Protein AF-A0A9W5WW58-F1 (afdb_monomer)

Organism: Babesia ovis (NCBI:txid5869)

Radius of gyration: 33.63 Å; Cα contacts (8 Å, |Δi|>4): 1115; chains: 1; bounding box: 97×101×94 Å

Structure (mmCIF, N/CA/C/O backbone):
data_AF-A0A9W5WW58-F1
#
_entry.id   AF-A0A9W5WW58-F1
#
loop_
_atom_site.group_PDB
_atom_site.id
_atom_site.type_symbol
_atom_site.label_atom_id
_atom_site.label_alt_id
_atom_site.label_comp_id
_atom_site.label_asym_id
_atom_site.label_entity_id
_atom_site.label_seq_id
_atom_site.pdbx_PDB_ins_code
_atom_site.Cartn_x
_atom_site.Cartn_y
_atom_site.Cartn_z
_atom_site.occupancy
_atom_site.B_iso_or_equiv
_atom_site.auth_seq_id
_atom_site.auth_comp_id
_atom_site.auth_asym_id
_atom_site.auth_atom_id
_atom_site.pdbx_PDB_model_num
ATOM 1 N N . MET A 1 1 ? 57.610 -12.835 -50.448 1.00 75.31 1 MET A N 1
ATOM 2 C CA . MET A 1 1 ? 57.315 -12.029 -49.234 1.00 75.31 1 MET A CA 1
ATOM 3 C C . MET A 1 1 ? 56.104 -11.095 -49.356 1.00 75.31 1 MET A C 1
ATOM 5 O O . MET A 1 1 ? 55.308 -11.062 -48.426 1.00 75.31 1 MET A O 1
ATOM 9 N N . ALA A 1 2 ? 55.911 -10.354 -50.457 1.00 85.31 2 ALA A N 1
ATOM 10 C CA . ALA A 1 2 ? 54.788 -9.404 -50.578 1.00 85.31 2 ALA A CA 1
ATOM 11 C C . ALA A 1 2 ? 53.390 -10.061 -50.539 1.00 85.31 2 ALA A C 1
ATOM 13 O O . ALA A 1 2 ? 52.479 -9.523 -49.914 1.00 85.31 2 ALA A O 1
ATOM 14 N N . SER A 1 3 ? 53.235 -11.243 -51.149 1.00 83.38 3 SER A N 1
ATOM 15 C CA . SER A 1 3 ? 51.964 -11.989 -51.159 1.00 83.38 3 SER A CA 1
ATOM 16 C C . SER A 1 3 ? 51.541 -12.457 -49.753 1.00 83.38 3 SER A C 1
ATOM 18 O O . SER A 1 3 ? 50.414 -12.220 -49.326 1.00 83.38 3 SER A O 1
ATOM 20 N N . ILE A 1 4 ? 52.490 -12.974 -48.964 1.00 88.00 4 ILE A N 1
ATOM 21 C CA . ILE A 1 4 ? 52.263 -13.424 -47.577 1.00 88.00 4 ILE A CA 1
ATOM 22 C C . ILE A 1 4 ? 51.812 -12.263 -46.673 1.00 88.00 4 ILE A C 1
ATOM 24 O O . ILE A 1 4 ? 50.881 -12.420 -45.889 1.00 88.00 4 ILE A O 1
ATOM 28 N N . ARG A 1 5 ? 52.396 -11.062 -46.825 1.00 87.12 5 ARG A N 1
ATOM 29 C CA . ARG A 1 5 ? 51.976 -9.875 -46.052 1.00 87.12 5 ARG A CA 1
ATOM 30 C C . ARG A 1 5 ? 50.546 -9.421 -46.370 1.00 87.12 5 ARG A C 1
ATOM 32 O O . ARG A 1 5 ? 49.888 -8.876 -45.488 1.00 87.12 5 ARG A O 1
ATOM 39 N N . ARG A 1 6 ? 50.058 -9.623 -47.600 1.00 89.44 6 ARG A N 1
ATOM 40 C CA . ARG A 1 6 ? 48.671 -9.285 -47.975 1.00 89.44 6 ARG A CA 1
ATOM 41 C C . ARG A 1 6 ? 47.672 -10.271 -47.381 1.00 89.44 6 ARG A C 1
ATOM 43 O O . ARG A 1 6 ? 46.678 -9.834 -46.811 1.00 89.44 6 ARG A O 1
ATOM 50 N N . ILE A 1 7 ? 47.975 -11.566 -47.448 1.00 92.00 7 ILE A N 1
ATOM 51 C CA . ILE A 1 7 ? 47.135 -12.619 -46.860 1.00 92.00 7 ILE A CA 1
ATOM 52 C C . ILE A 1 7 ? 47.053 -12.440 -45.341 1.00 92.00 7 ILE A C 1
ATOM 54 O O . ILE A 1 7 ? 45.960 -12.447 -44.786 1.00 92.00 7 ILE A O 1
ATOM 58 N N . LEU A 1 8 ? 48.180 -12.164 -44.677 1.00 91.81 8 LEU A N 1
ATOM 59 C CA . LEU A 1 8 ? 48.206 -11.941 -43.231 1.00 91.81 8 LEU A CA 1
ATOM 60 C C . LEU A 1 8 ? 47.348 -10.738 -42.805 1.00 91.81 8 LEU A C 1
ATOM 62 O O . LEU A 1 8 ? 46.600 -10.834 -41.840 1.00 91.81 8 LEU A O 1
ATOM 66 N N . ARG A 1 9 ? 47.396 -9.621 -43.545 1.00 92.31 9 ARG A N 1
ATOM 67 C CA . ARG A 1 9 ? 46.532 -8.458 -43.273 1.00 92.31 9 ARG A CA 1
ATOM 68 C C . ARG A 1 9 ? 45.053 -8.779 -43.460 1.00 92.31 9 ARG A C 1
ATOM 70 O O . ARG A 1 9 ? 44.247 -8.324 -42.660 1.00 92.31 9 ARG A O 1
ATOM 77 N N . PHE A 1 10 ? 44.704 -9.563 -44.479 1.00 93.06 10 PHE A N 1
ATOM 78 C CA . PHE A 1 10 ? 43.323 -9.984 -44.712 1.00 93.06 10 PHE A CA 1
ATOM 79 C C . PHE A 1 10 ? 42.816 -10.904 -43.596 1.00 93.06 10 PHE A C 1
ATOM 81 O O . PHE A 1 10 ? 41.716 -10.700 -43.100 1.00 93.06 10 PHE A O 1
ATOM 88 N N . VAL A 1 11 ? 43.637 -11.857 -43.144 1.00 93.44 11 VAL A N 1
ATOM 89 C CA . VAL A 1 11 ? 43.301 -12.749 -42.024 1.00 93.44 11 VAL A CA 1
ATOM 90 C C . VAL A 1 11 ? 43.157 -11.966 -40.719 1.00 93.44 11 VAL A C 1
ATOM 92 O O . VAL A 1 11 ? 42.189 -12.181 -40.002 1.00 93.44 11 VAL A O 1
ATOM 95 N N . ILE A 1 12 ? 44.049 -11.010 -40.435 1.00 93.00 12 ILE A N 1
ATOM 96 C CA . ILE A 1 12 ? 43.924 -10.127 -39.262 1.00 93.00 12 ILE A CA 1
ATOM 97 C C . ILE A 1 12 ? 42.641 -9.293 -39.347 1.00 93.00 12 ILE A C 1
ATOM 99 O O . ILE A 1 12 ? 41.945 -9.158 -38.349 1.00 93.00 12 ILE A O 1
ATOM 103 N N . PHE A 1 13 ? 42.295 -8.764 -40.524 1.00 91.31 13 PHE A N 1
ATOM 104 C CA . PHE A 1 13 ? 41.071 -7.981 -40.700 1.00 91.31 13 PHE A CA 1
ATOM 105 C C . PHE A 1 13 ? 39.812 -8.846 -40.573 1.00 91.31 13 PHE A C 1
ATOM 107 O O . PHE A 1 13 ? 38.857 -8.429 -39.933 1.00 91.31 13 PHE A O 1
ATOM 114 N N . ALA A 1 14 ? 39.819 -10.063 -41.121 1.00 88.56 14 ALA A N 1
ATOM 115 C CA . ALA A 1 14 ? 38.724 -11.019 -40.988 1.00 88.56 14 ALA A CA 1
ATOM 116 C C . ALA A 1 14 ? 38.559 -11.489 -39.537 1.00 88.56 14 ALA A C 1
ATOM 118 O O . ALA A 1 14 ? 37.439 -11.534 -39.048 1.00 88.56 14 ALA A O 1
ATOM 119 N N . LEU A 1 15 ? 39.654 -11.759 -38.819 1.00 84.31 15 LEU A N 1
ATOM 120 C CA . LEU A 1 15 ? 39.617 -12.089 -37.393 1.00 84.31 15 LEU A CA 1
ATOM 121 C C . LEU A 1 15 ? 39.149 -10.901 -36.554 1.00 84.31 15 LEU A C 1
ATOM 123 O O . LEU A 1 15 ? 38.312 -11.087 -35.685 1.00 84.31 15 LEU A O 1
ATOM 127 N N . ALA A 1 16 ? 39.616 -9.683 -36.834 1.00 79.75 16 ALA A N 1
ATOM 128 C CA . ALA A 1 16 ? 39.139 -8.479 -36.157 1.00 79.75 16 ALA A CA 1
ATOM 129 C C . ALA A 1 16 ? 37.655 -8.208 -36.450 1.00 79.75 16 ALA A C 1
ATOM 131 O O . ALA A 1 16 ? 36.933 -7.769 -35.560 1.00 79.75 16 ALA A O 1
ATOM 132 N N . LEU A 1 17 ? 37.187 -8.494 -37.669 1.00 78.94 17 LEU A N 1
ATOM 133 C CA . LEU A 1 17 ? 35.782 -8.391 -38.058 1.00 78.94 17 LEU A CA 1
ATOM 134 C C . LEU A 1 17 ? 34.941 -9.457 -37.348 1.00 78.94 17 LEU A C 1
ATOM 136 O O . LEU A 1 17 ? 33.927 -9.116 -36.760 1.00 78.94 17 LEU A O 1
ATOM 140 N N . VAL A 1 18 ? 35.382 -10.719 -37.327 1.00 74.12 18 VAL A N 1
ATOM 141 C CA . VAL A 1 18 ? 34.712 -11.806 -36.597 1.00 74.12 18 VAL A CA 1
ATOM 142 C C . VAL A 1 18 ? 34.705 -11.519 -35.096 1.00 74.12 18 VAL A C 1
ATOM 144 O O . VAL A 1 18 ? 33.659 -11.649 -34.488 1.00 74.12 18 VAL A O 1
ATOM 147 N N . MET A 1 19 ? 35.796 -11.021 -34.510 1.00 68.19 19 MET A N 1
ATOM 148 C CA . MET A 1 19 ? 35.863 -10.619 -33.095 1.00 68.19 19 MET A CA 1
ATOM 149 C C . MET A 1 19 ? 35.040 -9.358 -32.775 1.00 68.19 19 MET A C 1
ATOM 151 O O . MET A 1 19 ? 34.695 -9.144 -31.622 1.00 68.19 19 MET A O 1
ATOM 155 N N . ASN A 1 20 ? 34.717 -8.517 -33.767 1.00 63.47 20 ASN A N 1
ATOM 156 C CA . ASN A 1 20 ? 33.789 -7.388 -33.598 1.00 63.47 20 ASN A CA 1
ATOM 157 C C . ASN A 1 20 ? 32.319 -7.771 -33.858 1.00 63.47 20 ASN A C 1
ATOM 159 O O . ASN A 1 20 ? 31.425 -7.123 -33.316 1.00 63.47 20 ASN A O 1
ATOM 163 N N . ILE A 1 21 ? 32.068 -8.782 -34.698 1.00 60.47 21 ILE A N 1
ATOM 164 C CA . ILE A 1 21 ? 30.735 -9.332 -35.001 1.00 60.47 21 ILE A CA 1
ATOM 165 C C . ILE A 1 21 ? 30.280 -10.287 -33.891 1.00 60.47 21 ILE A C 1
ATOM 167 O O . ILE A 1 21 ? 29.104 -10.308 -33.536 1.00 60.47 21 ILE A O 1
ATOM 171 N N . VAL A 1 22 ? 31.207 -11.063 -33.334 1.00 52.59 22 VAL A N 1
ATOM 172 C CA . VAL A 1 22 ? 30.990 -11.898 -32.157 1.00 52.59 22 VAL A CA 1
ATOM 173 C C . VAL A 1 22 ? 30.886 -10.970 -30.942 1.00 52.59 22 VAL A C 1
ATOM 175 O O . VAL A 1 22 ? 31.777 -10.168 -30.678 1.00 52.59 22 VAL A O 1
ATOM 178 N N . GLN A 1 23 ? 29.763 -11.083 -30.232 1.00 52.56 23 GLN A N 1
ATOM 179 C CA . GLN A 1 23 ? 29.418 -10.408 -28.975 1.00 52.56 23 GLN A CA 1
ATOM 180 C C . GLN A 1 23 ? 28.973 -8.943 -29.076 1.00 52.56 23 GLN A C 1
ATOM 182 O O . GLN A 1 23 ? 29.486 -8.047 -28.402 1.00 52.56 23 GLN A O 1
ATOM 187 N N . ILE A 1 24 ? 27.900 -8.698 -29.828 1.00 56.62 24 ILE A N 1
ATOM 188 C CA . ILE A 1 24 ? 26.762 -8.090 -29.130 1.00 56.62 24 ILE A CA 1
ATOM 189 C C . ILE A 1 24 ? 25.924 -9.277 -28.681 1.00 56.62 24 ILE A C 1
ATOM 191 O O . ILE A 1 24 ? 25.209 -9.851 -29.501 1.00 56.62 24 ILE A O 1
ATOM 195 N N . ASP A 1 25 ? 26.065 -9.676 -27.416 1.00 68.38 25 ASP A N 1
ATOM 196 C CA . ASP A 1 25 ? 25.150 -10.635 -26.801 1.00 68.38 25 ASP A CA 1
ATOM 197 C C . ASP A 1 25 ? 23.788 -9.946 -26.727 1.00 68.38 25 ASP A C 1
ATOM 199 O O . ASP A 1 25 ? 23.468 -9.163 -25.831 1.00 68.38 25 ASP A O 1
ATOM 203 N N . ALA A 1 26 ? 23.055 -10.124 -27.819 1.00 82.38 26 ALA A N 1
ATOM 204 C CA . ALA A 1 26 ? 21.751 -9.574 -28.068 1.00 82.38 26 ALA A CA 1
ATOM 205 C C . ALA A 1 26 ? 20.752 -10.654 -27.696 1.00 82.38 26 ALA A C 1
ATOM 207 O O . ALA A 1 26 ? 20.729 -11.721 -28.310 1.00 82.38 26 ALA A O 1
ATOM 208 N N . ILE A 1 27 ? 19.921 -10.372 -26.701 1.00 92.00 27 ILE A N 1
ATOM 209 C CA . ILE A 1 27 ? 18.948 -11.345 -26.230 1.00 92.00 27 ILE A CA 1
ATOM 210 C C . ILE A 1 27 ? 17.537 -10.977 -26.658 1.00 92.00 27 ILE A C 1
ATOM 212 O O . ILE A 1 27 ? 17.162 -9.799 -26.721 1.00 92.00 27 ILE A O 1
ATOM 216 N N . THR A 1 28 ? 16.781 -12.022 -26.986 1.00 94.56 28 THR A N 1
ATOM 217 C CA . THR A 1 28 ? 15.332 -11.962 -27.152 1.00 94.56 28 THR A CA 1
ATOM 218 C C . THR A 1 28 ? 14.721 -12.465 -25.858 1.00 94.56 28 THR A C 1
ATOM 220 O O . THR A 1 28 ? 14.976 -13.607 -25.482 1.00 94.56 28 THR A O 1
ATOM 223 N N . ILE A 1 29 ? 13.950 -11.626 -25.170 1.00 95.69 29 ILE A N 1
ATOM 224 C CA . ILE A 1 29 ? 13.211 -12.069 -23.985 1.00 95.69 29 ILE A CA 1
ATOM 225 C C . ILE A 1 29 ? 11.861 -12.609 -24.450 1.00 95.69 29 ILE A C 1
ATOM 227 O O . ILE A 1 29 ? 11.098 -11.891 -25.098 1.00 95.69 29 ILE A O 1
ATOM 231 N N . ASP A 1 30 ? 11.585 -13.872 -24.132 1.00 96.25 30 ASP A N 1
ATOM 232 C CA . ASP A 1 30 ? 10.243 -14.437 -24.239 1.00 96.25 30 ASP A CA 1
ATOM 233 C C . ASP A 1 30 ? 9.478 -14.097 -22.959 1.00 96.25 30 ASP A C 1
ATOM 235 O O . ASP A 1 30 ? 9.854 -14.501 -21.861 1.00 96.25 30 ASP A O 1
ATOM 239 N N . LEU A 1 31 ? 8.447 -13.277 -23.111 1.00 94.31 31 LEU A N 1
ATOM 240 C CA . LEU A 1 31 ? 7.688 -12.679 -22.021 1.00 94.31 31 LEU A CA 1
ATOM 241 C C . LEU A 1 31 ? 6.705 -13.664 -21.376 1.00 94.31 31 LEU A C 1
ATOM 243 O O . LEU A 1 31 ? 6.190 -13.379 -20.297 1.00 94.31 31 LEU A O 1
ATOM 247 N N . GLU A 1 32 ? 6.463 -14.809 -22.019 1.00 94.50 32 GLU A N 1
ATOM 248 C CA . GLU A 1 32 ? 5.624 -15.898 -21.504 1.00 94.50 32 GLU A CA 1
ATOM 249 C C . GLU A 1 32 ? 6.453 -17.085 -20.996 1.00 94.50 32 GLU A C 1
ATOM 251 O O . GLU A 1 32 ? 5.900 -18.029 -20.428 1.00 94.50 32 GLU A O 1
ATOM 256 N N . ALA A 1 33 ? 7.777 -17.060 -21.179 1.00 95.31 33 ALA A N 1
ATOM 257 C CA . ALA A 1 33 ? 8.631 -18.128 -20.688 1.00 95.31 33 ALA A CA 1
ATOM 258 C C . ALA A 1 33 ? 8.641 -18.155 -19.146 1.00 95.31 33 ALA A C 1
ATOM 260 O O . ALA A 1 33 ? 8.800 -17.108 -18.513 1.00 95.31 33 ALA A O 1
ATOM 261 N N . PRO A 1 34 ? 8.530 -19.346 -18.523 1.00 94.06 34 PRO A N 1
ATOM 262 C CA . PRO A 1 34 ? 8.546 -19.471 -17.065 1.00 94.06 34 PRO A CA 1
ATOM 263 C C . PRO A 1 34 ? 9.922 -19.150 -16.473 1.00 94.06 34 PRO A C 1
ATOM 265 O O . PRO A 1 34 ? 10.017 -18.678 -15.345 1.00 94.06 34 PRO A O 1
ATOM 268 N N . ASN A 1 35 ? 10.985 -19.387 -17.246 1.00 95.94 35 ASN A N 1
ATOM 269 C CA . ASN A 1 35 ? 12.362 -19.142 -16.846 1.00 95.94 35 ASN A CA 1
ATOM 270 C C . ASN A 1 35 ? 12.954 -18.019 -17.689 1.00 95.94 35 ASN A C 1
ATOM 272 O O . ASN A 1 35 ? 12.856 -18.031 -18.920 1.00 95.94 35 ASN A O 1
ATOM 276 N N . LEU A 1 36 ? 13.611 -17.079 -17.018 1.00 95.31 36 LEU A N 1
ATOM 277 C CA . LEU A 1 36 ? 14.348 -16.018 -17.683 1.00 95.31 36 LEU A CA 1
ATOM 278 C C . LEU A 1 36 ? 15.723 -16.520 -18.115 1.00 95.31 36 LEU A C 1
ATOM 280 O O . LEU A 1 36 ? 16.297 -17.390 -17.455 1.00 95.31 36 LEU A O 1
ATOM 284 N N . PRO A 1 37 ? 16.278 -15.972 -19.205 1.00 94.38 37 PRO A N 1
ATOM 285 C CA . PRO A 1 37 ? 17.655 -16.258 -19.557 1.00 94.38 37 PRO A CA 1
ATOM 286 C C . PRO A 1 37 ? 18.627 -15.845 -18.447 1.00 94.38 37 PRO A C 1
ATOM 288 O O . PRO A 1 37 ? 18.391 -14.875 -17.724 1.00 94.38 37 PRO A O 1
ATOM 291 N N . GLU A 1 38 ? 19.753 -16.550 -18.355 1.00 93.00 38 GLU A N 1
ATOM 292 C CA . GLU A 1 38 ? 20.808 -16.239 -17.392 1.00 93.00 38 GLU A CA 1
ATOM 293 C C . GLU A 1 38 ? 21.283 -14.780 -17.534 1.00 93.00 38 GLU A C 1
ATOM 295 O O . GLU A 1 38 ? 21.449 -14.263 -18.640 1.00 93.00 38 GLU A O 1
ATOM 300 N N . GLY A 1 39 ? 21.471 -14.089 -16.406 1.00 90.50 39 GLY A N 1
ATOM 301 C CA . GLY A 1 39 ? 21.875 -12.678 -16.386 1.00 90.50 39 GLY A CA 1
ATOM 302 C C . GLY A 1 39 ? 20.753 -11.667 -16.667 1.00 90.50 39 GLY A C 1
ATOM 303 O O . GLY A 1 39 ? 21.032 -10.462 -16.730 1.00 90.50 39 GLY A O 1
ATOM 304 N N . ILE A 1 40 ? 19.504 -12.124 -16.824 1.00 93.62 40 ILE A N 1
ATOM 305 C CA . ILE A 1 40 ? 18.304 -11.280 -16.787 1.00 93.62 40 ILE A CA 1
ATOM 306 C C . ILE A 1 40 ? 17.642 -11.405 -15.418 1.00 93.62 40 ILE A C 1
ATOM 308 O O . ILE A 1 40 ? 17.299 -12.495 -14.970 1.00 93.62 40 ILE A O 1
ATOM 312 N N . GLU A 1 41 ? 17.416 -10.267 -14.777 1.00 94.19 41 GLU A N 1
ATOM 313 C CA . GLU A 1 41 ? 16.604 -10.162 -13.569 1.00 94.19 41 GLU A CA 1
ATOM 314 C C . GLU A 1 41 ? 15.246 -9.569 -13.939 1.00 94.19 41 GLU A C 1
ATOM 316 O O . GLU A 1 41 ? 15.177 -8.658 -14.769 1.00 94.19 41 GLU A O 1
ATOM 321 N N . ALA A 1 42 ? 14.174 -10.065 -13.322 1.00 95.25 42 ALA A N 1
ATOM 322 C CA . ALA A 1 42 ? 12.858 -9.450 -13.402 1.00 95.25 42 ALA A CA 1
ATOM 323 C C . ALA A 1 42 ? 12.407 -8.987 -12.024 1.00 95.25 42 ALA A C 1
ATOM 325 O O . ALA A 1 42 ? 12.667 -9.639 -11.016 1.00 95.25 42 ALA A O 1
ATOM 326 N N . PHE A 1 43 ? 11.707 -7.864 -12.020 1.00 95.38 43 PHE A N 1
ATOM 327 C CA . PHE A 1 43 ? 11.109 -7.278 -10.841 1.00 95.38 43 PHE A CA 1
ATOM 328 C C . PHE A 1 43 ? 9.652 -6.965 -11.149 1.00 95.38 43 PHE A C 1
ATOM 330 O O . PHE A 1 43 ? 9.352 -6.354 -12.177 1.00 95.38 43 PHE A O 1
ATOM 337 N N . ASP A 1 44 ? 8.757 -7.410 -10.280 1.00 96.38 44 ASP A N 1
ATOM 338 C CA . ASP A 1 44 ? 7.320 -7.236 -10.442 1.00 96.38 44 ASP A CA 1
ATOM 339 C C . ASP A 1 44 ? 6.824 -5.976 -9.730 1.00 96.38 44 ASP A C 1
ATOM 341 O O . ASP A 1 44 ? 7.492 -5.413 -8.867 1.00 96.38 44 ASP A O 1
ATOM 345 N N . GLY A 1 45 ? 5.640 -5.521 -10.117 1.00 96.06 45 GLY A N 1
ATOM 346 C CA . GLY A 1 45 ? 4.907 -4.445 -9.473 1.00 96.06 45 GLY A CA 1
ATOM 347 C C . GLY A 1 45 ? 3.498 -4.329 -10.041 1.00 96.06 45 GLY A C 1
ATOM 348 O O . GLY A 1 45 ? 3.065 -5.132 -10.871 1.00 96.06 45 GLY A O 1
ATOM 349 N N . THR A 1 46 ? 2.771 -3.307 -9.617 1.00 95.88 46 THR A N 1
ATOM 350 C CA . THR A 1 46 ? 1.384 -3.068 -10.033 1.00 95.88 46 THR A CA 1
ATOM 351 C C . THR A 1 46 ? 1.148 -1.599 -10.371 1.00 95.88 46 THR A C 1
ATOM 353 O O . THR A 1 46 ? 1.997 -0.737 -10.152 1.00 95.88 46 THR A O 1
ATOM 356 N N . PHE A 1 47 ? 0.005 -1.286 -10.969 1.00 94.25 47 PHE A N 1
ATOM 357 C CA . PHE A 1 47 ? -0.501 0.078 -11.131 1.00 94.25 47 PHE A CA 1
ATOM 358 C C . PHE A 1 47 ? -2.035 0.062 -11.090 1.00 94.25 47 PHE A C 1
ATOM 360 O O . PHE A 1 47 ? -2.650 -1.002 -11.111 1.00 94.25 47 PHE A O 1
ATOM 367 N N . SER A 1 48 ? -2.669 1.232 -10.997 1.00 87.06 48 SER A N 1
ATOM 368 C CA . SER A 1 48 ? -4.098 1.329 -10.656 1.00 87.06 48 SER A CA 1
ATOM 369 C C . SER A 1 48 ? -5.045 0.555 -11.583 1.00 87.06 48 SER A C 1
ATOM 371 O O . SER A 1 48 ? -4.888 0.566 -12.814 1.00 87.06 48 SER A O 1
ATOM 373 N N . GLY A 1 49 ? -6.115 0.016 -10.995 1.00 86.94 49 GLY A N 1
ATOM 374 C CA . GLY A 1 49 ? -7.151 -0.735 -11.701 1.00 86.94 49 GLY A CA 1
ATOM 375 C C . GLY A 1 49 ? -6.648 -2.091 -12.190 1.00 86.94 49 GLY A C 1
ATOM 376 O O . GLY A 1 49 ? -6.794 -2.386 -13.372 1.00 86.94 49 GLY A O 1
ATOM 377 N N . GLY A 1 50 ? -5.986 -2.852 -11.312 1.00 90.56 50 GLY A N 1
ATOM 378 C CA . GLY A 1 50 ? -5.548 -4.230 -11.575 1.00 90.56 50 GLY A CA 1
ATOM 379 C C . GLY A 1 50 ? -4.384 -4.387 -12.560 1.00 90.56 50 GLY A C 1
ATOM 380 O O . GLY A 1 50 ? -4.113 -5.495 -13.024 1.00 90.56 50 GLY A O 1
ATOM 381 N N . GLY A 1 51 ? -3.691 -3.301 -12.909 1.00 95.75 51 GLY A N 1
ATOM 382 C CA . GLY A 1 51 ? -2.584 -3.338 -13.858 1.00 95.75 51 GLY A CA 1
ATOM 383 C C . GLY A 1 51 ? -1.345 -4.028 -13.286 1.00 95.75 51 GLY A C 1
ATOM 384 O O . GLY A 1 51 ? -0.939 -3.757 -12.156 1.00 95.75 51 GLY A O 1
ATOM 385 N N . LYS A 1 52 ? -0.697 -4.881 -14.085 1.00 96.94 52 LYS A N 1
ATOM 386 C CA . LYS A 1 52 ? 0.561 -5.560 -13.745 1.00 96.94 52 LYS A CA 1
ATOM 387 C C . LYS A 1 52 ? 1.743 -4.877 -14.414 1.00 96.94 52 LYS A C 1
ATOM 389 O O . LYS A 1 52 ? 1.719 -4.592 -15.612 1.00 96.94 52 LYS A O 1
ATOM 394 N N . PHE A 1 53 ? 2.798 -4.659 -13.647 1.00 96.31 53 PHE A N 1
ATOM 395 C CA . PHE A 1 53 ? 4.056 -4.096 -14.105 1.00 96.31 53 PHE A CA 1
ATOM 396 C C . PHE A 1 53 ? 5.177 -5.116 -13.930 1.00 96.31 53 PHE A C 1
ATOM 398 O O . PHE A 1 53 ? 5.255 -5.787 -12.907 1.00 96.31 53 PHE A O 1
ATOM 405 N N . ARG A 1 54 ? 6.068 -5.207 -14.917 1.00 96.50 54 ARG A N 1
ATOM 406 C CA . ARG A 1 54 ? 7.297 -5.996 -14.811 1.00 96.50 54 ARG A CA 1
ATOM 407 C C . ARG A 1 54 ? 8.467 -5.234 -15.413 1.00 96.50 54 ARG A C 1
ATOM 409 O O . ARG A 1 54 ? 8.373 -4.722 -16.529 1.00 96.50 54 ARG A O 1
ATOM 416 N N . LEU A 1 55 ? 9.571 -5.166 -14.682 1.00 95.19 55 LEU A N 1
ATOM 417 C CA . LEU A 1 55 ? 10.835 -4.579 -15.103 1.00 95.19 55 LEU A CA 1
ATOM 418 C C . LEU A 1 55 ? 11.861 -5.689 -15.310 1.00 95.19 55 LEU A C 1
ATOM 420 O O . LEU A 1 55 ? 12.221 -6.374 -14.364 1.00 95.19 55 LEU A O 1
ATOM 424 N N . PHE A 1 56 ? 12.396 -5.801 -16.517 1.00 95.19 56 PHE A N 1
ATOM 425 C CA . PHE A 1 56 ? 13.562 -6.622 -16.809 1.00 95.19 56 PHE A CA 1
ATOM 426 C C . PHE A 1 56 ? 14.811 -5.754 -16.822 1.00 95.19 56 PHE A C 1
ATOM 428 O O . PHE A 1 56 ? 14.849 -4.684 -17.441 1.00 95.19 56 PHE A O 1
ATOM 435 N N . HIS A 1 57 ? 15.846 -6.247 -16.162 1.00 90.94 57 HIS A N 1
ATOM 436 C CA . HIS A 1 57 ? 17.137 -5.599 -16.036 1.00 90.94 57 HIS A CA 1
ATOM 437 C C . HIS A 1 57 ? 18.240 -6.589 -16.405 1.00 90.94 57 HIS A C 1
ATOM 439 O O . HIS A 1 57 ? 18.226 -7.742 -15.980 1.00 90.94 57 HIS A O 1
ATOM 445 N N . SER A 1 58 ? 19.218 -6.123 -17.179 1.00 87.44 58 SER A N 1
ATOM 446 C CA . SER A 1 58 ? 20.459 -6.858 -17.403 1.00 87.44 58 SER A CA 1
ATOM 447 C C . SER A 1 58 ? 21.661 -5.940 -17.276 1.00 87.44 58 SER A C 1
ATOM 449 O O . SER A 1 58 ? 21.675 -4.841 -17.836 1.00 87.44 58 SER A O 1
ATOM 451 N N . LYS A 1 59 ? 22.688 -6.420 -16.569 1.00 78.56 59 LYS A N 1
ATOM 452 C CA . LYS A 1 59 ? 23.965 -5.710 -16.403 1.00 78.56 59 LYS A CA 1
ATOM 453 C C . LYS A 1 59 ? 24.930 -5.938 -17.567 1.00 78.56 59 LYS A C 1
ATOM 455 O O . LYS A 1 59 ? 25.784 -5.093 -17.814 1.00 78.56 59 LYS A O 1
ATOM 460 N N . HIS A 1 60 ? 24.820 -7.077 -18.250 1.00 82.81 60 HIS A N 1
ATOM 461 C CA . HIS A 1 60 ? 25.835 -7.532 -19.208 1.00 82.81 60 HIS A CA 1
ATOM 462 C C . HIS A 1 60 ? 25.271 -7.852 -20.593 1.00 82.81 60 HIS A C 1
ATOM 464 O O . HIS A 1 60 ? 26.020 -7.820 -21.567 1.00 82.81 60 HIS A O 1
ATOM 470 N N . ILE A 1 61 ? 23.968 -8.126 -20.700 1.00 86.50 61 ILE A N 1
ATOM 471 C CA . ILE A 1 61 ? 23.339 -8.585 -21.938 1.00 86.50 61 ILE A CA 1
ATOM 472 C C . ILE A 1 61 ? 22.391 -7.505 -22.453 1.00 86.50 61 ILE A C 1
ATOM 474 O O . ILE A 1 61 ? 21.540 -6.979 -21.736 1.00 86.50 61 ILE A O 1
ATOM 478 N N . VAL A 1 62 ? 22.524 -7.160 -23.729 1.00 87.94 62 VAL A N 1
ATOM 479 C CA . VAL A 1 62 ? 21.696 -6.122 -24.336 1.00 87.94 62 VAL A CA 1
ATOM 480 C C . VAL A 1 62 ? 20.381 -6.754 -24.774 1.00 87.94 62 VAL A C 1
ATOM 482 O O . VAL A 1 62 ? 20.342 -7.604 -25.663 1.00 87.94 62 VAL A O 1
ATOM 485 N N . ILE A 1 63 ? 19.273 -6.309 -24.187 1.00 91.44 63 ILE A N 1
ATOM 486 C CA . ILE A 1 63 ? 17.945 -6.721 -24.646 1.00 91.44 63 ILE A CA 1
ATOM 487 C C . ILE A 1 63 ? 17.646 -6.002 -25.963 1.00 91.44 63 ILE A C 1
ATOM 489 O O . ILE A 1 63 ? 17.635 -4.769 -26.003 1.00 91.44 63 ILE A O 1
ATOM 493 N N . THR A 1 64 ? 17.435 -6.762 -27.040 1.00 91.38 64 THR A N 1
ATOM 494 C CA . THR A 1 64 ? 17.247 -6.211 -28.400 1.00 91.38 64 THR A CA 1
ATOM 495 C C . THR A 1 64 ? 15.920 -6.600 -29.034 1.00 91.38 64 THR A C 1
ATOM 497 O O . THR A 1 64 ? 15.484 -5.963 -29.995 1.00 91.38 64 THR A O 1
ATOM 500 N N . ALA A 1 65 ? 15.265 -7.629 -28.505 1.00 93.88 65 ALA A N 1
ATOM 501 C CA . ALA A 1 65 ? 14.016 -8.133 -29.036 1.00 93.88 65 ALA A CA 1
ATOM 502 C C . ALA A 1 65 ? 13.136 -8.709 -27.927 1.00 93.88 65 ALA A C 1
ATOM 504 O O . ALA A 1 65 ? 13.619 -9.087 -26.858 1.00 93.88 65 ALA A O 1
ATOM 505 N N . ILE A 1 66 ? 11.843 -8.784 -28.217 1.00 95.81 66 ILE A N 1
ATOM 506 C CA . ILE A 1 66 ? 10.843 -9.460 -27.395 1.00 95.81 66 ILE A CA 1
ATOM 507 C C . ILE A 1 66 ? 10.090 -10.483 -28.216 1.00 95.81 66 ILE A C 1
ATOM 509 O O . ILE A 1 66 ? 9.868 -10.296 -29.417 1.00 95.81 66 ILE A O 1
ATOM 513 N N . LYS A 1 67 ? 9.636 -11.518 -27.523 1.00 96.81 67 LYS A N 1
ATOM 514 C CA . LYS A 1 67 ? 8.609 -12.434 -27.982 1.00 96.81 67 LYS A CA 1
ATOM 515 C C . LYS A 1 67 ? 7.475 -12.441 -26.957 1.00 96.81 67 LYS A C 1
ATOM 517 O O . LYS A 1 67 ? 7.733 -12.577 -25.769 1.00 96.81 67 LYS A O 1
ATOM 522 N N . TYR A 1 68 ? 6.246 -12.244 -27.409 1.00 96.25 68 TYR A N 1
ATOM 523 C CA . TYR A 1 68 ? 5.038 -12.349 -26.589 1.00 96.25 68 TYR A CA 1
ATOM 524 C C . TYR A 1 68 ? 3.925 -12.890 -27.471 1.00 96.25 68 TYR A C 1
ATOM 526 O O . TYR A 1 68 ? 3.613 -12.273 -28.495 1.00 96.25 68 TYR A O 1
ATOM 534 N N . LYS A 1 69 ? 3.359 -14.046 -27.122 1.00 94.19 69 LYS A N 1
ATOM 535 C CA . LYS A 1 69 ? 2.470 -14.808 -28.003 1.00 94.19 69 LYS A CA 1
ATOM 536 C C . LYS A 1 69 ? 3.147 -15.019 -29.366 1.00 94.19 69 LYS A C 1
ATOM 538 O O . LYS A 1 69 ? 4.321 -15.405 -29.418 1.00 94.19 69 LYS A O 1
ATOM 543 N N . ASN A 1 70 ? 2.470 -14.720 -30.479 1.00 95.56 70 ASN A N 1
ATOM 544 C CA . ASN A 1 70 ? 3.083 -14.804 -31.812 1.00 95.56 70 ASN A CA 1
ATOM 545 C C . ASN A 1 70 ? 3.777 -13.500 -32.245 1.00 95.56 70 ASN A C 1
ATOM 547 O O . ASN A 1 70 ? 4.382 -13.452 -33.319 1.00 95.56 70 ASN A O 1
ATOM 551 N N . CYS A 1 71 ? 3.740 -12.444 -31.425 1.00 95.62 71 CYS A N 1
ATOM 552 C CA . CYS A 1 71 ? 4.447 -11.203 -31.711 1.00 95.62 71 CYS A CA 1
ATOM 553 C C . CYS A 1 71 ? 5.940 -11.369 -31.410 1.00 95.62 71 CYS A C 1
ATOM 555 O O . CYS A 1 71 ? 6.349 -11.529 -30.261 1.00 95.62 71 CYS A O 1
ATOM 557 N N . HIS A 1 72 ? 6.774 -11.248 -32.442 1.00 96.56 72 HIS A N 1
ATOM 558 C CA . HIS A 1 72 ? 8.224 -11.128 -32.309 1.00 96.56 72 HIS A CA 1
ATOM 559 C C . HIS A 1 72 ? 8.661 -9.749 -32.803 1.00 96.56 72 HIS A C 1
ATOM 561 O O . HIS A 1 72 ? 8.559 -9.438 -33.992 1.00 96.56 72 HIS A O 1
ATOM 567 N N . HIS A 1 73 ? 9.142 -8.907 -31.890 1.00 95.12 73 HIS A N 1
ATOM 568 C CA . HIS A 1 73 ? 9.520 -7.534 -32.202 1.00 95.12 73 HIS A CA 1
ATOM 569 C C . HIS A 1 73 ? 10.986 -7.276 -31.878 1.00 95.12 73 HIS A C 1
ATOM 571 O O . HIS A 1 73 ? 11.425 -7.457 -30.745 1.00 95.12 73 HIS A O 1
ATOM 577 N N . LYS A 1 74 ? 11.734 -6.804 -32.879 1.00 93.56 74 LYS A N 1
ATOM 578 C CA . LYS A 1 74 ? 13.112 -6.337 -32.720 1.00 93.56 74 LYS A CA 1
ATOM 579 C C . LYS A 1 74 ? 13.121 -4.821 -32.590 1.00 93.56 74 LYS A C 1
ATOM 581 O O . LYS A 1 74 ? 12.629 -4.123 -33.475 1.00 93.56 74 LYS A O 1
ATOM 586 N N . PHE A 1 75 ? 13.729 -4.317 -31.526 1.00 88.88 75 PHE A N 1
ATOM 587 C CA . PHE A 1 75 ? 13.888 -2.887 -31.322 1.00 88.88 75 PHE A CA 1
ATOM 588 C C . PHE A 1 75 ? 15.047 -2.362 -32.167 1.00 88.88 75 PHE A C 1
ATOM 590 O O . PHE A 1 75 ? 16.142 -2.926 -32.188 1.00 88.88 75 PHE A O 1
ATOM 597 N N . ALA A 1 76 ? 14.821 -1.248 -32.861 1.00 83.06 76 ALA A N 1
ATOM 598 C CA . ALA A 1 76 ? 15.874 -0.589 -33.615 1.00 83.06 76 ALA A CA 1
ATOM 599 C C . ALA A 1 76 ? 16.865 0.084 -32.650 1.00 83.06 76 ALA A C 1
ATOM 601 O O . ALA A 1 76 ? 16.570 1.127 -32.064 1.00 83.06 76 ALA A O 1
ATOM 602 N N . ILE A 1 77 ? 18.062 -0.487 -32.506 1.00 76.06 77 ILE A N 1
ATOM 603 C CA . ILE A 1 77 ? 19.170 0.160 -31.797 1.00 76.06 77 ILE A CA 1
ATOM 604 C C . ILE A 1 77 ? 19.917 1.021 -32.814 1.00 76.06 77 ILE A C 1
ATOM 606 O O . ILE A 1 77 ? 20.790 0.558 -33.538 1.00 76.06 77 ILE A O 1
ATOM 610 N N . THR A 1 78 ? 19.541 2.296 -32.904 1.00 68.94 78 THR A N 1
ATOM 611 C CA . THR A 1 78 ? 20.132 3.255 -33.857 1.00 68.94 78 THR A CA 1
ATOM 612 C C . THR A 1 78 ? 21.511 3.766 -33.431 1.00 68.94 78 THR A C 1
ATOM 614 O O . THR A 1 78 ? 22.125 4.573 -34.131 1.00 68.94 78 THR A O 1
ATOM 617 N N . ALA A 1 79 ? 22.001 3.362 -32.259 1.00 64.25 79 ALA A N 1
ATOM 618 C CA . ALA A 1 79 ? 23.253 3.857 -31.718 1.00 64.25 79 ALA A CA 1
ATOM 619 C C . ALA A 1 79 ? 24.457 3.150 -32.354 1.00 64.25 79 ALA A C 1
ATOM 621 O O . ALA A 1 79 ? 24.551 1.929 -32.355 1.00 64.25 79 ALA A O 1
ATOM 622 N N . LYS A 1 80 ? 25.429 3.942 -32.825 1.00 71.56 80 LYS A N 1
ATOM 623 C CA . LYS A 1 80 ? 26.752 3.435 -33.233 1.00 71.56 80 LYS A CA 1
ATOM 624 C C . LYS A 1 80 ? 27.565 2.870 -32.058 1.00 71.56 80 LYS A C 1
ATOM 626 O O . LYS A 1 80 ? 28.558 2.194 -32.288 1.00 71.56 80 LYS A O 1
ATOM 631 N N . ALA A 1 81 ? 27.177 3.188 -30.823 1.00 72.50 81 ALA A N 1
ATOM 632 C CA . ALA A 1 81 ? 27.849 2.766 -29.601 1.00 72.50 81 ALA A CA 1
ATOM 633 C C . ALA A 1 81 ? 26.978 1.774 -28.820 1.00 72.50 81 ALA A C 1
ATOM 635 O O . ALA A 1 81 ? 25.747 1.856 -28.853 1.00 72.50 81 ALA A O 1
ATOM 636 N N . ARG A 1 82 ? 27.641 0.830 -28.140 1.00 73.62 82 ARG A N 1
ATOM 637 C CA . ARG A 1 82 ? 26.992 -0.242 -27.381 1.00 73.62 82 ARG A CA 1
ATOM 638 C C . ARG A 1 82 ? 26.191 0.354 -26.213 1.00 73.62 82 ARG A C 1
ATOM 640 O O . ARG A 1 82 ? 26.726 1.211 -25.504 1.00 73.62 82 ARG A O 1
ATOM 647 N N . PRO A 1 83 ? 24.929 -0.062 -26.003 1.00 75.56 83 PRO A N 1
ATOM 648 C CA . PRO A 1 83 ? 24.218 0.277 -24.782 1.00 75.56 83 PRO A CA 1
ATOM 649 C C . PRO A 1 83 ? 24.979 -0.304 -23.593 1.00 75.56 83 PRO A C 1
ATOM 651 O O . PRO A 1 83 ? 25.340 -1.477 -23.612 1.00 75.56 83 PRO A O 1
ATOM 654 N N . ALA A 1 84 ? 25.237 0.517 -22.583 1.00 75.38 84 ALA A N 1
ATOM 655 C CA . ALA A 1 84 ? 25.838 0.071 -21.337 1.00 75.38 84 ALA A CA 1
ATOM 656 C C . ALA A 1 84 ? 24.813 -0.631 -20.444 1.00 75.38 84 ALA A C 1
ATOM 658 O O . ALA A 1 84 ? 25.164 -1.567 -19.741 1.00 75.38 84 ALA A O 1
ATOM 659 N N . ILE A 1 85 ? 23.559 -0.165 -20.455 1.00 76.31 85 ILE A N 1
ATOM 660 C CA . ILE A 1 85 ? 22.473 -0.723 -19.644 1.00 76.31 85 ILE A CA 1
ATOM 661 C C . ILE A 1 85 ? 21.167 -0.603 -20.427 1.00 76.31 85 ILE A C 1
ATOM 663 O O . ILE A 1 85 ? 20.864 0.466 -20.969 1.00 76.31 85 ILE A O 1
ATOM 667 N N . ASN A 1 86 ? 20.390 -1.685 -20.446 1.00 83.44 86 ASN A N 1
ATOM 668 C CA . ASN A 1 86 ? 19.030 -1.689 -20.963 1.00 83.44 86 ASN A CA 1
ATOM 669 C C . ASN A 1 86 ? 18.057 -2.123 -19.872 1.00 83.44 86 ASN A C 1
ATOM 671 O O . ASN A 1 86 ? 18.282 -3.109 -19.172 1.00 83.44 86 ASN A O 1
ATOM 675 N N . TYR A 1 87 ? 16.945 -1.406 -19.797 1.00 91.06 87 TYR A N 1
ATOM 676 C CA . TYR A 1 87 ? 15.803 -1.778 -18.984 1.00 91.06 87 TYR A CA 1
ATOM 677 C C . TYR A 1 87 ? 14.597 -1.938 -19.880 1.00 91.06 87 TYR A C 1
ATOM 679 O O . TYR A 1 87 ? 14.315 -1.075 -20.715 1.00 91.06 87 TYR A O 1
ATOM 687 N N . MET A 1 88 ? 13.876 -3.029 -19.691 1.00 94.06 88 MET A N 1
ATOM 688 C CA . MET A 1 88 ? 12.632 -3.276 -20.393 1.00 94.06 88 MET A CA 1
ATOM 689 C C . MET A 1 88 ? 11.495 -3.278 -19.393 1.00 94.06 88 MET A C 1
ATOM 691 O O . MET A 1 88 ? 11.559 -3.954 -18.378 1.00 94.06 88 MET A O 1
ATOM 695 N N . GLN A 1 89 ? 10.460 -2.512 -19.681 1.00 94.88 89 GLN A N 1
ATOM 696 C CA . GLN A 1 89 ? 9.274 -2.414 -18.855 1.00 94.88 89 GLN A CA 1
ATOM 697 C C . GLN A 1 89 ? 8.085 -2.953 -19.612 1.00 94.88 89 GLN A C 1
ATOM 699 O O . GLN A 1 89 ? 7.931 -2.688 -20.804 1.00 94.88 89 GLN A O 1
ATOM 704 N N . ILE A 1 90 ? 7.239 -3.673 -18.896 1.00 96.50 90 ILE A N 1
ATOM 705 C CA . ILE A 1 90 ? 6.006 -4.226 -19.424 1.00 96.50 90 ILE A CA 1
ATOM 706 C C . ILE A 1 90 ? 4.872 -3.793 -18.527 1.00 96.50 90 ILE A C 1
ATOM 708 O O . ILE A 1 90 ? 4.973 -3.857 -17.303 1.00 96.50 90 ILE A O 1
ATOM 712 N N . TYR A 1 91 ? 3.804 -3.353 -19.172 1.00 97.00 91 TYR A N 1
ATOM 713 C CA . TYR A 1 91 ? 2.563 -2.953 -18.543 1.00 97.00 91 TYR A CA 1
ATOM 714 C C . TYR A 1 91 ? 1.449 -3.784 -19.161 1.00 97.00 91 TYR A C 1
ATOM 716 O O . TYR A 1 91 ? 1.264 -3.754 -20.378 1.00 97.00 91 TYR A O 1
ATOM 724 N N . ILE A 1 92 ? 0.736 -4.530 -18.327 1.00 96.88 92 ILE A N 1
ATOM 725 C CA . ILE A 1 92 ? -0.375 -5.388 -18.735 1.00 96.88 92 ILE A CA 1
ATOM 726 C C . ILE A 1 92 ? -1.606 -4.929 -17.967 1.00 96.88 92 ILE A C 1
ATOM 728 O O . ILE A 1 92 ? -1.578 -4.880 -16.739 1.00 96.88 92 ILE A O 1
ATOM 732 N N . LYS A 1 93 ? -2.673 -4.582 -18.678 1.00 96.19 93 LYS A N 1
ATOM 733 C CA . LYS A 1 93 ? -3.987 -4.312 -18.091 1.00 96.19 93 LYS A CA 1
ATOM 734 C C . LYS A 1 93 ? -5.044 -4.789 -19.071 1.00 96.19 93 LYS A C 1
ATOM 736 O O . LYS A 1 93 ? -5.025 -4.363 -20.226 1.00 96.19 93 LYS A O 1
ATOM 741 N N . ASP A 1 94 ? -5.913 -5.680 -18.609 1.00 94.75 94 ASP A N 1
ATOM 742 C CA . ASP A 1 94 ? -6.866 -6.395 -19.459 1.00 94.75 94 ASP A CA 1
ATOM 743 C C . ASP A 1 94 ? -6.119 -7.069 -20.632 1.00 94.75 94 ASP A C 1
ATOM 745 O O . ASP A 1 94 ? -5.104 -7.736 -20.416 1.00 94.75 94 ASP A O 1
ATOM 749 N N . ASP A 1 95 ? -6.550 -6.843 -21.872 1.00 93.69 95 ASP A N 1
ATOM 750 C CA . ASP A 1 95 ? -5.872 -7.332 -23.080 1.00 93.69 95 ASP A CA 1
ATOM 751 C C . ASP A 1 95 ? -4.791 -6.375 -23.622 1.00 93.69 95 ASP A C 1
ATOM 753 O O . ASP A 1 95 ? -4.132 -6.664 -24.626 1.00 93.69 95 ASP A O 1
ATOM 757 N N . MET A 1 96 ? -4.592 -5.213 -22.993 1.00 95.56 96 MET A N 1
ATOM 758 C CA . MET A 1 96 ? -3.627 -4.216 -23.446 1.00 95.56 96 MET A CA 1
ATOM 759 C C . MET A 1 96 ? -2.238 -4.503 -22.868 1.00 95.56 96 MET A C 1
ATOM 761 O O . MET A 1 96 ? -2.031 -4.496 -21.653 1.00 95.56 96 MET A O 1
ATOM 765 N N . VAL A 1 97 ? -1.260 -4.681 -23.760 1.00 97.44 97 VAL A N 1
ATOM 766 C CA . VAL A 1 97 ? 0.149 -4.886 -23.401 1.00 97.44 97 VAL A CA 1
ATOM 767 C C . VAL A 1 97 ? 0.997 -3.766 -23.988 1.00 97.44 97 VAL A C 1
ATOM 769 O O . VAL A 1 97 ? 1.088 -3.617 -25.207 1.00 97.44 97 VAL A O 1
ATOM 772 N N . ILE A 1 98 ? 1.641 -2.980 -23.128 1.00 97.06 98 ILE A N 1
ATOM 773 C CA . ILE A 1 98 ? 2.631 -1.974 -23.523 1.00 97.06 98 ILE A CA 1
ATOM 774 C C . ILE A 1 98 ? 4.016 -2.463 -23.120 1.00 97.06 98 ILE A C 1
ATOM 776 O O . ILE A 1 98 ? 4.238 -2.834 -21.969 1.00 97.06 98 ILE A O 1
ATOM 780 N N . VAL A 1 99 ? 4.959 -2.399 -24.057 1.00 96.62 99 VAL A N 1
ATOM 781 C CA . VAL A 1 99 ? 6.376 -2.661 -23.812 1.00 96.62 99 VAL A CA 1
ATOM 782 C C . VAL A 1 99 ? 7.184 -1.398 -24.069 1.00 96.62 99 VAL A C 1
ATOM 784 O O . VAL A 1 99 ? 7.036 -0.731 -25.094 1.00 96.62 99 VAL A O 1
ATOM 787 N N . GLU A 1 100 ? 8.072 -1.083 -23.136 1.00 94.06 100 GLU A N 1
ATOM 788 C CA . GLU A 1 100 ? 8.995 0.033 -23.229 1.00 94.06 100 GLU A CA 1
ATOM 789 C C . GLU A 1 100 ? 10.432 -0.444 -23.043 1.00 94.06 100 GLU A C 1
ATOM 791 O O . GLU A 1 100 ? 10.790 -0.987 -22.001 1.00 94.06 100 GLU A O 1
ATOM 796 N N . LEU A 1 101 ? 11.274 -0.201 -24.045 1.00 92.44 101 LEU A N 1
ATOM 797 C CA . LEU A 1 101 ? 12.709 -0.435 -23.964 1.00 92.44 101 LEU A CA 1
ATOM 798 C C . LEU A 1 101 ? 13.439 0.893 -23.752 1.00 92.44 101 LEU A C 1
ATOM 800 O O . LEU A 1 101 ? 13.448 1.763 -24.629 1.00 92.44 101 LEU A O 1
ATOM 804 N N . ASN A 1 102 ? 14.087 1.011 -22.598 1.00 89.62 102 ASN A N 1
ATOM 805 C CA . ASN A 1 102 ? 14.973 2.105 -22.232 1.00 89.62 102 ASN A CA 1
ATOM 806 C C . ASN A 1 102 ? 16.428 1.663 -22.409 1.00 89.62 102 ASN A C 1
ATOM 808 O O . ASN A 1 102 ? 16.897 0.767 -21.708 1.00 89.62 102 ASN A O 1
ATOM 812 N N . SER A 1 103 ? 17.147 2.308 -23.328 1.00 86.44 103 SER A N 1
ATOM 813 C CA . SER A 1 103 ? 18.550 2.009 -23.621 1.00 86.44 103 SER A CA 1
ATOM 814 C C . SER A 1 103 ? 19.457 3.190 -23.311 1.00 86.44 103 SER A C 1
ATOM 816 O O . SER A 1 103 ? 19.229 4.308 -23.786 1.00 86.44 103 SER A O 1
ATOM 818 N N . PHE A 1 104 ? 20.525 2.919 -22.562 1.00 83.06 104 PHE A N 1
ATOM 819 C CA . PHE A 1 104 ? 21.534 3.898 -22.170 1.00 83.06 104 PHE A CA 1
ATOM 820 C C . PHE A 1 104 ? 22.841 3.631 -22.886 1.00 83.06 104 PHE A C 1
ATOM 822 O O . PHE A 1 104 ? 23.432 2.572 -22.714 1.00 83.06 104 PHE A O 1
ATOM 829 N N . VAL A 1 105 ? 23.314 4.594 -23.672 1.00 82.69 105 VAL A N 1
ATOM 830 C CA . VAL A 1 105 ? 24.570 4.461 -24.416 1.00 82.69 105 VAL A CA 1
ATOM 831 C C . VAL A 1 105 ? 25.648 5.294 -23.740 1.00 82.69 105 VAL A C 1
ATOM 833 O O . VAL A 1 105 ? 25.501 6.509 -23.581 1.00 82.69 105 VAL A O 1
ATOM 836 N N . GLU A 1 106 ? 26.723 4.624 -23.330 1.00 73.44 106 GLU A N 1
ATOM 837 C CA . GLU A 1 106 ? 27.869 5.236 -22.661 1.00 73.44 106 GLU A CA 1
ATOM 838 C C . GLU A 1 106 ? 28.820 5.841 -23.706 1.00 73.44 106 GLU A C 1
ATOM 840 O O . GLU A 1 106 ? 29.167 5.214 -24.706 1.00 73.44 106 GLU A O 1
ATOM 845 N N . GLY A 1 107 ? 29.173 7.113 -23.519 1.00 73.06 107 GLY A N 1
ATOM 846 C CA . GLY A 1 107 ? 29.982 7.904 -24.445 1.00 73.06 107 GLY A CA 1
ATOM 847 C C . GLY A 1 107 ? 30.118 9.351 -23.966 1.00 73.06 107 GLY A C 1
ATOM 848 O O . GLY A 1 107 ? 29.554 9.715 -22.934 1.00 73.06 107 GLY A O 1
ATOM 849 N N . SER A 1 108 ? 30.832 10.190 -24.726 1.00 63.03 108 SER A N 1
ATOM 850 C CA . SER A 1 108 ? 31.045 11.616 -24.398 1.00 63.03 108 SER A CA 1
ATOM 851 C C . SER A 1 108 ? 29.742 12.409 -24.250 1.00 63.03 108 SER A C 1
ATOM 853 O O . SER A 1 108 ? 29.680 13.370 -23.490 1.00 63.03 108 SER A O 1
ATOM 855 N N . PHE A 1 109 ? 28.682 11.959 -24.923 1.00 62.75 109 PHE A N 1
ATOM 856 C CA . PHE A 1 109 ? 27.316 12.419 -24.714 1.00 62.75 109 PHE A CA 1
ATOM 857 C C . PHE A 1 109 ? 26.464 11.213 -24.334 1.00 62.75 109 PHE A C 1
ATOM 859 O O . PHE A 1 109 ? 26.155 10.378 -25.187 1.00 62.75 109 PHE A O 1
ATOM 866 N N . ARG A 1 110 ? 26.087 11.116 -23.058 1.00 67.75 110 ARG A N 1
ATOM 867 C CA . ARG A 1 110 ? 25.143 10.099 -22.584 1.00 67.75 110 ARG A CA 1
ATOM 868 C C . ARG A 1 110 ? 23.818 10.291 -23.325 1.00 67.75 110 ARG A C 1
ATOM 870 O O . ARG A 1 110 ? 23.163 11.320 -23.167 1.00 67.75 110 ARG A O 1
ATOM 877 N N . ARG A 1 111 ? 23.447 9.328 -24.173 1.00 77.81 111 ARG A N 1
ATOM 878 C CA . ARG A 1 111 ? 22.178 9.343 -24.919 1.00 77.81 111 ARG A CA 1
ATOM 879 C C . ARG A 1 111 ? 21.237 8.294 -24.349 1.00 77.81 111 ARG A C 1
ATOM 881 O O . ARG A 1 111 ? 21.625 7.140 -24.170 1.00 77.81 111 ARG A O 1
ATOM 888 N N . HIS A 1 112 ? 20.002 8.715 -24.111 1.00 82.12 112 HIS A N 1
ATOM 889 C CA . HIS A 1 112 ? 18.894 7.855 -23.718 1.00 82.12 112 HIS A CA 1
ATOM 890 C C . HIS A 1 112 ? 17.981 7.644 -24.923 1.00 82.12 112 HIS A C 1
ATOM 892 O O . HIS A 1 112 ? 17.527 8.610 -25.538 1.00 82.12 112 HIS A O 1
ATOM 898 N N . TYR A 1 113 ? 17.739 6.384 -25.269 1.00 84.62 113 TYR A N 1
ATOM 899 C CA . TYR A 1 113 ? 16.774 6.002 -26.291 1.00 84.62 113 TYR A CA 1
ATOM 900 C C . TYR A 1 113 ? 15.609 5.294 -25.616 1.00 84.62 113 TYR A C 1
ATOM 902 O O . TYR A 1 113 ? 15.812 4.387 -24.812 1.00 84.62 113 TYR A O 1
ATOM 910 N N . ASN A 1 114 ? 14.398 5.711 -25.964 1.00 87.62 114 ASN A N 1
ATOM 911 C CA . ASN A 1 114 ? 13.171 5.133 -25.447 1.00 87.62 114 ASN A CA 1
ATOM 912 C C . ASN A 1 114 ? 12.316 4.6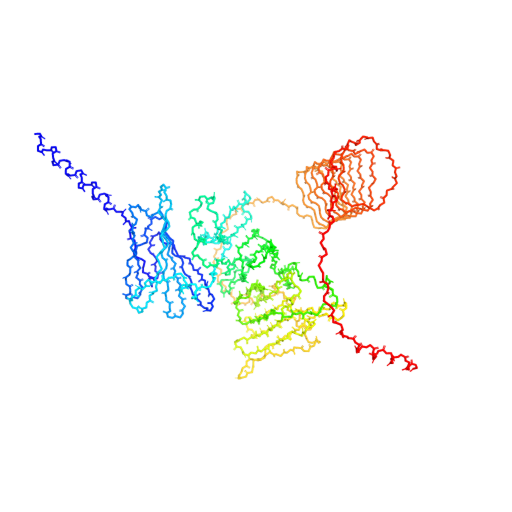71 -26.632 1.00 87.62 114 ASN A C 1
ATOM 914 O O . ASN A 1 114 ? 11.961 5.475 -27.501 1.00 87.62 114 ASN A O 1
ATOM 918 N N . ASN A 1 115 ? 12.025 3.373 -26.676 1.00 91.44 115 ASN A N 1
ATOM 919 C CA . ASN A 1 115 ? 11.124 2.772 -27.648 1.00 91.44 115 ASN A CA 1
ATOM 920 C C . ASN A 1 115 ? 9.898 2.229 -26.917 1.00 91.44 115 ASN A C 1
ATOM 922 O O . ASN A 1 115 ? 10.017 1.257 -26.178 1.00 91.44 115 ASN A O 1
ATOM 926 N N . ILE A 1 116 ? 8.735 2.833 -27.161 1.00 94.38 116 ILE A N 1
ATOM 927 C CA . ILE A 1 116 ? 7.453 2.403 -26.594 1.00 94.38 116 ILE A CA 1
ATOM 928 C C . ILE A 1 116 ? 6.609 1.800 -27.711 1.00 94.38 116 ILE A C 1
ATOM 930 O O . ILE A 1 116 ? 6.378 2.450 -28.738 1.00 94.38 116 ILE A O 1
ATOM 934 N N . CYS A 1 117 ? 6.126 0.579 -27.511 1.00 96.56 117 CYS A N 1
ATOM 935 C CA . CYS A 1 117 ? 5.128 -0.018 -28.381 1.00 96.56 117 CYS A CA 1
ATOM 936 C C . CYS A 1 117 ? 4.008 -0.683 -27.590 1.00 96.56 117 CYS A C 1
ATOM 938 O O . CYS A 1 117 ? 4.185 -1.093 -26.449 1.00 96.56 117 CYS A O 1
ATOM 940 N N . GLN A 1 118 ? 2.852 -0.777 -28.224 1.00 97.56 118 GLN A N 1
ATOM 941 C CA . GLN A 1 118 ? 1.723 -1.565 -27.773 1.00 97.56 118 GLN A CA 1
ATOM 942 C C . GLN A 1 118 ? 1.654 -2.831 -28.619 1.00 97.56 118 GLN A C 1
ATOM 944 O O . GLN A 1 118 ? 1.778 -2.755 -29.842 1.00 97.56 118 GLN A O 1
ATOM 949 N N . ILE A 1 119 ? 1.442 -3.978 -27.988 1.00 96.94 119 ILE A N 1
ATOM 950 C CA . ILE A 1 119 ? 1.165 -5.228 -28.687 1.00 96.94 119 ILE A CA 1
ATOM 951 C C . ILE A 1 119 ? -0.350 -5.326 -28.863 1.00 96.94 119 ILE A C 1
ATOM 953 O O . ILE A 1 119 ? -1.091 -5.304 -27.883 1.00 96.94 119 ILE A O 1
ATOM 957 N N . ILE A 1 120 ? -0.803 -5.383 -30.114 1.00 95.38 120 ILE A N 1
ATOM 958 C CA . ILE A 1 120 ? -2.199 -5.634 -30.480 1.00 95.38 120 ILE A CA 1
ATOM 959 C C . ILE A 1 120 ? -2.208 -6.875 -31.361 1.00 95.38 120 ILE A C 1
ATOM 961 O O . ILE A 1 120 ? -1.549 -6.888 -32.405 1.00 95.38 120 ILE A O 1
ATOM 965 N N . GLU A 1 121 ? -2.930 -7.905 -30.918 1.00 91.44 121 GLU A N 1
ATOM 966 C CA . GLU A 1 121 ? -2.892 -9.243 -31.518 1.00 91.44 121 GLU A CA 1
ATOM 967 C C . GLU A 1 121 ? -1.433 -9.737 -31.594 1.00 91.44 121 GLU A C 1
ATOM 969 O O . GLU A 1 121 ? -0.776 -9.891 -30.565 1.00 91.44 121 GLU A O 1
ATOM 974 N N . ASP A 1 122 ? -0.894 -9.894 -32.804 1.00 93.38 122 ASP A N 1
ATOM 975 C CA . ASP A 1 122 ? 0.466 -10.371 -33.059 1.00 93.38 122 ASP A CA 1
ATOM 976 C C . ASP A 1 122 ? 1.404 -9.264 -33.586 1.00 93.38 122 ASP A C 1
ATOM 978 O O . ASP A 1 122 ? 2.465 -9.542 -34.154 1.00 93.38 122 ASP A O 1
ATOM 982 N N . LYS A 1 123 ? 1.024 -7.985 -33.439 1.00 95.19 123 LYS A N 1
ATOM 983 C CA . LYS A 1 123 ? 1.781 -6.832 -33.958 1.00 95.19 123 LYS A CA 1
ATOM 984 C C . LYS A 1 123 ? 2.150 -5.852 -32.848 1.00 95.19 123 LYS A C 1
ATOM 986 O O . LYS A 1 123 ? 1.297 -5.376 -32.110 1.00 95.19 123 LYS A O 1
ATOM 991 N N . CYS A 1 124 ? 3.423 -5.460 -32.800 1.00 96.31 124 CYS A N 1
ATOM 992 C CA . CYS A 1 124 ? 3.901 -4.359 -31.958 1.00 96.31 124 CYS A CA 1
ATOM 993 C C . CYS A 1 124 ? 3.825 -3.043 -32.746 1.00 96.31 124 CYS A C 1
ATOM 995 O O . CYS A 1 124 ? 4.528 -2.838 -33.739 1.00 96.31 124 CYS A O 1
ATOM 997 N N . MET A 1 125 ? 2.940 -2.152 -32.307 1.00 97.00 125 MET A N 1
ATOM 998 C CA . MET A 1 125 ? 2.711 -0.832 -32.882 1.00 97.00 125 MET A CA 1
ATOM 999 C C . MET A 1 125 ? 3.348 0.237 -3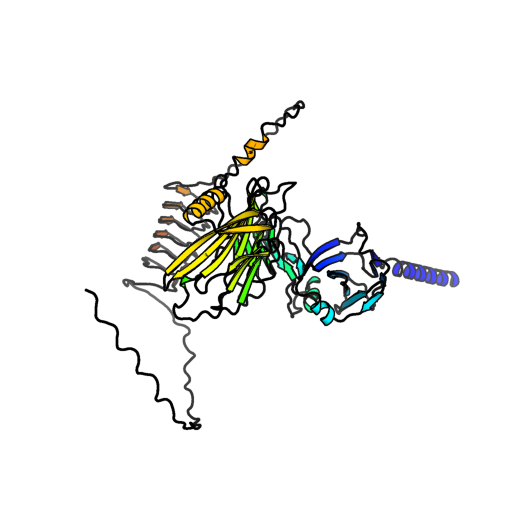2.008 1.00 97.00 125 MET A C 1
ATOM 1001 O O . MET A 1 125 ? 3.108 0.300 -30.805 1.00 97.00 125 MET A O 1
ATOM 1005 N N . LYS A 1 126 ? 4.157 1.111 -32.604 1.00 96.44 126 LYS A N 1
ATOM 1006 C CA . LYS A 1 126 ? 4.779 2.217 -31.873 1.00 96.44 126 LYS A CA 1
ATOM 1007 C C . LYS A 1 126 ? 3.705 3.177 -31.357 1.00 96.44 126 LYS A C 1
ATOM 1009 O O . LYS A 1 126 ? 2.887 3.654 -32.139 1.00 96.44 126 LYS A O 1
ATOM 1014 N N . ILE A 1 127 ? 3.760 3.508 -30.071 1.00 96.50 127 ILE A N 1
ATOM 1015 C CA . ILE A 1 127 ? 2.851 4.472 -29.439 1.00 96.50 127 ILE A CA 1
ATOM 1016 C C . ILE A 1 127 ? 3.627 5.663 -28.875 1.00 96.50 127 ILE A C 1
ATOM 1018 O O . ILE A 1 127 ? 4.858 5.654 -28.789 1.00 96.50 127 ILE A O 1
ATOM 1022 N N . ASN A 1 128 ? 2.905 6.720 -28.506 1.00 92.50 128 ASN A N 1
ATOM 1023 C CA . ASN A 1 128 ? 3.489 7.883 -27.849 1.00 92.50 128 ASN A CA 1
ATOM 1024 C C . ASN A 1 128 ? 3.361 7.780 -26.314 1.00 92.50 128 ASN A C 1
ATOM 1026 O O . ASN A 1 128 ? 2.650 6.933 -25.772 1.00 92.50 128 ASN A O 1
ATOM 1030 N N . ARG A 1 129 ? 4.050 8.676 -25.598 1.00 89.25 129 ARG A N 1
ATOM 1031 C CA . ARG A 1 129 ? 4.035 8.717 -24.125 1.00 89.25 129 ARG A CA 1
ATOM 1032 C C . ARG A 1 129 ? 2.668 9.054 -23.535 1.00 89.25 129 ARG A C 1
ATOM 1034 O O . ARG A 1 129 ? 2.390 8.629 -22.421 1.00 89.25 129 ARG A O 1
ATOM 1041 N N . LYS A 1 130 ? 1.841 9.823 -24.252 1.00 91.44 130 LYS A N 1
ATOM 1042 C CA . LYS A 1 130 ? 0.499 10.194 -23.792 1.00 91.44 130 LYS A CA 1
ATOM 1043 C C . LYS A 1 130 ? -0.374 8.945 -23.687 1.00 91.44 130 LYS A C 1
ATOM 1045 O O . LYS A 1 130 ? -0.867 8.672 -22.608 1.00 91.44 130 LYS A O 1
ATOM 1050 N N . THR A 1 131 ? -0.414 8.121 -24.735 1.00 92.88 131 THR A N 1
ATOM 1051 C CA . THR A 1 131 ? -1.139 6.839 -24.735 1.00 92.88 131 THR A CA 1
ATOM 1052 C C . THR A 1 131 ? -0.694 5.924 -23.591 1.00 92.88 131 THR A C 1
ATOM 1054 O O . THR A 1 131 ? -1.531 5.359 -22.898 1.00 92.88 131 THR A O 1
ATOM 1057 N N . LYS A 1 132 ? 0.619 5.824 -23.332 1.00 93.50 132 LYS A N 1
ATOM 1058 C CA . LYS A 1 132 ? 1.131 5.083 -22.167 1.00 93.50 132 LYS A CA 1
ATOM 1059 C C . LYS A 1 132 ? 0.616 5.674 -20.848 1.00 93.50 132 LYS A C 1
ATOM 1061 O O . LYS A 1 132 ? 0.201 4.922 -19.976 1.00 93.50 132 LYS A O 1
ATOM 1066 N N . LYS A 1 133 ? 0.680 6.998 -20.681 1.00 90.69 133 LYS A N 1
ATOM 1067 C CA . LYS A 1 133 ? 0.263 7.694 -19.453 1.00 90.69 133 LYS A CA 1
ATOM 1068 C C . LYS A 1 133 ? -1.242 7.575 -19.195 1.00 90.69 133 LYS A C 1
ATOM 1070 O O . LYS A 1 133 ? -1.651 7.508 -18.043 1.00 90.69 133 LYS A O 1
ATOM 1075 N N . ASP A 1 134 ? -2.040 7.532 -20.256 1.00 91.81 134 ASP A N 1
ATOM 1076 C CA . ASP A 1 134 ? -3.487 7.338 -20.162 1.00 91.81 134 ASP A CA 1
ATOM 1077 C C . ASP A 1 134 ? -3.822 5.923 -19.636 1.00 91.81 134 ASP A C 1
ATOM 1079 O O . ASP A 1 134 ? -4.794 5.754 -18.907 1.00 91.81 134 ASP A O 1
ATOM 1083 N N . MET A 1 135 ? -2.986 4.917 -19.938 1.00 93.31 135 MET A N 1
ATOM 1084 C CA . MET A 1 135 ? -3.122 3.548 -19.412 1.00 93.31 135 MET A CA 1
ATOM 1085 C C . MET A 1 135 ? -2.502 3.375 -18.016 1.00 93.31 135 MET A C 1
ATOM 1087 O O . MET A 1 135 ? -3.068 2.703 -17.154 1.00 93.31 135 MET A O 1
ATOM 1091 N N . VAL A 1 136 ? -1.312 3.934 -17.801 1.00 92.62 136 VAL A N 1
ATOM 1092 C CA . VAL A 1 136 ? -0.478 3.690 -16.621 1.00 92.62 136 VAL A CA 1
ATOM 1093 C C . VAL A 1 136 ? -0.296 5.008 -15.879 1.00 92.62 136 VAL A C 1
ATOM 1095 O O . VAL A 1 136 ? 0.334 5.920 -16.407 1.00 92.62 136 VAL A O 1
ATOM 1098 N N . ASN A 1 137 ? -0.786 5.109 -14.643 1.00 88.44 137 ASN A N 1
ATOM 1099 C CA . ASN A 1 137 ? -0.768 6.358 -13.877 1.00 88.44 137 ASN A CA 1
ATOM 1100 C C . ASN A 1 137 ? 0.417 6.487 -12.904 1.00 88.44 137 ASN A C 1
ATOM 1102 O O . ASN A 1 137 ? 1.152 7.463 -12.959 1.00 88.44 137 ASN A O 1
ATOM 1106 N N . SER A 1 138 ? 0.601 5.550 -11.979 1.00 90.75 138 SER A N 1
ATOM 1107 C CA . SER A 1 138 ? 1.642 5.456 -10.957 1.00 90.75 138 SER A CA 1
ATOM 1108 C C . SER A 1 138 ? 1.932 3.974 -10.765 1.00 90.75 138 SER A C 1
ATOM 1110 O O . SER A 1 138 ? 1.006 3.173 -10.680 1.00 90.75 138 SER A O 1
ATOM 1112 N N . VAL A 1 139 ? 3.209 3.614 -10.746 1.00 93.88 139 VAL A N 1
ATOM 1113 C CA . VAL A 1 139 ? 3.636 2.222 -10.595 1.00 93.88 139 VAL A CA 1
ATOM 1114 C C . VAL A 1 139 ? 3.997 1.999 -9.137 1.00 93.88 139 VAL A C 1
ATOM 1116 O O . VAL A 1 139 ? 4.802 2.743 -8.584 1.00 93.88 139 VAL A O 1
ATOM 1119 N N . ARG A 1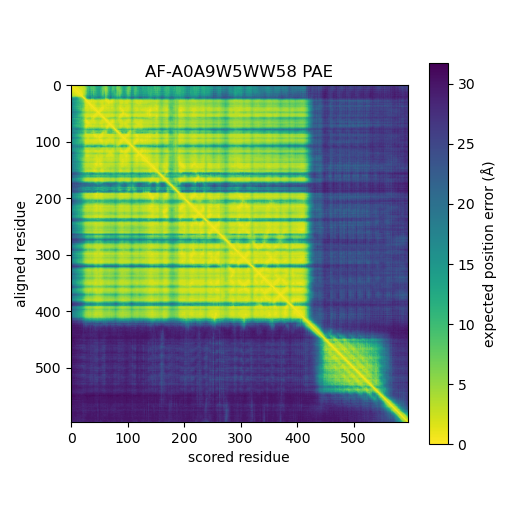 140 ? 3.402 0.986 -8.528 1.00 95.31 140 ARG A N 1
ATOM 1120 C CA . ARG A 1 140 ? 3.706 0.492 -7.192 1.00 95.31 140 ARG A CA 1
ATOM 1121 C C . ARG A 1 140 ? 4.699 -0.655 -7.327 1.00 95.31 140 ARG A C 1
ATOM 1123 O O . ARG A 1 140 ? 4.459 -1.587 -8.092 1.00 95.31 140 ARG A O 1
ATOM 1130 N N . ILE A 1 141 ? 5.831 -0.546 -6.651 1.00 95.94 141 ILE A N 1
ATOM 1131 C CA . ILE A 1 141 ? 6.845 -1.595 -6.600 1.00 95.94 141 ILE A CA 1
ATOM 1132 C C . ILE A 1 141 ? 6.895 -2.150 -5.175 1.00 95.94 141 ILE A C 1
ATOM 1134 O O . ILE A 1 141 ? 7.049 -1.356 -4.241 1.00 95.94 141 ILE A O 1
ATOM 1138 N N . PRO A 1 142 ? 6.758 -3.473 -4.990 1.00 96.69 142 PRO A N 1
ATOM 1139 C CA . PRO A 1 142 ? 6.897 -4.084 -3.686 1.00 96.69 142 PRO A CA 1
ATOM 1140 C C . PRO A 1 142 ? 8.323 -3.886 -3.173 1.00 96.69 142 PRO A C 1
ATOM 1142 O O . PRO A 1 142 ? 9.294 -3.900 -3.939 1.00 96.69 142 PRO A O 1
ATOM 1145 N N . VAL A 1 143 ? 8.438 -3.691 -1.868 1.00 95.75 143 VAL A N 1
ATOM 1146 C CA . VAL A 1 143 ? 9.705 -3.539 -1.163 1.00 95.75 143 VAL A CA 1
ATOM 1147 C C . VAL A 1 143 ? 9.730 -4.540 -0.027 1.00 95.75 143 VAL A C 1
ATOM 1149 O O . VAL A 1 143 ? 8.995 -4.379 0.933 1.00 95.75 143 VAL A O 1
ATOM 1152 N N . ASP A 1 144 ? 10.586 -5.545 -0.123 1.00 94.81 144 ASP A N 1
ATOM 1153 C CA . ASP A 1 144 ? 10.886 -6.439 0.992 1.00 94.81 144 ASP A CA 1
ATOM 1154 C C . ASP A 1 144 ? 12.128 -5.913 1.719 1.00 94.81 144 ASP A C 1
ATOM 1156 O O . ASP A 1 144 ? 13.193 -5.757 1.114 1.00 94.81 144 ASP A O 1
ATOM 1160 N N . LEU A 1 145 ? 11.965 -5.598 3.007 1.00 93.62 145 LEU A N 1
ATOM 1161 C CA . LEU A 1 145 ? 13.003 -5.015 3.863 1.00 93.62 145 LEU A CA 1
ATOM 1162 C C . LEU A 1 145 ? 14.192 -5.966 4.101 1.00 93.62 145 LEU A C 1
ATOM 1164 O O . LEU A 1 145 ? 15.272 -5.511 4.485 1.00 93.62 145 LEU A O 1
ATOM 1168 N N . TYR A 1 146 ? 14.010 -7.264 3.839 1.00 91.50 146 TYR A N 1
ATOM 1169 C CA . TYR A 1 146 ? 15.005 -8.322 4.026 1.00 91.50 146 TYR A CA 1
ATOM 1170 C C . TYR A 1 146 ? 15.419 -8.997 2.715 1.00 91.50 146 TYR A C 1
ATOM 1172 O O . TYR A 1 146 ? 16.271 -9.892 2.728 1.00 91.50 146 TYR A O 1
ATOM 1180 N N . ALA A 1 147 ? 14.862 -8.578 1.575 1.00 91.50 147 ALA A N 1
ATOM 1181 C CA . ALA A 1 147 ? 15.250 -9.144 0.296 1.00 91.50 147 ALA A CA 1
ATOM 1182 C C . ALA A 1 147 ? 16.725 -8.830 -0.013 1.00 91.50 147 ALA A C 1
ATOM 1184 O O . ALA A 1 147 ? 17.165 -7.684 0.097 1.00 91.50 147 ALA A O 1
ATOM 1185 N N . PRO A 1 148 ? 17.496 -9.814 -0.514 1.00 89.94 148 PRO A N 1
ATOM 1186 C CA . PRO A 1 148 ? 18.906 -9.614 -0.852 1.00 89.94 148 PRO A CA 1
ATOM 1187 C C . PRO A 1 148 ? 19.101 -8.681 -2.055 1.00 89.94 148 PRO A C 1
ATOM 1189 O O . PRO A 1 148 ? 20.216 -8.246 -2.341 1.00 89.94 148 PRO A O 1
ATOM 1192 N N . LYS A 1 149 ? 18.032 -8.419 -2.815 1.00 90.25 149 LYS A N 1
ATOM 1193 C CA . LYS A 1 149 ? 18.041 -7.562 -3.997 1.00 90.25 149 LYS A CA 1
ATOM 1194 C C . LYS A 1 149 ? 16.927 -6.540 -3.888 1.00 90.25 149 LYS A C 1
ATOM 1196 O O . LYS A 1 149 ? 15.771 -6.895 -3.686 1.00 90.25 149 LYS A O 1
ATOM 1201 N N . THR A 1 150 ? 17.273 -5.283 -4.121 1.00 89.44 150 THR A N 1
ATOM 1202 C CA . THR A 1 150 ? 16.310 -4.190 -4.193 1.00 89.44 150 THR A CA 1
ATOM 1203 C C . THR A 1 150 ? 15.854 -3.966 -5.629 1.00 89.44 150 THR A C 1
ATOM 1205 O O . THR A 1 150 ? 16.592 -4.184 -6.596 1.00 89.44 150 THR A O 1
ATOM 1208 N N . HIS A 1 151 ? 14.606 -3.527 -5.783 1.00 92.50 151 HIS A N 1
ATOM 1209 C CA . HIS A 1 151 ? 14.073 -3.145 -7.083 1.00 92.50 151 HIS A CA 1
ATOM 1210 C C . HIS A 1 151 ? 14.943 -2.015 -7.681 1.00 92.50 151 HIS A C 1
ATOM 1212 O O . HIS A 1 151 ? 15.146 -1.011 -7.004 1.00 92.50 151 HIS A O 1
ATOM 1218 N N . PRO A 1 152 ? 15.391 -2.063 -8.953 1.00 89.50 152 PRO A N 1
ATOM 1219 C CA . PRO A 1 152 ? 16.275 -1.039 -9.537 1.00 89.50 152 PRO A CA 1
ATOM 1220 C C . PRO A 1 152 ? 15.707 0.390 -9.557 1.00 89.50 152 PRO A C 1
ATOM 1222 O O . PRO A 1 152 ? 16.438 1.346 -9.801 1.00 89.50 152 PRO A O 1
ATOM 1225 N N . LEU A 1 153 ? 14.393 0.525 -9.350 1.00 89.56 153 LEU A N 1
ATOM 1226 C CA . LEU A 1 153 ? 13.672 1.802 -9.222 1.00 89.56 153 LEU A CA 1
ATOM 1227 C C . LEU A 1 153 ? 13.489 2.284 -7.767 1.00 89.56 153 LEU A C 1
ATOM 1229 O O . LEU A 1 153 ? 12.950 3.371 -7.558 1.00 89.56 153 LEU A O 1
ATOM 1233 N N . ALA A 1 154 ? 13.942 1.504 -6.786 1.00 89.62 154 ALA A N 1
ATOM 1234 C CA . ALA A 1 154 ? 14.062 1.876 -5.384 1.00 89.62 154 ALA A CA 1
ATOM 1235 C C . ALA A 1 154 ? 15.556 1.991 -5.052 1.00 89.62 154 ALA A C 1
ATOM 1237 O O . ALA A 1 154 ? 16.264 0.997 -4.923 1.00 89.62 154 ALA A O 1
ATOM 1238 N N . MET A 1 155 ? 16.060 3.218 -4.965 1.00 81.94 155 MET A N 1
ATOM 1239 C CA . MET A 1 155 ? 17.441 3.469 -4.569 1.00 81.94 155 MET A CA 1
ATOM 1240 C C . MET A 1 155 ? 17.594 3.277 -3.064 1.00 81.94 155 MET A C 1
ATOM 1242 O O . MET A 1 155 ? 16.756 3.753 -2.303 1.00 81.94 155 MET A O 1
ATOM 1246 N N . THR A 1 156 ? 18.688 2.652 -2.648 1.00 76.44 156 THR A N 1
ATOM 1247 C CA . THR A 1 156 ? 19.189 2.656 -1.269 1.00 76.44 156 THR A CA 1
ATOM 1248 C C . THR A 1 156 ? 20.248 3.754 -1.169 1.00 76.44 156 THR A C 1
ATOM 1250 O O . THR A 1 156 ? 21.356 3.542 -1.666 1.00 76.44 156 THR A O 1
ATOM 1253 N N . PRO A 1 157 ? 19.913 4.962 -0.670 1.00 60.53 157 PRO A N 1
ATOM 1254 C CA . PRO A 1 157 ? 20.807 6.113 -0.758 1.00 60.53 157 PRO A CA 1
ATOM 1255 C C . PRO A 1 157 ? 22.102 5.915 0.030 1.00 60.53 157 PRO A C 1
ATOM 1257 O O . PRO A 1 157 ? 23.129 6.358 -0.453 1.00 60.53 157 PRO A O 1
ATOM 1260 N N . GLU A 1 158 ? 22.048 5.207 1.160 1.00 64.50 158 GLU A N 1
ATOM 1261 C CA . GLU A 1 158 ? 23.171 4.830 2.024 1.00 64.50 158 GLU A CA 1
ATOM 1262 C C . GLU A 1 158 ? 22.643 3.795 3.042 1.00 64.50 158 GLU A C 1
ATOM 1264 O O . GLU A 1 158 ? 21.539 3.968 3.567 1.00 64.50 158 GLU A O 1
ATOM 1269 N N . GLU A 1 159 ? 23.394 2.720 3.302 1.00 67.56 159 GLU A N 1
ATOM 1270 C CA . GLU A 1 159 ? 23.310 2.012 4.589 1.00 67.56 159 GLU A CA 1
ATOM 1271 C C . GLU A 1 159 ? 24.283 2.738 5.527 1.00 67.56 159 GLU A C 1
ATOM 1273 O O . GLU A 1 159 ? 25.401 3.065 5.118 1.00 67.56 159 GLU A O 1
ATOM 1278 N N . THR A 1 160 ? 23.862 3.046 6.756 1.00 74.06 160 THR A N 1
ATOM 1279 C CA . THR A 1 160 ? 24.780 3.603 7.762 1.00 74.06 160 THR A CA 1
ATOM 1280 C C . THR A 1 160 ? 25.930 2.626 8.006 1.00 74.06 160 THR A C 1
ATOM 1282 O O . THR A 1 160 ? 25.785 1.425 7.780 1.00 74.06 160 THR A O 1
ATOM 1285 N N . SER A 1 161 ? 27.070 3.107 8.510 1.00 76.94 161 SER A N 1
ATOM 1286 C CA . SER A 1 161 ? 28.192 2.245 8.926 1.00 76.94 161 SER A CA 1
ATOM 1287 C C . SER A 1 161 ? 27.757 1.135 9.894 1.00 76.94 161 SER A C 1
ATOM 1289 O O . SER A 1 161 ? 28.324 0.046 9.868 1.00 76.94 161 SER A O 1
ATOM 1291 N N . SER A 1 162 ? 26.711 1.387 10.690 1.00 78.75 162 SER A N 1
ATOM 1292 C CA . SER A 1 162 ? 26.095 0.417 11.600 1.00 78.75 162 SER A CA 1
ATOM 1293 C C . SER A 1 162 ? 25.228 -0.652 10.919 1.00 78.75 162 SER A C 1
ATOM 1295 O O . SER A 1 162 ? 24.865 -1.626 11.566 1.00 78.75 162 SER A O 1
ATOM 1297 N N . GLY A 1 163 ? 24.847 -0.494 9.646 1.00 80.19 163 GLY A N 1
ATOM 1298 C CA . GLY A 1 163 ? 24.011 -1.449 8.901 1.00 80.19 163 GLY A CA 1
ATOM 1299 C C . GLY A 1 163 ? 22.563 -1.593 9.398 1.00 80.19 163 GLY A C 1
ATOM 1300 O O . GLY A 1 163 ? 21.783 -2.343 8.808 1.00 80.19 163 GLY A O 1
ATOM 1301 N N . ASN A 1 164 ? 22.179 -0.878 10.458 1.00 88.38 164 ASN A N 1
ATOM 1302 C CA . ASN A 1 164 ? 20.861 -1.008 11.082 1.00 88.38 164 ASN A CA 1
ATOM 1303 C C . ASN A 1 164 ? 19.803 -0.131 10.409 1.00 88.38 164 ASN A C 1
ATOM 1305 O O . ASN A 1 164 ? 18.636 -0.513 10.365 1.00 88.38 164 ASN A O 1
ATOM 1309 N N . LEU A 1 165 ? 20.192 1.018 9.848 1.00 92.19 165 LEU A N 1
ATOM 1310 C CA . LEU A 1 165 ? 19.265 1.924 9.177 1.00 92.19 165 LEU A CA 1
ATOM 1311 C C . LEU A 1 165 ? 19.198 1.625 7.676 1.00 92.19 165 LEU A C 1
ATOM 1313 O O . LEU A 1 165 ? 20.122 1.917 6.916 1.00 92.19 165 LEU A O 1
ATOM 1317 N N . LEU A 1 166 ? 18.050 1.123 7.233 1.00 92.00 166 LEU A N 1
ATOM 1318 C CA . LEU A 1 166 ? 17.707 0.969 5.829 1.00 92.00 166 LEU A CA 1
ATOM 1319 C C . LEU A 1 166 ? 16.930 2.200 5.355 1.00 92.00 166 LEU A C 1
ATOM 1321 O O . LEU A 1 166 ? 15.783 2.420 5.742 1.00 92.00 166 LEU A O 1
ATOM 1325 N N . THR A 1 167 ? 17.524 2.994 4.465 1.00 93.00 167 THR A N 1
ATOM 1326 C CA . THR A 1 167 ? 16.792 4.039 3.738 1.00 93.00 167 THR A CA 1
ATOM 1327 C C . THR A 1 167 ? 16.505 3.565 2.322 1.00 93.00 167 THR A C 1
ATOM 1329 O O . THR A 1 167 ? 17.423 3.204 1.589 1.00 93.00 167 THR A O 1
ATOM 1332 N N . MET A 1 168 ? 15.245 3.628 1.894 1.00 92.94 168 MET A N 1
ATOM 1333 C CA . MET A 1 168 ? 14.861 3.359 0.507 1.00 92.94 168 MET A CA 1
ATOM 1334 C C . MET A 1 168 ? 14.081 4.530 -0.064 1.00 92.94 168 MET A C 1
ATOM 1336 O O . MET A 1 168 ? 13.222 5.110 0.593 1.00 92.94 168 MET A O 1
ATOM 1340 N N . GLN A 1 169 ? 14.374 4.889 -1.306 1.00 91.88 169 GLN A N 1
ATOM 1341 C CA . GLN A 1 169 ? 13.745 6.006 -1.989 1.00 91.88 169 GLN A CA 1
ATOM 1342 C C . GLN A 1 169 ? 13.415 5.623 -3.429 1.00 91.88 169 GLN A C 1
ATOM 1344 O O . GLN A 1 169 ? 14.288 5.238 -4.205 1.00 91.88 169 GLN A O 1
ATOM 1349 N N . ALA A 1 170 ? 12.149 5.774 -3.811 1.00 90.38 170 ALA A N 1
ATOM 1350 C CA . ALA A 1 170 ? 11.742 5.700 -5.204 1.00 90.38 170 ALA A CA 1
ATOM 1351 C C . ALA A 1 170 ? 12.507 6.763 -6.002 1.00 90.38 170 ALA A C 1
ATOM 1353 O O . ALA A 1 170 ? 12.581 7.920 -5.573 1.00 90.38 170 ALA A O 1
ATOM 1354 N N . ILE A 1 171 ? 13.068 6.384 -7.155 1.00 82.94 171 ILE A N 1
ATOM 1355 C CA . ILE A 1 171 ? 13.863 7.300 -7.986 1.00 82.94 171 ILE A CA 1
ATOM 1356 C C . ILE A 1 171 ? 13.065 8.600 -8.218 1.00 82.94 171 ILE A C 1
ATOM 1358 O O . ILE A 1 171 ? 11.984 8.565 -8.820 1.00 82.94 171 ILE A O 1
ATOM 1362 N N . PRO A 1 172 ? 13.559 9.755 -7.734 1.00 69.62 172 PRO A N 1
ATOM 1363 C CA . PRO A 1 172 ? 12.772 10.976 -7.718 1.00 69.62 172 PRO A CA 1
ATOM 1364 C C . PRO A 1 172 ? 12.694 11.574 -9.122 1.00 69.62 172 PRO A C 1
ATOM 1366 O O . PRO A 1 172 ? 13.696 11.649 -9.822 1.00 69.62 172 PRO A O 1
ATOM 1369 N N . VAL A 1 173 ? 11.523 12.072 -9.525 1.00 61.94 173 VAL A N 1
ATOM 1370 C CA . VAL A 1 173 ? 11.328 12.809 -10.788 1.00 61.94 173 VAL A CA 1
ATOM 1371 C C . VAL A 1 173 ? 12.003 14.188 -10.675 1.00 61.94 173 VAL A C 1
ATOM 1373 O O . VAL A 1 173 ? 11.333 15.190 -10.448 1.00 61.94 173 VAL A O 1
ATOM 1376 N N . VAL A 1 174 ? 13.336 14.267 -10.741 1.00 57.81 174 VAL A N 1
ATOM 1377 C CA . VAL A 1 174 ? 14.067 15.546 -10.651 1.00 57.81 174 VAL A CA 1
ATOM 1378 C C . VAL A 1 174 ? 14.572 15.963 -12.029 1.00 57.81 174 VAL A C 1
ATOM 1380 O O . VAL A 1 174 ? 15.224 15.197 -12.728 1.00 57.81 174 VAL A O 1
ATOM 1383 N N . GLN A 1 175 ? 14.292 17.212 -12.409 1.00 49.56 175 GLN A N 1
ATOM 1384 C CA . GLN A 1 175 ? 14.665 17.815 -13.698 1.00 49.56 175 GLN A CA 1
ATOM 1385 C C . GLN A 1 175 ? 16.158 18.174 -13.841 1.00 49.56 175 GLN A C 1
ATOM 1387 O O . GLN A 1 175 ? 16.574 18.605 -14.916 1.00 49.56 175 GLN A O 1
ATOM 1392 N N . ARG A 1 176 ? 16.979 18.048 -12.788 1.00 51.94 176 ARG A N 1
ATOM 1393 C CA . ARG A 1 176 ? 18.369 18.532 -12.790 1.00 51.94 176 ARG A CA 1
ATOM 1394 C C . ARG A 1 176 ? 19.362 17.370 -12.791 1.00 51.94 176 ARG A C 1
ATOM 1396 O O . ARG A 1 176 ? 19.536 16.679 -11.796 1.00 51.94 176 ARG A O 1
ATOM 1403 N N . PHE A 1 177 ? 20.026 17.197 -13.933 1.00 51.62 177 PHE A N 1
ATOM 1404 C CA . PHE A 1 177 ? 21.061 16.200 -14.240 1.00 51.62 177 PHE A CA 1
ATOM 1405 C C . PHE A 1 177 ? 22.396 16.428 -13.497 1.00 51.62 177 PHE A C 1
ATOM 1407 O O . PHE A 1 177 ? 23.459 16.276 -14.095 1.00 51.62 177 PHE A O 1
ATOM 1414 N N . SER A 1 178 ? 22.393 16.849 -12.230 1.00 48.94 178 SER A N 1
ATOM 1415 C CA . SER A 1 178 ? 23.636 17.300 -11.586 1.00 48.94 178 SER A CA 1
ATOM 1416 C C . SER A 1 178 ? 24.502 16.184 -10.993 1.00 48.94 178 SER A C 1
ATOM 1418 O O . SER A 1 178 ? 25.653 16.457 -10.674 1.00 48.94 178 SER A O 1
ATOM 1420 N N . SER A 1 179 ? 24.036 14.930 -10.897 1.00 52.69 179 SER A N 1
ATOM 1421 C CA . SER A 1 179 ? 24.889 13.820 -10.441 1.00 52.69 179 SER A CA 1
ATOM 1422 C C . SER A 1 179 ? 24.743 12.544 -11.280 1.00 52.69 179 SER A C 1
ATOM 1424 O O . SER A 1 179 ? 23.668 12.166 -11.749 1.00 52.69 179 SER A O 1
ATOM 1426 N N . MET A 1 180 ? 25.892 11.908 -11.519 1.00 52.22 180 MET A N 1
ATOM 1427 C CA . MET A 1 180 ? 26.192 10.943 -12.580 1.00 52.22 180 MET A CA 1
ATOM 1428 C C . MET A 1 180 ? 25.541 9.548 -12.469 1.00 52.22 180 MET A C 1
ATOM 1430 O O . MET A 1 180 ? 25.933 8.668 -13.244 1.00 52.22 180 MET A O 1
ATOM 1434 N N . ASN A 1 181 ? 24.560 9.309 -11.596 1.00 59.28 181 ASN A N 1
ATOM 1435 C CA . ASN A 1 181 ? 23.982 7.969 -11.434 1.00 59.28 181 ASN A CA 1
ATOM 1436 C C . ASN A 1 181 ? 23.149 7.546 -12.657 1.00 59.28 181 ASN A C 1
ATOM 1438 O O . ASN A 1 181 ? 22.231 8.246 -13.084 1.00 59.28 181 ASN A O 1
ATOM 1442 N N . LYS A 1 182 ? 23.485 6.381 -13.239 1.00 60.59 182 LYS A N 1
ATOM 1443 C CA . LYS A 1 182 ? 22.878 5.838 -14.476 1.00 60.59 182 LYS A CA 1
ATOM 1444 C C . LYS A 1 182 ? 21.360 5.599 -14.342 1.00 60.59 182 LYS A C 1
ATOM 1446 O O . LYS A 1 182 ? 20.656 5.600 -15.345 1.00 60.59 182 LYS A O 1
ATOM 1451 N N . THR A 1 183 ? 20.848 5.473 -13.119 1.00 57.62 183 THR A N 1
ATOM 1452 C CA . THR A 1 183 ? 19.422 5.310 -12.789 1.00 57.62 183 THR A CA 1
ATOM 1453 C C . THR A 1 183 ? 18.614 6.615 -12.857 1.00 57.62 183 THR A C 1
ATOM 1455 O O . THR A 1 183 ? 17.406 6.577 -13.083 1.00 57.62 183 THR A O 1
ATOM 1458 N N . ASN A 1 184 ? 19.253 7.789 -12.782 1.00 56.28 184 ASN A N 1
ATOM 1459 C CA . ASN A 1 184 ? 18.561 9.086 -12.796 1.00 56.28 184 ASN A CA 1
ATOM 1460 C C . ASN A 1 184 ? 17.866 9.411 -14.130 1.00 56.28 184 ASN A C 1
ATOM 1462 O O . ASN A 1 184 ? 17.103 10.368 -14.202 1.00 56.28 184 ASN A O 1
ATOM 1466 N N . TYR A 1 185 ? 18.085 8.644 -15.198 1.00 60.31 185 TYR A N 1
ATOM 1467 C CA . TYR A 1 185 ? 17.441 8.894 -16.491 1.00 60.31 185 TYR A CA 1
ATOM 1468 C C . TYR A 1 185 ? 16.011 8.357 -16.602 1.00 60.31 185 TYR A C 1
ATOM 1470 O O . TYR A 1 185 ? 15.260 8.782 -17.481 1.00 60.31 185 TYR A O 1
ATOM 1478 N N . PHE A 1 186 ? 15.602 7.455 -15.710 1.00 62.69 186 PHE A N 1
ATOM 1479 C CA . PHE A 1 186 ? 14.218 6.984 -15.658 1.00 62.69 186 PHE A CA 1
ATOM 1480 C C . PHE A 1 186 ? 13.219 8.116 -15.361 1.00 62.69 186 PHE A C 1
ATOM 1482 O O . PHE A 1 186 ? 12.070 8.091 -15.807 1.00 62.69 186 PHE A O 1
ATOM 1489 N N . THR A 1 187 ? 13.700 9.164 -14.695 1.00 55.09 187 THR A N 1
ATOM 1490 C CA . THR A 1 187 ? 12.946 10.305 -14.161 1.00 55.09 187 THR A CA 1
ATOM 1491 C C . THR A 1 187 ? 12.145 11.087 -15.198 1.00 55.09 187 THR A C 1
ATOM 1493 O O . THR A 1 187 ? 11.075 11.587 -14.876 1.00 55.09 187 THR A O 1
ATOM 1496 N N . TYR A 1 188 ? 12.591 11.166 -16.456 1.00 54.84 188 TYR A N 1
ATOM 1497 C CA . TYR A 1 188 ? 11.913 11.981 -17.476 1.00 54.84 188 TYR A CA 1
ATOM 1498 C C . TYR A 1 188 ? 10.751 11.256 -18.179 1.00 54.84 188 TYR A C 1
ATOM 1500 O O . TYR A 1 188 ? 9.985 11.858 -18.933 1.00 54.84 188 TYR A O 1
ATOM 1508 N N . THR A 1 189 ? 10.637 9.941 -17.985 1.00 54.69 189 THR A N 1
ATOM 1509 C CA . THR A 1 189 ? 9.762 9.077 -18.804 1.00 54.69 189 THR A CA 1
ATOM 1510 C C . THR A 1 189 ? 8.778 8.244 -17.998 1.00 54.69 189 THR A C 1
ATOM 1512 O O . THR A 1 189 ? 7.883 7.620 -18.575 1.00 54.69 189 THR A O 1
ATOM 1515 N N . MET A 1 190 ? 8.917 8.255 -16.673 1.00 63.47 190 MET A N 1
ATOM 1516 C CA . MET A 1 190 ? 8.137 7.393 -15.806 1.00 63.47 190 MET A CA 1
ATOM 1517 C C . MET A 1 190 ? 6.993 8.112 -15.125 1.00 63.47 190 MET A C 1
ATOM 1519 O O . MET A 1 190 ? 7.086 9.245 -14.655 1.00 63.47 190 MET A O 1
ATOM 1523 N N . ASN A 1 191 ? 5.908 7.362 -15.055 1.00 81.50 191 ASN A N 1
ATOM 1524 C CA . ASN A 1 191 ? 4.866 7.550 -14.074 1.00 81.50 191 ASN A CA 1
ATOM 1525 C C . ASN A 1 191 ? 5.479 7.532 -12.667 1.00 81.50 191 ASN A C 1
ATOM 1527 O O . ASN A 1 191 ? 6.479 6.838 -12.468 1.00 81.50 191 ASN A O 1
ATOM 1531 N N . PRO A 1 192 ? 4.917 8.271 -11.694 1.00 88.00 192 PRO A N 1
ATOM 1532 C CA . PRO A 1 192 ? 5.412 8.247 -10.326 1.00 88.00 192 PRO A CA 1
ATOM 1533 C C . PRO A 1 192 ? 5.570 6.807 -9.832 1.00 88.00 192 PRO A C 1
ATOM 1535 O O . PRO A 1 192 ? 4.615 6.033 -9.884 1.00 88.00 192 PRO A O 1
ATOM 1538 N N . ILE A 1 193 ? 6.777 6.470 -9.382 1.00 91.38 193 ILE A N 1
ATOM 1539 C CA . ILE A 1 193 ? 7.061 5.200 -8.720 1.00 91.38 193 ILE A CA 1
ATOM 1540 C C . ILE A 1 193 ? 6.718 5.359 -7.239 1.00 91.38 193 ILE A C 1
ATOM 1542 O O . ILE A 1 193 ? 7.043 6.385 -6.633 1.00 91.38 193 ILE A O 1
ATOM 1546 N N . LEU A 1 194 ? 6.039 4.364 -6.683 1.00 94.25 194 LEU A N 1
ATOM 1547 C CA . LEU A 1 194 ? 5.636 4.281 -5.286 1.00 94.25 194 LEU A CA 1
ATOM 1548 C C . LEU A 1 194 ? 6.178 2.980 -4.695 1.00 94.25 194 LEU A C 1
ATOM 1550 O O . LEU A 1 194 ? 6.132 1.947 -5.353 1.00 94.25 194 LEU A O 1
ATOM 1554 N N . LEU A 1 195 ? 6.688 3.040 -3.472 1.00 96.06 195 LEU A N 1
ATOM 1555 C CA . LEU A 1 195 ? 7.183 1.895 -2.713 1.00 96.06 195 LEU A CA 1
ATOM 1556 C C . LEU A 1 195 ? 5.995 1.257 -1.988 1.00 96.06 195 LEU A C 1
ATOM 1558 O O . LEU A 1 195 ? 5.576 1.756 -0.948 1.00 96.06 195 LEU A O 1
ATOM 1562 N N . SER A 1 196 ? 5.384 0.235 -2.585 1.00 96.31 196 SER A N 1
ATOM 1563 C CA . SER A 1 196 ? 4.213 -0.440 -2.025 1.00 96.31 196 SER A CA 1
ATOM 1564 C C . SER A 1 196 ? 3.900 -1.749 -2.766 1.00 96.31 196 SER A C 1
ATOM 1566 O O . SER A 1 196 ? 3.972 -1.758 -4.000 1.00 96.31 196 SER A O 1
ATOM 1568 N N . PRO A 1 197 ? 3.493 -2.820 -2.060 1.00 97.44 197 PRO A N 1
ATOM 1569 C CA . PRO A 1 197 ? 3.487 -2.966 -0.596 1.00 97.44 197 PRO A CA 1
ATOM 1570 C C . PRO A 1 197 ? 4.905 -3.009 0.001 1.00 97.44 197 PRO A C 1
ATOM 1572 O O . PRO A 1 197 ? 5.866 -3.314 -0.700 1.00 97.44 197 PRO A O 1
ATOM 1575 N N . ILE A 1 198 ? 5.043 -2.683 1.285 1.00 97.56 198 ILE A N 1
ATOM 1576 C CA . ILE A 1 198 ? 6.278 -2.875 2.059 1.00 97.56 198 ILE A CA 1
ATOM 1577 C C . ILE A 1 198 ? 6.112 -4.161 2.876 1.00 97.56 198 ILE A C 1
ATOM 1579 O O . ILE A 1 198 ? 5.160 -4.271 3.643 1.00 97.56 198 ILE A O 1
ATOM 1583 N N . LEU A 1 199 ? 7.004 -5.126 2.677 1.00 96.00 199 LEU A N 1
ATOM 1584 C CA . LEU A 1 199 ? 6.971 -6.484 3.221 1.00 96.00 199 LEU A CA 1
ATOM 1585 C C . LEU A 1 199 ? 8.052 -6.677 4.290 1.00 96.00 199 LEU A C 1
ATOM 1587 O O . LEU A 1 199 ? 9.004 -5.897 4.378 1.00 96.00 199 LEU A O 1
ATOM 1591 N N . GLY A 1 200 ? 7.919 -7.748 5.073 1.00 93.69 200 GLY A N 1
ATOM 1592 C CA . GLY A 1 200 ? 8.896 -8.118 6.097 1.00 93.69 200 GLY A CA 1
ATOM 1593 C C . GLY A 1 200 ? 8.851 -7.259 7.363 1.00 93.69 200 GLY A C 1
ATOM 1594 O O . GLY A 1 200 ? 9.848 -7.185 8.061 1.00 93.69 200 GLY A O 1
ATOM 1595 N N . LEU A 1 201 ? 7.731 -6.603 7.669 1.00 92.94 201 LEU A N 1
ATOM 1596 C CA . LEU A 1 201 ? 7.619 -5.702 8.829 1.00 92.94 201 LEU A CA 1
ATOM 1597 C C . LEU A 1 201 ? 7.546 -6.425 10.177 1.00 92.94 201 LEU A C 1
ATOM 1599 O O . LEU A 1 201 ? 7.954 -5.869 11.187 1.00 92.94 201 LEU A O 1
ATOM 1603 N N . ASP A 1 202 ? 7.013 -7.645 10.189 1.00 91.62 202 ASP A N 1
ATOM 1604 C CA . ASP A 1 202 ? 6.803 -8.431 11.402 1.00 91.62 202 ASP A CA 1
ATOM 1605 C C . ASP A 1 202 ? 7.535 -9.772 11.279 1.00 91.62 202 ASP A C 1
ATOM 1607 O O . ASP A 1 202 ? 6.995 -10.763 10.776 1.00 91.62 202 ASP A O 1
ATOM 1611 N N . ILE A 1 203 ? 8.807 -9.765 11.683 1.00 84.50 203 ILE A N 1
ATOM 1612 C CA . ILE A 1 203 ? 9.726 -10.905 11.559 1.00 84.50 203 ILE A CA 1
ATOM 1613 C C . ILE A 1 203 ? 9.235 -12.095 12.387 1.00 84.50 203 ILE A C 1
ATOM 1615 O O . ILE A 1 203 ? 9.314 -13.236 11.927 1.00 84.50 203 ILE A O 1
ATOM 1619 N N . ASP A 1 204 ? 8.706 -11.822 13.578 1.00 80.12 204 ASP A N 1
ATOM 1620 C CA . ASP A 1 204 ? 8.301 -12.842 14.545 1.00 80.12 204 ASP A CA 1
ATOM 1621 C C . ASP A 1 204 ? 7.046 -13.598 14.091 1.00 80.12 204 ASP A C 1
ATOM 1623 O O . ASP A 1 204 ? 6.808 -14.738 14.496 1.00 80.12 204 ASP A O 1
ATOM 1627 N N . SER A 1 205 ? 6.254 -12.982 13.211 1.00 73.56 205 SER A N 1
ATOM 1628 C CA . SER A 1 205 ? 4.990 -13.529 12.721 1.00 73.56 205 SER A CA 1
ATOM 1629 C C . SER A 1 205 ? 5.081 -14.385 11.454 1.00 73.56 205 SER A C 1
ATOM 1631 O O . SER A 1 205 ? 4.030 -14.805 10.960 1.00 73.56 205 SER A O 1
ATOM 1633 N N . LYS A 1 206 ? 6.286 -14.665 10.922 1.00 77.06 206 LYS A N 1
ATOM 1634 C CA . LYS A 1 206 ? 6.469 -15.444 9.679 1.00 77.06 206 LYS A CA 1
ATOM 1635 C C . LYS A 1 206 ? 5.967 -16.883 9.826 1.00 77.06 206 LYS A C 1
ATOM 1637 O O . LYS A 1 206 ? 6.708 -17.808 10.146 1.00 77.06 206 LYS A O 1
ATOM 1642 N N . ASP A 1 207 ? 4.680 -17.059 9.567 1.00 79.44 207 ASP A N 1
ATOM 1643 C CA . ASP A 1 207 ? 4.034 -18.345 9.372 1.00 79.44 207 ASP A CA 1
ATOM 1644 C C . ASP A 1 207 ? 4.345 -18.854 7.965 1.00 79.44 207 ASP A C 1
ATOM 1646 O O . ASP A 1 207 ? 4.220 -18.106 6.996 1.00 79.44 207 ASP A O 1
ATOM 1650 N N . VAL A 1 208 ? 4.728 -20.124 7.849 1.00 82.00 208 VAL A N 1
ATOM 1651 C CA . VAL A 1 208 ? 5.013 -20.755 6.551 1.00 82.00 208 VAL A CA 1
ATOM 1652 C C . VAL A 1 208 ? 3.758 -20.768 5.670 1.00 82.00 208 VAL A C 1
ATOM 1654 O O . VAL A 1 208 ? 3.866 -20.611 4.456 1.00 82.00 208 VAL A O 1
ATOM 1657 N N . ASP A 1 209 ? 2.579 -20.873 6.293 1.00 85.88 209 ASP A N 1
ATOM 1658 C CA . ASP A 1 209 ? 1.291 -21.041 5.611 1.00 85.88 209 ASP A CA 1
ATOM 1659 C C . ASP A 1 209 ? 0.353 -19.824 5.769 1.00 85.88 209 ASP A C 1
ATOM 1661 O O . ASP A 1 209 ? -0.845 -19.890 5.468 1.00 85.88 209 ASP A O 1
ATOM 1665 N N . GLY A 1 210 ? 0.859 -18.710 6.305 1.00 86.44 210 GLY A N 1
ATOM 1666 C CA . GLY A 1 210 ? 0.093 -17.481 6.512 1.00 86.44 210 GLY A CA 1
ATOM 1667 C C . GLY A 1 210 ? 0.284 -16.472 5.379 1.00 86.44 210 GLY A C 1
ATOM 1668 O O . GLY A 1 210 ? 1.323 -16.478 4.717 1.00 86.44 210 GLY A O 1
ATOM 1669 N N . PRO A 1 211 ? -0.690 -15.576 5.142 1.00 92.62 211 PRO A N 1
ATOM 1670 C CA . PRO A 1 211 ? -0.429 -14.424 4.297 1.00 92.62 211 PRO A CA 1
ATOM 1671 C C . PRO A 1 211 ? 0.613 -13.512 4.961 1.00 92.62 211 PRO A C 1
ATOM 1673 O O . PRO A 1 211 ? 0.677 -13.408 6.184 1.00 92.62 211 PRO A O 1
ATOM 1676 N N . GLU A 1 212 ? 1.429 -12.847 4.150 1.00 93.38 212 GLU A N 1
ATOM 1677 C CA . GLU A 1 212 ? 2.503 -11.990 4.650 1.00 93.38 212 GLU A CA 1
ATOM 1678 C C . GLU A 1 212 ? 1.966 -10.649 5.176 1.00 93.38 212 GLU A C 1
ATOM 1680 O O . GLU A 1 212 ? 1.151 -9.996 4.514 1.00 93.38 212 GLU A O 1
ATOM 1685 N N . THR A 1 213 ? 2.459 -10.224 6.345 1.00 95.81 213 THR A N 1
ATOM 1686 C CA . THR A 1 213 ? 2.218 -8.885 6.900 1.00 95.81 213 THR A CA 1
ATOM 1687 C C . THR A 1 213 ? 2.821 -7.824 5.985 1.00 95.81 213 THR A C 1
ATOM 1689 O O . THR A 1 213 ? 4.008 -7.883 5.646 1.00 95.81 213 THR A O 1
ATOM 1692 N N . MET A 1 214 ? 2.034 -6.813 5.620 1.00 96.94 214 MET A N 1
ATOM 1693 C CA . MET A 1 214 ? 2.491 -5.770 4.705 1.00 96.94 214 MET A CA 1
ATOM 1694 C C . MET A 1 214 ? 1.921 -4.388 5.007 1.00 96.94 214 MET A C 1
ATOM 1696 O O . MET A 1 214 ? 0.800 -4.259 5.482 1.00 96.94 214 MET A O 1
ATOM 1700 N N . LEU A 1 215 ? 2.673 -3.342 4.664 1.00 98.00 215 LEU A N 1
ATOM 1701 C CA . LEU A 1 215 ? 2.220 -1.952 4.722 1.00 98.00 215 LEU A CA 1
ATOM 1702 C C . LEU A 1 215 ? 1.956 -1.428 3.307 1.00 98.00 215 LEU A C 1
ATOM 1704 O O . LEU A 1 215 ? 2.854 -1.366 2.461 1.00 98.00 215 LEU A O 1
ATOM 1708 N N . VAL A 1 216 ? 0.720 -1.023 3.040 1.00 97.75 216 VAL A N 1
ATOM 1709 C CA . VAL A 1 216 ? 0.275 -0.510 1.743 1.00 97.75 216 VAL A CA 1
ATOM 1710 C C . VAL A 1 216 ? 0.011 0.987 1.845 1.00 97.75 216 VAL A C 1
ATOM 1712 O O . VAL A 1 216 ? -0.798 1.439 2.649 1.00 97.75 216 VAL A O 1
ATOM 1715 N N . CYS A 1 217 ? 0.706 1.788 1.040 1.00 95.94 217 CYS A N 1
ATOM 1716 C CA . CYS A 1 217 ? 0.574 3.244 1.049 1.00 95.94 217 CYS A CA 1
ATOM 1717 C C . CYS A 1 217 ? 1.202 3.867 -0.206 1.00 95.94 217 CYS A C 1
ATOM 1719 O O . CYS A 1 217 ? 1.951 3.231 -0.944 1.00 95.94 217 CYS A O 1
ATOM 1721 N N . GLN A 1 218 ? 0.951 5.153 -0.463 1.00 94.44 218 GLN A N 1
ATOM 1722 C CA . GLN A 1 218 ? 1.610 5.876 -1.564 1.00 94.44 218 GLN A CA 1
ATOM 1723 C C . GLN A 1 218 ? 2.985 6.424 -1.152 1.00 94.44 218 GLN A C 1
ATOM 1725 O O . GLN A 1 218 ? 3.255 7.621 -1.279 1.00 94.44 218 GLN A O 1
ATOM 17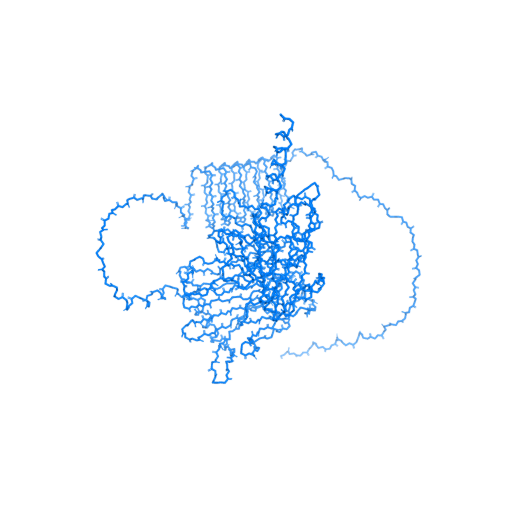30 N N . CYS A 1 219 ? 3.857 5.548 -0.652 1.00 94.88 219 CYS A N 1
ATOM 1731 C CA . CYS A 1 219 ? 5.185 5.895 -0.154 1.00 94.88 219 CYS A CA 1
ATOM 1732 C C . CYS A 1 219 ? 6.171 6.207 -1.293 1.00 94.88 219 CYS A C 1
ATOM 1734 O O . CYS A 1 219 ? 6.208 5.535 -2.322 1.00 94.88 219 CYS A O 1
ATOM 1736 N N . ARG A 1 220 ? 6.989 7.249 -1.125 1.00 93.31 220 ARG A N 1
ATOM 1737 C CA . ARG A 1 220 ? 8.093 7.614 -2.034 1.00 93.31 220 ARG A CA 1
ATOM 1738 C C . ARG A 1 220 ? 9.466 7.392 -1.431 1.00 93.31 220 ARG A C 1
ATOM 1740 O O . ARG A 1 220 ? 10.441 7.263 -2.165 1.00 93.31 220 ARG A O 1
ATOM 1747 N N . LYS A 1 221 ? 9.550 7.423 -0.112 1.00 94.12 221 LYS A N 1
ATOM 1748 C CA . LYS A 1 221 ? 10.764 7.177 0.647 1.00 94.12 221 LYS A CA 1
ATOM 1749 C C . LYS A 1 221 ? 10.351 6.539 1.960 1.00 94.12 221 LYS A C 1
ATOM 1751 O O . LYS A 1 221 ? 9.344 6.946 2.527 1.00 94.12 221 LYS A O 1
ATOM 1756 N N . LEU A 1 222 ? 11.133 5.586 2.429 1.00 95.88 222 LEU A N 1
ATOM 1757 C CA . LEU A 1 222 ? 11.007 5.019 3.759 1.00 95.88 222 LEU A CA 1
ATOM 1758 C C . LEU A 1 222 ? 12.373 4.967 4.439 1.00 95.88 222 LEU A C 1
ATOM 1760 O O . LEU A 1 222 ? 13.414 4.941 3.772 1.00 95.88 222 LEU A O 1
ATOM 1764 N N . ARG A 1 223 ? 12.345 4.972 5.764 1.00 95.88 223 ARG A N 1
ATOM 1765 C CA . ARG A 1 223 ? 13.469 4.679 6.647 1.00 95.88 223 ARG A CA 1
ATOM 1766 C C . ARG A 1 223 ? 13.008 3.621 7.633 1.00 95.88 223 ARG A C 1
ATOM 1768 O O . ARG A 1 223 ? 11.955 3.787 8.239 1.00 95.88 223 ARG A O 1
ATOM 1775 N N . TYR A 1 224 ? 13.782 2.561 7.763 1.00 95.25 224 TYR A N 1
ATOM 1776 C CA . TYR A 1 224 ? 13.483 1.441 8.637 1.00 95.25 224 TYR A CA 1
ATOM 1777 C C . TYR A 1 224 ? 14.722 1.109 9.459 1.00 95.25 224 TYR A C 1
ATOM 1779 O O . TYR A 1 224 ? 15.805 0.960 8.892 1.00 95.25 224 TYR A O 1
ATOM 1787 N N . ILE A 1 225 ? 14.566 1.021 10.777 1.00 92.44 225 ILE A N 1
ATOM 1788 C CA . ILE A 1 225 ? 15.626 0.555 11.668 1.00 92.44 225 ILE A CA 1
ATOM 1789 C C . ILE A 1 225 ? 15.384 -0.938 11.874 1.00 92.44 225 ILE A C 1
ATOM 1791 O O . ILE A 1 225 ? 14.347 -1.343 12.391 1.00 92.44 225 ILE A O 1
ATOM 1795 N N . ARG A 1 226 ? 16.316 -1.771 11.412 1.00 91.12 226 ARG A N 1
ATOM 1796 C CA . ARG A 1 226 ? 16.180 -3.229 11.483 1.00 91.12 226 ARG A CA 1
ATOM 1797 C C . ARG A 1 226 ? 15.987 -3.672 12.932 1.00 91.12 226 ARG A C 1
ATOM 1799 O O . ARG A 1 226 ? 16.767 -3.297 13.800 1.00 91.12 226 ARG A O 1
ATOM 1806 N N . GLY A 1 227 ? 14.973 -4.506 13.158 1.00 89.44 227 GLY A N 1
ATOM 1807 C CA . GLY A 1 227 ? 14.660 -5.050 14.481 1.00 89.44 227 GLY A CA 1
ATOM 1808 C C . GLY A 1 227 ? 13.759 -4.162 15.338 1.00 89.44 227 GLY A C 1
ATOM 1809 O O . GLY A 1 227 ? 13.414 -4.572 16.440 1.00 89.44 227 GLY A O 1
ATOM 1810 N N . THR A 1 228 ? 13.347 -2.988 14.851 1.00 93.06 228 THR A N 1
ATOM 1811 C CA . THR A 1 228 ? 12.313 -2.187 15.514 1.00 93.06 228 THR A CA 1
ATOM 1812 C C . THR A 1 228 ? 10.947 -2.411 14.867 1.00 93.06 228 THR A C 1
ATOM 1814 O O . THR A 1 228 ? 10.841 -2.875 13.726 1.00 93.06 228 THR A O 1
ATOM 1817 N N . ASN A 1 229 ? 9.897 -2.022 15.591 1.00 93.94 229 ASN A N 1
ATOM 1818 C CA . ASN A 1 229 ? 8.518 -1.996 15.099 1.00 93.94 229 ASN A CA 1
ATOM 1819 C C . ASN A 1 229 ? 8.173 -0.674 14.398 1.00 93.94 229 ASN A C 1
ATOM 1821 O O . ASN A 1 229 ? 7.007 -0.420 14.104 1.00 93.94 229 ASN A O 1
ATOM 1825 N N . TYR A 1 230 ? 9.175 0.165 14.128 1.00 95.38 230 TYR A N 1
ATOM 1826 C CA . TYR A 1 230 ? 8.990 1.516 13.624 1.00 95.38 230 TYR A CA 1
ATOM 1827 C C . TYR A 1 230 ? 9.468 1.648 12.183 1.00 95.38 230 TYR A C 1
ATOM 1829 O O . TYR A 1 230 ? 10.587 1.270 11.827 1.00 95.38 230 TYR A O 1
ATOM 1837 N N . ILE A 1 231 ? 8.644 2.268 11.345 1.00 96.69 231 ILE A N 1
ATOM 1838 C CA . ILE A 1 231 ? 9.009 2.637 9.983 1.00 96.69 231 ILE A CA 1
ATOM 1839 C C . ILE A 1 231 ? 8.582 4.068 9.687 1.00 96.69 231 ILE A C 1
ATOM 1841 O O . ILE A 1 231 ? 7.417 4.440 9.772 1.00 96.69 231 ILE A O 1
ATOM 1845 N N . THR A 1 232 ? 9.536 4.886 9.264 1.00 96.50 232 THR A N 1
ATOM 1846 C CA . THR A 1 232 ? 9.269 6.270 8.886 1.00 96.50 232 THR A CA 1
ATOM 1847 C C . THR A 1 232 ? 9.002 6.339 7.392 1.00 96.50 232 THR A C 1
ATOM 1849 O O . THR A 1 232 ? 9.904 6.122 6.580 1.00 96.50 232 THR A O 1
ATOM 1852 N N . ILE A 1 233 ? 7.774 6.677 7.003 1.00 96.12 233 ILE A N 1
ATOM 1853 C CA . ILE A 1 233 ? 7.345 6.767 5.604 1.00 96.12 233 ILE A CA 1
ATOM 1854 C C . ILE A 1 233 ? 7.160 8.217 5.150 1.00 96.12 233 ILE A C 1
ATOM 1856 O O . ILE A 1 233 ? 6.782 9.105 5.910 1.00 96.12 233 ILE A O 1
ATOM 1860 N N . PHE A 1 234 ? 7.399 8.459 3.865 1.00 93.56 234 PHE A N 1
ATOM 1861 C CA . PHE A 1 234 ? 7.215 9.753 3.214 1.00 93.56 234 PHE A CA 1
ATOM 1862 C C . PHE A 1 234 ? 6.217 9.581 2.071 1.00 93.56 234 PHE A C 1
ATOM 1864 O O . PHE A 1 234 ? 6.520 8.949 1.052 1.00 93.56 234 PHE A O 1
ATOM 1871 N N . LEU A 1 235 ? 5.020 10.137 2.231 1.00 92.12 235 LEU A N 1
ATOM 1872 C CA . LEU A 1 235 ? 3.905 9.924 1.314 1.00 92.12 235 LEU A CA 1
ATOM 1873 C C . LEU A 1 235 ? 3.920 10.886 0.116 1.00 92.12 235 LEU A C 1
ATOM 1875 O O . LEU A 1 235 ? 4.482 11.983 0.137 1.00 92.12 235 LEU A O 1
ATOM 1879 N N . LYS A 1 236 ? 3.284 10.461 -0.976 1.00 84.56 236 LYS A N 1
ATOM 1880 C CA . LYS A 1 236 ? 3.069 11.263 -2.186 1.00 84.56 236 LYS A CA 1
ATOM 1881 C C . LYS A 1 236 ? 2.168 12.477 -1.886 1.00 84.56 236 LYS A C 1
ATOM 1883 O O . LYS A 1 236 ? 1.227 12.381 -1.115 1.00 84.56 236 LYS A O 1
ATOM 1888 N N . ASN A 1 237 ? 2.406 13.592 -2.586 1.00 74.25 237 ASN A N 1
ATOM 1889 C CA . ASN A 1 237 ? 1.576 14.814 -2.617 1.00 74.25 237 ASN A CA 1
ATOM 1890 C C . ASN A 1 237 ? 1.566 15.708 -1.365 1.00 74.25 237 ASN A C 1
ATOM 1892 O O . ASN A 1 237 ? 0.929 16.761 -1.396 1.00 74.25 237 ASN A O 1
ATOM 1896 N N . PHE A 1 238 ? 2.331 15.396 -0.323 1.00 64.69 238 PHE A N 1
ATOM 1897 C CA . PHE A 1 238 ? 2.536 16.350 0.761 1.00 64.69 238 PHE A CA 1
ATOM 1898 C C . PHE A 1 238 ? 3.536 17.421 0.304 1.00 64.69 238 PHE A C 1
ATOM 1900 O O . PHE A 1 238 ? 4.706 17.142 0.038 1.00 64.69 238 PHE A O 1
ATOM 1907 N N . LYS A 1 239 ? 3.046 18.661 0.133 1.00 63.06 239 LYS A N 1
ATOM 1908 C CA . LYS A 1 239 ? 3.877 19.831 -0.229 1.00 63.06 239 LYS A CA 1
ATOM 1909 C C . LYS A 1 239 ? 5.012 20.039 0.775 1.00 63.06 239 LYS A C 1
ATOM 1911 O O . LYS A 1 239 ? 6.099 20.473 0.407 1.00 63.06 239 LYS A O 1
ATOM 1916 N N . HIS A 1 240 ? 4.743 19.697 2.028 1.00 62.62 240 HIS A N 1
ATOM 1917 C CA . HIS A 1 240 ? 5.716 19.668 3.103 1.00 62.62 240 HIS A CA 1
ATOM 1918 C C . HIS A 1 240 ? 6.327 18.272 3.146 1.00 62.62 240 HIS A C 1
ATOM 1920 O O . HIS A 1 240 ? 5.605 17.284 3.043 1.00 62.62 240 HIS A O 1
ATOM 1926 N N . LYS A 1 241 ? 7.648 18.182 3.317 1.00 69.88 241 LYS A N 1
ATOM 1927 C CA . LYS A 1 241 ? 8.390 16.919 3.468 1.00 69.88 241 LYS A CA 1
ATOM 1928 C C . LYS A 1 241 ? 8.097 16.244 4.823 1.00 69.88 241 LYS A C 1
ATOM 1930 O O . LYS A 1 241 ? 9.021 15.758 5.471 1.00 69.88 241 LYS A O 1
ATOM 1935 N N . ARG A 1 242 ? 6.837 16.265 5.272 1.00 83.06 242 ARG A N 1
ATOM 1936 C CA . ARG A 1 242 ? 6.407 15.592 6.491 1.00 83.06 242 ARG A CA 1
ATOM 1937 C C . ARG A 1 242 ? 6.610 14.100 6.290 1.00 83.06 242 ARG A C 1
ATOM 1939 O O . ARG A 1 242 ? 6.269 13.537 5.248 1.00 83.06 242 ARG A O 1
ATOM 1946 N N . HIS A 1 243 ? 7.257 13.516 7.274 1.00 91.38 243 HIS A N 1
ATOM 1947 C CA . HIS A 1 243 ? 7.377 12.088 7.415 1.00 91.38 243 HIS A CA 1
ATOM 1948 C C . HIS A 1 243 ? 6.340 11.633 8.433 1.00 91.38 243 HIS A C 1
ATOM 1950 O O . HIS A 1 243 ? 5.897 12.416 9.271 1.00 91.38 243 HIS A O 1
ATOM 1956 N N . HIS A 1 244 ? 5.938 10.380 8.322 1.00 93.50 244 HIS A N 1
ATOM 1957 C CA . HIS A 1 244 ? 5.005 9.760 9.241 1.00 93.50 244 HIS A CA 1
ATOM 1958 C C . HIS A 1 244 ? 5.708 8.569 9.869 1.00 93.50 244 HIS A C 1
ATOM 1960 O O . HIS A 1 244 ? 6.232 7.722 9.143 1.00 93.50 244 HIS A O 1
ATOM 1966 N N . LEU A 1 245 ? 5.750 8.546 11.197 1.00 96.19 245 LEU A N 1
ATOM 1967 C CA . LEU A 1 245 ? 6.213 7.399 11.956 1.00 96.19 245 LEU A CA 1
ATOM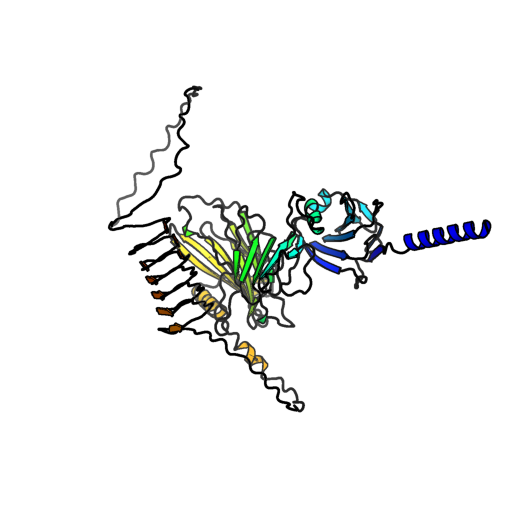 1968 C C . LEU A 1 245 ? 5.068 6.392 12.022 1.00 96.19 245 LEU A C 1
ATOM 1970 O O . LEU A 1 245 ? 3.990 6.718 12.522 1.00 96.19 245 LEU A O 1
ATOM 1974 N N . VAL A 1 246 ? 5.303 5.216 11.452 1.00 97.19 246 VAL A N 1
ATOM 1975 C CA . VAL A 1 246 ? 4.401 4.076 11.535 1.00 97.19 246 VAL A CA 1
ATOM 1976 C C . VAL A 1 246 ? 4.933 3.124 12.597 1.00 97.19 246 VAL A C 1
ATOM 1978 O O . VAL A 1 246 ? 6.089 2.717 12.499 1.00 97.19 246 VAL A O 1
ATOM 1981 N N . GLU A 1 247 ? 4.100 2.745 13.555 1.00 97.12 247 GLU A N 1
ATOM 1982 C CA . GLU A 1 247 ? 4.380 1.713 14.552 1.00 97.12 247 GLU A CA 1
ATOM 1983 C C . GLU A 1 247 ? 3.520 0.476 14.282 1.00 97.12 247 GLU A C 1
ATOM 1985 O O . GLU A 1 247 ? 2.308 0.562 14.079 1.00 97.12 247 GLU A O 1
ATOM 1990 N N . ILE A 1 248 ? 4.154 -0.695 14.250 1.00 97.06 248 ILE A N 1
ATOM 1991 C CA . ILE A 1 248 ? 3.446 -1.972 14.190 1.00 97.06 248 ILE A CA 1
ATOM 1992 C C . ILE A 1 248 ? 2.879 -2.277 15.584 1.00 97.06 248 ILE A C 1
ATOM 1994 O O . ILE A 1 248 ? 3.670 -2.379 16.523 1.00 97.06 248 ILE A O 1
ATOM 1998 N N . PRO A 1 249 ? 1.555 -2.491 15.739 1.00 96.88 249 PRO A N 1
ATOM 1999 C CA . PRO A 1 249 ? 0.956 -2.648 17.057 1.00 96.88 249 PRO A CA 1
ATOM 2000 C C . PRO A 1 249 ? 1.596 -3.802 17.856 1.00 96.88 249 PRO A C 1
ATOM 2002 O O . PRO A 1 249 ? 1.698 -4.937 17.344 1.00 96.88 249 PRO A O 1
ATOM 2005 N N . PRO A 1 250 ? 2.059 -3.528 19.090 1.00 95.12 250 PRO A N 1
ATOM 2006 C CA . PRO A 1 250 ? 2.942 -4.424 19.820 1.00 95.12 250 PRO A CA 1
ATOM 2007 C C . PRO A 1 250 ? 2.199 -5.594 20.473 1.00 95.12 250 PRO A C 1
ATOM 2009 O O . PRO A 1 250 ? 0.971 -5.628 20.602 1.00 95.12 250 PRO A O 1
ATOM 2012 N N . CYS A 1 251 ? 2.982 -6.570 20.933 1.00 94.12 251 CYS A N 1
ATOM 2013 C CA . CYS A 1 251 ? 2.522 -7.604 21.853 1.00 94.12 251 CYS A CA 1
ATOM 2014 C C . CYS A 1 251 ? 3.217 -7.414 23.201 1.00 94.12 251 CYS A C 1
ATOM 2016 O O . CYS A 1 251 ? 4.407 -7.692 23.335 1.00 94.12 251 CYS A O 1
ATOM 2018 N N . VAL A 1 252 ? 2.478 -6.974 24.215 1.00 95.06 252 VAL A N 1
ATOM 2019 C CA . VAL A 1 252 ? 3.020 -6.742 25.557 1.00 95.06 252 VAL A CA 1
ATOM 2020 C C . VAL A 1 252 ? 2.746 -7.978 26.403 1.00 95.06 252 VAL A C 1
ATOM 2022 O O . VAL A 1 252 ? 1.592 -8.337 26.626 1.00 95.06 252 VAL A O 1
ATOM 2025 N N . LYS A 1 253 ? 3.805 -8.661 26.856 1.00 94.62 253 LYS A N 1
ATOM 2026 C CA . LYS A 1 253 ? 3.707 -9.901 27.659 1.00 94.62 253 LYS A CA 1
ATOM 2027 C C . LYS A 1 253 ? 2.865 -10.999 26.975 1.00 94.62 253 LYS A C 1
ATOM 2029 O O . LYS A 1 253 ? 2.145 -11.746 27.629 1.00 94.62 253 LYS A O 1
ATOM 2034 N N . GLY A 1 254 ? 2.960 -11.096 25.646 1.00 93.31 254 GLY A N 1
ATOM 2035 C CA . GLY A 1 254 ? 2.201 -12.061 24.838 1.00 93.31 254 GLY A CA 1
ATOM 2036 C C . GLY A 1 254 ? 0.735 -11.686 24.601 1.00 93.31 254 GLY A C 1
ATOM 2037 O O . GLY A 1 254 ? 0.001 -12.489 24.034 1.00 93.31 254 GLY A O 1
ATOM 2038 N N . ILE A 1 255 ? 0.314 -10.484 25.000 1.00 95.69 255 ILE A N 1
ATOM 2039 C CA . ILE A 1 255 ? -1.024 -9.947 24.743 1.00 95.69 255 ILE A CA 1
ATOM 2040 C C . ILE A 1 255 ? -0.926 -8.922 23.617 1.00 95.69 255 ILE A C 1
ATOM 2042 O O . ILE A 1 255 ? -0.150 -7.969 23.708 1.00 95.69 255 ILE A O 1
ATOM 2046 N N . PHE A 1 256 ? -1.707 -9.107 22.557 1.00 96.31 256 PHE A N 1
ATOM 2047 C CA . PHE A 1 256 ? -1.769 -8.142 21.463 1.00 96.31 256 PHE A CA 1
ATOM 2048 C C . PHE A 1 256 ? -2.461 -6.848 21.906 1.00 96.31 256 PHE A C 1
ATOM 2050 O O . PHE A 1 256 ? -3.540 -6.905 22.492 1.00 96.31 256 PHE A O 1
ATOM 2057 N N . ARG A 1 257 ? -1.856 -5.692 21.607 1.00 96.81 257 ARG A N 1
ATOM 2058 C CA . ARG A 1 257 ? -2.387 -4.361 21.928 1.00 96.81 257 ARG A CA 1
ATOM 2059 C C . ARG A 1 257 ? -2.567 -3.547 20.642 1.00 96.81 257 ARG A C 1
ATOM 2061 O O . ARG A 1 257 ? -1.621 -2.893 20.212 1.00 96.81 257 ARG A O 1
ATOM 2068 N N . PRO A 1 258 ? -3.751 -3.600 20.006 1.00 97.25 258 PRO A N 1
ATOM 2069 C CA . PRO A 1 258 ? -4.058 -2.755 18.860 1.00 97.25 258 PRO A CA 1
ATOM 2070 C C . PRO A 1 258 ? -3.982 -1.274 19.245 1.00 97.25 258 PRO A C 1
ATOM 2072 O O . PRO A 1 258 ? -4.561 -0.850 20.248 1.00 97.25 258 PRO A O 1
ATOM 2075 N N . THR A 1 259 ? -3.280 -0.491 18.436 1.00 96.00 259 THR A N 1
ATOM 2076 C CA . THR A 1 259 ? -3.151 0.965 18.557 1.00 96.00 259 THR A CA 1
ATOM 2077 C C . THR A 1 259 ? -3.175 1.581 17.164 1.00 96.00 259 THR A C 1
ATOM 2079 O O . THR A 1 259 ? -2.989 0.886 16.162 1.00 96.00 259 THR A O 1
ATOM 2082 N N . ASN A 1 260 ? -3.422 2.889 17.071 1.00 96.88 260 ASN A N 1
ATOM 2083 C CA . ASN A 1 260 ? -3.267 3.599 15.805 1.00 96.88 260 ASN A CA 1
ATOM 2084 C C . ASN A 1 260 ? -1.817 3.464 15.327 1.00 96.88 260 ASN A C 1
ATOM 2086 O O . ASN A 1 260 ? -0.907 3.876 16.038 1.00 96.88 260 ASN A O 1
ATOM 2090 N N . ILE A 1 261 ? -1.606 2.950 14.116 1.00 97.31 261 ILE A N 1
ATOM 2091 C CA . ILE A 1 261 ? -0.254 2.746 13.593 1.00 97.31 261 ILE A CA 1
ATOM 2092 C C . ILE A 1 261 ? 0.470 4.061 13.292 1.00 97.31 261 ILE A C 1
ATOM 2094 O O . ILE A 1 261 ? 1.647 4.014 12.982 1.00 97.31 261 ILE A O 1
ATOM 2098 N N . LEU A 1 262 ? -0.186 5.228 13.311 1.00 95.62 262 LEU A N 1
ATOM 2099 C CA . LEU A 1 262 ? 0.454 6.528 13.074 1.00 95.62 262 LEU A CA 1
ATOM 2100 C C . LEU A 1 262 ? 0.549 7.363 14.363 1.00 95.62 262 LEU A C 1
ATOM 2102 O O . LEU A 1 262 ? -0.477 7.785 14.891 1.00 95.62 262 LEU A O 1
ATOM 2106 N N . HIS A 1 263 ? 1.775 7.706 14.787 1.00 89.62 263 HIS A N 1
ATOM 2107 C CA . HIS A 1 263 ? 2.046 8.458 16.033 1.00 89.62 263 HIS A CA 1
ATOM 2108 C C . HIS A 1 263 ? 1.626 9.930 16.031 1.00 89.62 263 HIS A C 1
ATOM 2110 O O . HIS A 1 263 ? 1.478 10.519 17.093 1.00 89.62 263 HIS A O 1
ATOM 2116 N N . ASN A 1 264 ? 1.411 10.530 14.860 1.00 78.81 264 ASN A N 1
ATOM 2117 C CA . ASN A 1 264 ? 0.964 11.919 14.743 1.00 78.81 264 ASN A CA 1
ATOM 2118 C C . ASN A 1 264 ? -0.473 11.944 14.216 1.00 78.81 264 ASN A C 1
ATOM 2120 O O . ASN A 1 264 ? -0.676 12.241 13.027 1.00 78.81 264 ASN A O 1
ATOM 2124 N N . PRO A 1 265 ? -1.466 11.565 15.047 1.00 70.00 265 PRO A N 1
ATOM 2125 C CA . PRO A 1 265 ? -2.858 11.688 14.666 1.00 70.00 265 PRO A CA 1
ATOM 2126 C C . PRO A 1 265 ? -3.199 13.160 14.424 1.00 70.00 265 PRO A C 1
ATOM 2128 O O . PRO A 1 265 ? -2.463 14.082 14.778 1.00 70.00 265 PRO A O 1
ATOM 2131 N N . TYR A 1 266 ? -4.334 13.382 13.775 1.00 75.56 266 TYR A N 1
ATOM 2132 C CA . TYR A 1 266 ? -4.871 14.722 13.602 1.00 75.56 266 TYR A CA 1
ATOM 2133 C C . TYR A 1 266 ? -5.014 15.440 14.947 1.00 75.56 266 TYR A C 1
ATOM 2135 O O . TYR A 1 266 ? -5.763 14.985 15.811 1.00 75.56 266 TYR A O 1
ATOM 2143 N N . ASP A 1 267 ? -4.383 16.607 15.077 1.00 80.31 267 ASP A N 1
ATOM 2144 C CA . ASP A 1 267 ? -4.681 17.532 16.167 1.00 80.31 267 ASP A CA 1
ATOM 2145 C C . ASP A 1 267 ? -6.006 18.247 15.875 1.00 80.31 267 ASP A C 1
ATOM 2147 O O . ASP A 1 267 ? -6.060 19.337 15.297 1.00 80.31 267 ASP A O 1
ATOM 2151 N N . LEU A 1 268 ? -7.100 17.588 16.250 1.00 80.75 268 LEU A N 1
ATOM 2152 C CA . LEU A 1 268 ? -8.446 18.136 16.135 1.00 80.75 268 LEU A CA 1
ATOM 2153 C C . LEU A 1 268 ? -8.687 19.302 17.109 1.00 80.75 268 LEU A C 1
ATOM 2155 O O . LEU A 1 268 ? -9.597 20.102 16.877 1.00 80.75 268 LEU A O 1
ATOM 2159 N N . ALA A 1 269 ? -7.891 19.423 18.176 1.00 79.50 269 ALA A N 1
ATOM 2160 C CA . ALA A 1 269 ? -8.034 20.480 19.173 1.00 79.50 269 ALA A CA 1
ATOM 2161 C C . ALA A 1 269 ? -7.524 21.830 18.648 1.00 79.50 269 ALA A C 1
ATOM 2163 O O . ALA A 1 269 ? -8.111 22.867 18.956 1.00 79.50 269 ALA A O 1
ATOM 2164 N N . SER A 1 270 ? -6.516 21.822 17.769 1.00 79.62 270 SER A N 1
ATOM 2165 C CA . SER A 1 270 ? -5.984 23.032 17.120 1.00 79.62 270 SER A CA 1
ATOM 2166 C C . SER A 1 270 ? -6.974 23.779 16.209 1.00 79.62 270 SER A C 1
ATOM 2168 O O . SER A 1 270 ? -6.671 24.861 15.698 1.00 79.62 270 SER A O 1
ATOM 2170 N N . LEU A 1 271 ? -8.166 23.228 15.967 1.00 72.44 271 LEU A N 1
ATOM 2171 C CA . LEU A 1 271 ? -9.099 23.755 14.980 1.00 72.44 271 LEU A CA 1
ATOM 2172 C C . LEU A 1 271 ? -10.010 24.849 15.533 1.00 72.44 271 LEU A C 1
ATOM 2174 O O . LEU A 1 271 ? -10.792 24.589 16.458 1.00 72.44 271 LEU A O 1
ATOM 2178 N N . PRO A 1 272 ? -10.073 26.018 14.869 1.00 76.25 272 PRO A N 1
ATOM 2179 C CA . PRO A 1 272 ? -11.020 27.058 15.230 1.00 76.25 272 PRO A CA 1
ATOM 2180 C C . PRO A 1 272 ? -12.466 26.526 15.187 1.00 76.25 272 PRO A C 1
ATOM 2182 O O . PRO A 1 272 ? -12.853 25.882 14.208 1.00 76.25 272 PRO A O 1
ATOM 2185 N N . PRO A 1 273 ? -13.292 26.800 16.210 1.00 67.94 273 PRO A N 1
ATOM 2186 C CA . PRO A 1 273 ? -14.665 26.293 16.306 1.00 67.94 273 PRO A CA 1
ATOM 2187 C C . PRO A 1 273 ? -15.640 26.874 15.272 1.00 67.94 273 PRO A C 1
ATOM 2189 O O . PRO A 1 273 ? -16.731 26.344 15.101 1.00 67.94 273 PRO A O 1
ATOM 2192 N N . SER A 1 274 ? -15.276 27.960 14.587 1.00 62.28 274 SER A N 1
ATOM 2193 C CA . SER A 1 274 ? -16.168 28.733 13.711 1.00 62.28 274 SER A CA 1
ATOM 2194 C C . SER A 1 274 ? -15.992 28.474 12.212 1.00 62.28 274 SER A C 1
ATOM 2196 O O . SER A 1 274 ? -16.675 29.103 11.403 1.00 62.28 274 SER A O 1
ATOM 2198 N N . ILE A 1 275 ? -15.086 27.580 11.810 1.00 66.06 275 ILE A N 1
ATOM 2199 C CA . ILE A 1 275 ? -14.868 27.301 10.389 1.00 66.06 275 ILE A CA 1
ATOM 2200 C C . ILE A 1 275 ? -15.907 26.284 9.925 1.00 66.06 275 ILE A C 1
ATOM 2202 O O . ILE A 1 275 ? -15.874 25.124 10.329 1.00 66.06 275 ILE A O 1
ATOM 2206 N N . THR A 1 276 ? -16.808 26.713 9.037 1.00 68.19 276 THR A N 1
ATOM 2207 C CA . THR A 1 276 ? -17.622 25.794 8.238 1.00 68.19 276 THR A CA 1
ATOM 2208 C C . THR A 1 276 ? -16.679 24.877 7.475 1.00 68.19 276 THR A C 1
ATOM 2210 O O . THR A 1 276 ? -15.981 25.305 6.555 1.00 68.19 276 THR A O 1
ATOM 2213 N N . ILE A 1 277 ? -16.641 23.617 7.887 1.00 67.00 277 ILE A N 1
ATOM 2214 C CA . ILE A 1 277 ? -15.800 22.600 7.276 1.00 67.00 277 ILE A CA 1
ATOM 2215 C C . ILE A 1 277 ? -16.313 22.333 5.863 1.00 67.00 277 ILE A C 1
ATOM 2217 O O . ILE A 1 277 ? -17.420 21.828 5.670 1.00 67.00 277 ILE A O 1
ATOM 2221 N N . VAL A 1 278 ? -15.501 22.664 4.862 1.00 72.56 278 VAL A N 1
ATOM 2222 C CA . VAL A 1 278 ? -15.795 22.325 3.471 1.00 72.56 278 VAL A CA 1
ATOM 2223 C C . VAL A 1 278 ? -15.185 20.955 3.185 1.00 72.56 278 VAL A C 1
ATOM 2225 O O . VAL A 1 278 ? -13.973 20.815 3.031 1.00 72.56 278 VAL A O 1
ATOM 2228 N N . ARG A 1 279 ? -16.025 19.918 3.122 1.00 74.06 279 ARG A N 1
ATOM 2229 C CA . ARG A 1 279 ? -15.585 18.550 2.810 1.00 74.06 279 ARG A CA 1
ATOM 2230 C C . ARG A 1 279 ? -15.412 18.359 1.302 1.00 74.06 279 ARG A C 1
ATOM 2232 O O . ARG A 1 279 ? -16.272 17.797 0.635 1.00 74.06 279 ARG A O 1
ATOM 2239 N N . ASN A 1 280 ? -14.307 18.860 0.752 1.00 82.69 280 ASN A N 1
ATOM 2240 C CA . ASN A 1 280 ? -13.999 18.728 -0.682 1.00 82.69 280 ASN A CA 1
ATOM 2241 C C . ASN A 1 280 ? -13.378 17.376 -1.056 1.00 82.69 280 ASN A C 1
ATOM 2243 O O . ASN A 1 280 ? -13.282 17.039 -2.237 1.00 82.69 280 ASN A O 1
ATOM 2247 N N . VAL A 1 281 ? -12.909 16.623 -0.064 1.00 86.81 281 VAL A N 1
ATOM 2248 C CA . VAL A 1 281 ? -12.254 15.334 -0.266 1.00 86.81 281 VAL A CA 1
ATOM 2249 C C . VAL A 1 281 ? -13.232 14.244 0.153 1.00 86.81 281 VAL A C 1
ATOM 2251 O O . VAL A 1 281 ? -13.765 14.282 1.255 1.00 86.81 281 VAL A O 1
ATOM 2254 N N . GLN A 1 282 ? -13.476 13.271 -0.717 1.00 91.25 282 GLN A N 1
ATOM 2255 C CA . GLN A 1 282 ? -14.239 12.075 -0.375 1.00 91.25 282 GLN A CA 1
ATOM 2256 C C . GLN A 1 282 ? -13.284 10.889 -0.371 1.00 91.25 282 GLN A C 1
ATOM 2258 O O . GLN A 1 282 ? -12.572 10.649 -1.348 1.00 91.25 282 GLN A O 1
ATOM 2263 N N . ILE A 1 283 ? -13.255 10.162 0.737 1.00 93.12 283 ILE A N 1
ATOM 2264 C CA . ILE A 1 283 ? -12.444 8.966 0.916 1.00 93.12 283 ILE A CA 1
ATOM 2265 C C . ILE A 1 283 ? -13.400 7.797 1.132 1.00 93.12 283 ILE A C 1
ATOM 2267 O O . ILE A 1 283 ? -14.310 7.866 1.952 1.00 93.12 283 ILE A O 1
ATOM 2271 N N . SER A 1 284 ? -13.193 6.716 0.388 1.00 95.62 284 SER A N 1
ATOM 2272 C CA . SER A 1 284 ? -13.895 5.454 0.609 1.00 95.62 284 SER A CA 1
ATOM 2273 C C . SER A 1 284 ? -12.880 4.424 1.080 1.00 95.62 284 SER A C 1
ATOM 2275 O O . SER A 1 284 ? -11.926 4.126 0.359 1.00 95.62 284 SER A O 1
ATOM 2277 N N . ILE A 1 285 ? -13.057 3.937 2.304 1.00 97.00 285 ILE A N 1
ATOM 2278 C CA . ILE A 1 285 ? -12.306 2.823 2.873 1.00 97.00 285 ILE A CA 1
ATOM 2279 C C . ILE A 1 285 ? -13.090 1.556 2.549 1.00 97.00 285 ILE A C 1
ATOM 2281 O O . ILE A 1 285 ? -14.245 1.413 2.940 1.00 97.00 285 ILE A O 1
ATOM 2285 N N . ASP A 1 286 ? -12.461 0.655 1.807 1.00 97.12 286 ASP A N 1
ATOM 2286 C CA . ASP A 1 286 ? -13.039 -0.628 1.429 1.00 97.12 286 ASP A CA 1
ATOM 2287 C C . ASP A 1 286 ? -12.332 -1.731 2.218 1.00 97.12 286 ASP A C 1
ATOM 2289 O O . ASP A 1 286 ? -11.189 -2.065 1.907 1.00 97.12 286 ASP A O 1
ATOM 2293 N N . VAL A 1 287 ? -12.987 -2.257 3.256 1.00 97.12 287 VAL A N 1
ATOM 2294 C CA . VAL A 1 287 ? -12.383 -3.219 4.202 1.00 97.12 287 VAL A CA 1
ATOM 2295 C C . VAL A 1 287 ? -12.088 -4.583 3.575 1.00 97.12 287 VAL A C 1
ATOM 2297 O O . VAL A 1 287 ? -11.363 -5.390 4.148 1.00 97.12 287 VAL A O 1
ATOM 2300 N N . ALA A 1 288 ? -12.613 -4.829 2.374 1.00 95.31 288 ALA A N 1
ATOM 2301 C CA . ALA A 1 288 ? -12.325 -6.014 1.578 1.00 95.31 288 ALA A CA 1
ATOM 2302 C C . ALA A 1 288 ? -11.156 -5.821 0.595 1.00 95.31 288 ALA A C 1
ATOM 2304 O O . ALA A 1 288 ? -10.734 -6.772 -0.067 1.00 95.31 288 ALA A O 1
ATOM 2305 N N . SER A 1 289 ? -10.642 -4.595 0.458 1.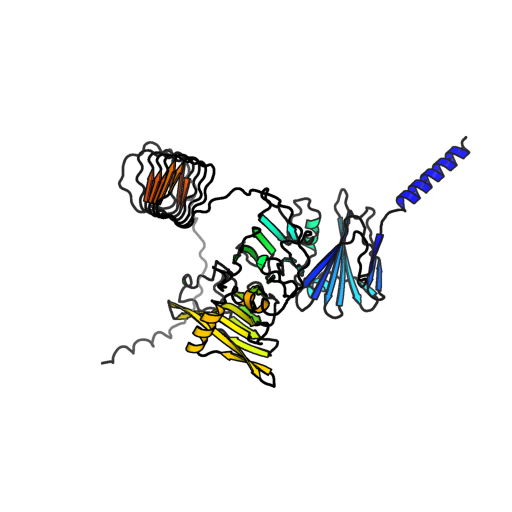00 94.25 289 SER A N 1
ATOM 2306 C CA . SER A 1 289 ? -9.591 -4.257 -0.496 1.00 94.25 289 SER A CA 1
ATOM 2307 C C . SER A 1 289 ? -8.301 -3.846 0.200 1.00 94.25 289 SER A C 1
ATOM 2309 O O . SER A 1 289 ? -8.301 -3.180 1.233 1.00 94.25 289 SER A O 1
ATOM 2311 N N . ILE A 1 290 ? -7.179 -4.196 -0.422 1.00 92.56 290 ILE A N 1
ATOM 2312 C CA . ILE A 1 290 ? -5.845 -3.720 -0.038 1.00 92.56 290 ILE A CA 1
ATOM 2313 C C . ILE A 1 290 ? -5.406 -2.497 -0.840 1.00 92.56 290 ILE A C 1
ATOM 2315 O O . ILE A 1 290 ? -4.310 -1.978 -0.635 1.00 92.56 290 ILE A O 1
ATOM 2319 N N . ASP A 1 291 ? -6.213 -2.042 -1.797 1.00 87.75 291 ASP A N 1
ATOM 2320 C CA . ASP A 1 291 ? -5.811 -0.973 -2.700 1.00 87.75 291 ASP A CA 1
ATOM 2321 C C . ASP A 1 291 ? -5.836 0.391 -1.992 1.00 87.75 291 ASP A C 1
ATOM 2323 O O . ASP A 1 291 ? -6.860 1.066 -1.897 1.00 87.75 291 ASP A O 1
ATOM 2327 N N . ALA A 1 292 ? -4.659 0.862 -1.565 1.00 83.75 292 ALA A N 1
ATOM 2328 C CA . ALA A 1 292 ? -4.444 2.243 -1.122 1.00 83.75 292 ALA A CA 1
ATOM 2329 C C . ALA A 1 292 ? -4.389 3.210 -2.329 1.00 83.75 292 ALA A C 1
ATOM 2331 O O . ALA A 1 292 ? -3.352 3.796 -2.688 1.00 83.75 292 ALA A O 1
ATOM 2332 N N . ASP A 1 293 ? -5.517 3.349 -3.026 1.00 82.69 293 ASP A N 1
ATOM 2333 C CA . ASP A 1 293 ? -5.667 4.254 -4.172 1.00 82.69 293 ASP A CA 1
ATOM 2334 C C . ASP A 1 293 ? -5.720 5.729 -3.756 1.00 82.69 293 ASP A C 1
ATOM 2336 O O . ASP A 1 293 ? -5.327 6.609 -4.532 1.00 82.69 293 ASP A O 1
ATOM 2340 N N . HIS A 1 294 ? -6.074 6.006 -2.500 1.00 89.81 294 HIS A N 1
ATOM 2341 C CA . HIS A 1 294 ? -6.034 7.349 -1.940 1.00 89.81 294 HIS A CA 1
ATOM 2342 C C . HIS A 1 294 ? -4.668 7.655 -1.287 1.00 89.81 294 HIS A C 1
ATOM 2344 O O . HIS A 1 294 ? -4.168 6.844 -0.508 1.00 89.81 294 HIS A O 1
ATOM 2350 N N . PRO A 1 295 ? -4.038 8.822 -1.546 1.00 88.44 295 PRO A N 1
ATOM 2351 C CA . PRO A 1 295 ? -2.727 9.174 -0.978 1.00 88.44 295 PRO A CA 1
ATOM 2352 C C . PRO A 1 295 ? -2.735 9.390 0.543 1.00 88.44 295 PRO A C 1
ATOM 2354 O O . PRO A 1 295 ? -1.670 9.521 1.142 1.00 88.44 295 PRO A O 1
ATOM 2357 N N . HIS A 1 296 ? -3.922 9.454 1.143 1.00 90.12 296 HIS A N 1
ATOM 2358 C CA . HIS A 1 296 ? -4.135 9.748 2.560 1.00 90.12 296 HIS A CA 1
ATOM 2359 C C . HIS A 1 296 ? -4.600 8.530 3.362 1.00 90.12 296 HIS A C 1
ATOM 2361 O O . HIS A 1 296 ? -5.083 8.695 4.473 1.00 90.12 296 HIS A O 1
ATOM 2367 N N . ILE A 1 297 ? -4.468 7.327 2.797 1.00 94.62 297 ILE A N 1
ATOM 2368 C CA . ILE A 1 297 ? -4.684 6.071 3.514 1.00 94.62 297 ILE A CA 1
ATOM 2369 C C . ILE A 1 297 ? -3.350 5.329 3.593 1.00 94.62 297 ILE A C 1
ATOM 2371 O O . ILE A 1 297 ? -2.634 5.196 2.593 1.00 94.62 297 ILE A O 1
ATOM 2375 N N . VAL A 1 298 ? -3.038 4.839 4.787 1.00 96.75 298 VAL A N 1
ATOM 2376 C CA . VAL A 1 298 ? -1.978 3.865 5.050 1.00 96.75 298 VAL A CA 1
ATOM 2377 C C . VAL A 1 298 ? -2.651 2.613 5.594 1.00 96.75 298 VAL A C 1
ATOM 2379 O O . VAL A 1 298 ? -3.473 2.715 6.495 1.00 96.75 298 VAL A O 1
ATOM 2382 N N . ILE A 1 299 ? -2.339 1.450 5.031 1.00 98.12 299 ILE A N 1
ATOM 2383 C CA . ILE A 1 299 ? -2.955 0.181 5.423 1.00 98.12 299 ILE A CA 1
ATOM 2384 C C . ILE A 1 299 ? -1.871 -0.723 5.992 1.00 98.12 299 ILE A C 1
ATOM 2386 O O . ILE A 1 299 ? -0.936 -1.058 5.266 1.00 98.12 299 ILE A O 1
ATOM 2390 N N . LEU A 1 300 ? -1.990 -1.136 7.250 1.00 98.25 300 LEU A N 1
ATOM 2391 C CA . LEU A 1 300 ? -1.263 -2.293 7.769 1.00 98.25 300 LEU A CA 1
ATOM 2392 C C . LEU A 1 300 ? -2.141 -3.521 7.547 1.00 98.25 300 LEU A C 1
ATOM 2394 O O . LEU A 1 300 ? -3.236 -3.585 8.089 1.00 98.25 300 LEU A O 1
ATOM 2398 N N . PHE A 1 301 ? -1.692 -4.466 6.733 1.00 97.38 301 PHE A N 1
ATOM 2399 C CA . PHE A 1 301 ? -2.497 -5.589 6.267 1.00 97.38 301 PHE A CA 1
ATOM 2400 C C . PHE A 1 301 ? -1.929 -6.922 6.759 1.00 97.38 301 PHE A C 1
ATOM 2402 O O . PHE A 1 301 ? -0.711 -7.118 6.736 1.00 97.38 301 PHE A O 1
ATOM 2409 N N . ASN A 1 302 ? -2.819 -7.843 7.141 1.00 96.06 302 ASN A N 1
ATOM 2410 C CA . ASN A 1 302 ? -2.507 -9.225 7.536 1.00 96.06 302 ASN A CA 1
ATOM 2411 C C . ASN A 1 302 ? -1.514 -9.383 8.698 1.00 96.06 302 ASN A C 1
ATOM 2413 O O . ASN A 1 302 ? -0.763 -10.355 8.742 1.00 96.06 302 ASN A O 1
ATOM 2417 N N . LEU A 1 303 ? -1.528 -8.473 9.669 1.00 96.38 303 LEU A N 1
ATOM 2418 C CA . LEU A 1 303 ? -0.735 -8.624 10.881 1.00 96.38 303 LEU A CA 1
ATOM 2419 C C . LEU A 1 303 ? -1.236 -9.836 11.680 1.00 96.38 303 LEU A C 1
ATOM 2421 O O . LEU A 1 303 ? -2.319 -9.813 12.268 1.00 96.38 303 LEU A O 1
ATOM 2425 N N . LYS A 1 304 ? -0.461 -10.919 11.700 1.00 94.75 304 LYS A N 1
ATOM 2426 C CA . LYS A 1 304 ? -0.883 -12.162 12.352 1.00 94.75 304 LYS A CA 1
ATOM 2427 C C . LYS A 1 304 ? -0.739 -12.074 13.871 1.00 94.75 304 LYS A C 1
ATOM 2429 O O . LYS A 1 304 ? 0.337 -11.797 14.397 1.00 94.75 304 LYS A O 1
ATOM 2434 N N . ARG A 1 305 ? -1.811 -12.398 14.595 1.00 94.38 305 ARG A N 1
ATOM 2435 C CA . ARG A 1 305 ? -1.872 -12.424 16.063 1.00 94.38 305 ARG A CA 1
ATOM 2436 C C . ARG A 1 305 ? -2.598 -13.692 16.513 1.00 94.38 305 ARG A C 1
ATOM 2438 O O . ARG A 1 305 ? -3.808 -13.725 16.717 1.00 94.38 305 ARG A O 1
ATOM 2445 N N . GLY A 1 306 ? -1.846 -14.790 16.605 1.00 91.88 306 GLY A N 1
ATOM 2446 C CA . GLY A 1 306 ? -2.403 -16.110 16.912 1.00 91.88 306 GLY A CA 1
ATOM 2447 C C . GLY A 1 306 ? -3.231 -16.641 15.738 1.00 91.88 306 GLY A C 1
ATOM 2448 O O . GLY A 1 306 ? -2.705 -16.777 14.630 1.00 91.88 306 GLY A O 1
ATOM 2449 N N . LYS A 1 307 ? -4.514 -16.939 15.979 1.00 93.31 307 LYS A N 1
ATOM 2450 C CA . LYS A 1 307 ? -5.489 -17.346 14.945 1.00 93.31 307 LYS A CA 1
ATOM 2451 C C . LYS A 1 307 ? -6.153 -16.151 14.237 1.00 93.31 307 LYS A C 1
ATOM 2453 O O . LYS A 1 307 ? -6.929 -16.359 13.307 1.00 93.31 307 LYS A O 1
ATOM 2458 N N . TRP A 1 308 ? -5.826 -14.923 14.638 1.00 95.56 308 TRP A N 1
ATOM 2459 C CA . TRP A 1 308 ? -6.375 -13.696 14.068 1.00 95.56 308 TRP A CA 1
ATOM 2460 C C . TRP A 1 308 ? -5.444 -13.086 13.025 1.00 95.56 308 TRP A C 1
ATOM 2462 O O . TRP A 1 308 ? -4.220 -13.067 13.196 1.00 95.56 308 TRP A O 1
ATOM 2472 N N . LEU A 1 309 ? -6.038 -12.551 11.964 1.00 96.81 309 LEU A N 1
ATOM 2473 C CA . LEU A 1 309 ? -5.410 -11.607 11.052 1.00 96.81 309 LEU A CA 1
ATOM 2474 C C . LEU A 1 309 ? -5.961 -10.219 11.361 1.00 96.81 309 LEU A C 1
ATOM 2476 O O . LEU A 1 309 ? -7.169 -9.992 11.310 1.00 96.81 309 LEU A O 1
ATOM 2480 N N . TYR A 1 310 ? -5.062 -9.307 11.704 1.00 97.94 310 TYR A N 1
ATOM 2481 C CA . TYR A 1 310 ? -5.380 -7.919 11.981 1.00 97.94 310 TYR A CA 1
ATOM 2482 C C . TYR A 1 310 ? -5.021 -7.047 10.782 1.00 97.94 310 TYR A C 1
ATOM 2484 O O . TYR A 1 310 ? -3.925 -7.140 10.228 1.00 97.94 310 TYR A O 1
ATOM 2492 N N . THR A 1 311 ? -5.940 -6.171 10.400 1.00 98.44 311 THR A N 1
ATOM 2493 C CA . THR A 1 311 ? -5.716 -5.141 9.389 1.00 98.44 311 THR A CA 1
ATOM 2494 C C . THR A 1 311 ? -6.147 -3.790 9.945 1.00 98.44 311 THR A C 1
ATOM 2496 O O . THR A 1 311 ? -7.186 -3.696 10.587 1.00 98.44 311 THR A O 1
ATOM 2499 N N . GLN A 1 312 ? -5.386 -2.731 9.678 1.00 98.44 312 GLN A N 1
ATOM 2500 C CA . GLN A 1 312 ? -5.761 -1.359 10.012 1.00 98.44 312 GLN A CA 1
ATOM 2501 C C . GLN A 1 312 ? -5.673 -0.461 8.779 1.00 98.44 312 GLN A C 1
ATOM 2503 O O . GLN A 1 312 ? -4.646 -0.427 8.107 1.00 98.44 312 GLN A O 1
ATOM 2508 N N . TYR A 1 313 ? -6.733 0.299 8.520 1.00 98.12 313 TYR A N 1
ATOM 2509 C CA . TYR A 1 313 ? -6.809 1.369 7.531 1.00 98.12 313 TYR A CA 1
ATOM 2510 C C . TYR A 1 313 ? -6.733 2.708 8.255 1.00 98.12 313 TYR A C 1
ATOM 2512 O O . TYR A 1 313 ? -7.692 3.124 8.901 1.00 98.12 313 TYR A O 1
ATOM 2520 N N . THR A 1 314 ? -5.614 3.405 8.131 1.00 96.94 314 THR A N 1
ATOM 2521 C CA . THR A 1 314 ? -5.342 4.630 8.885 1.00 96.94 314 THR A CA 1
ATOM 2522 C C . THR A 1 314 ? -5.404 5.846 7.984 1.00 96.94 314 THR A C 1
ATOM 2524 O O . THR A 1 314 ? -4.773 5.891 6.922 1.00 96.94 314 THR A O 1
ATOM 2527 N N . VAL A 1 315 ? -6.154 6.855 8.421 1.00 94.31 315 VAL A N 1
ATOM 2528 C CA . VAL A 1 315 ? -6.299 8.119 7.704 1.00 94.31 315 VAL A CA 1
ATOM 2529 C C . VAL A 1 315 ? -5.163 9.048 8.109 1.00 94.31 315 VAL A C 1
ATOM 2531 O O . VAL A 1 315 ? -4.957 9.359 9.279 1.00 94.31 315 VAL A O 1
ATOM 2534 N N . VAL A 1 316 ? -4.400 9.501 7.122 1.00 91.75 316 VAL A N 1
ATOM 2535 C CA . VAL A 1 316 ? -3.248 10.376 7.339 1.00 91.75 316 VAL A CA 1
ATOM 2536 C C . VAL A 1 316 ? -3.716 11.805 7.581 1.00 91.75 316 VAL A C 1
ATOM 2538 O O . VAL A 1 316 ? -4.519 12.332 6.809 1.00 91.75 316 VAL A O 1
ATOM 2541 N N . ALA A 1 317 ? -3.131 12.463 8.585 1.00 82.62 317 ALA A N 1
ATOM 2542 C CA . ALA A 1 317 ? -3.373 13.870 8.871 1.00 82.62 317 ALA A CA 1
ATOM 2543 C C . ALA A 1 317 ? -3.130 14.785 7.652 1.00 82.62 317 ALA A C 1
ATOM 2545 O O . ALA A 1 317 ? -1.999 14.929 7.178 1.00 82.62 317 ALA A O 1
ATOM 2546 N N . LEU A 1 318 ? -4.187 15.416 7.127 1.00 74.00 318 LEU A N 1
ATOM 2547 C CA . LEU A 1 318 ? -4.110 16.479 6.122 1.00 74.00 318 LEU A CA 1
ATOM 2548 C C . LEU A 1 318 ? -3.824 17.813 6.803 1.00 74.00 318 LEU A C 1
ATOM 2550 O O . LEU A 1 318 ? -4.465 18.194 7.772 1.00 74.00 318 LEU A O 1
ATOM 2554 N N . ASN A 1 319 ? -2.912 18.582 6.218 1.00 63.66 319 ASN A N 1
ATOM 2555 C CA . ASN A 1 319 ? -2.538 19.905 6.726 1.00 63.66 319 ASN A CA 1
ATOM 2556 C C . ASN A 1 319 ? -3.584 20.999 6.435 1.00 63.66 319 ASN A C 1
ATOM 2558 O O . ASN A 1 319 ? -3.306 22.173 6.663 1.00 63.66 319 ASN A O 1
ATOM 2562 N N . TYR A 1 320 ? -4.723 20.651 5.837 1.00 64.56 320 TYR A N 1
ATOM 2563 C CA . TYR A 1 320 ? -5.729 21.607 5.385 1.00 64.56 320 TYR A CA 1
ATOM 2564 C C . TYR A 1 320 ? -7.051 21.380 6.125 1.00 64.56 320 TYR A C 1
ATOM 2566 O O . TYR A 1 320 ? -7.355 20.236 6.461 1.00 64.56 320 TYR A O 1
ATOM 2574 N N . PRO A 1 321 ? -7.852 22.443 6.331 1.00 56.22 321 PRO A N 1
ATOM 2575 C CA . PRO A 1 321 ? -9.147 22.375 7.018 1.00 56.22 321 PRO A CA 1
ATOM 2576 C C . PRO A 1 321 ? -10.229 21.617 6.229 1.00 56.22 321 PRO A C 1
ATOM 2578 O O . PRO A 1 321 ? -11.353 21.473 6.711 1.00 56.22 321 PRO A O 1
ATOM 2581 N N . ASP A 1 322 ? -9.912 21.148 5.020 1.00 64.50 322 ASP A N 1
ATOM 2582 C CA . ASP A 1 322 ? -10.812 20.352 4.194 1.00 64.50 322 ASP A CA 1
ATOM 2583 C C . ASP A 1 322 ? -10.828 18.920 4.732 1.00 64.50 322 ASP A C 1
ATOM 2585 O O . ASP A 1 322 ? -9.992 18.083 4.380 1.00 64.50 322 ASP A O 1
ATOM 2589 N N . TYR A 1 323 ? -11.777 18.644 5.622 1.00 73.44 323 TYR A N 1
ATOM 2590 C CA . TYR A 1 323 ? -11.958 17.303 6.157 1.00 73.44 323 TYR A CA 1
ATOM 2591 C C . TYR A 1 323 ? -12.457 16.358 5.079 1.00 73.44 323 TYR A C 1
ATOM 2593 O O . TYR A 1 323 ? -13.389 16.703 4.344 1.00 73.44 323 TYR A O 1
ATOM 2601 N N . PRO A 1 324 ? -11.890 15.148 4.993 1.00 85.12 324 PRO A N 1
ATOM 2602 C CA . PRO A 1 324 ? -12.469 14.154 4.128 1.00 85.12 324 PRO A CA 1
ATOM 2603 C C . PRO A 1 324 ? -13.828 13.709 4.681 1.00 85.12 324 PRO A C 1
ATOM 2605 O O . PRO A 1 324 ? -13.955 13.400 5.864 1.00 85.12 324 PRO A O 1
ATOM 2608 N N . SER A 1 325 ? -14.844 13.648 3.823 1.00 90.31 325 SER A N 1
ATOM 2609 C CA . SER A 1 325 ? -15.997 12.779 4.070 1.00 90.31 325 SER A CA 1
ATOM 2610 C C . SER A 1 325 ? -15.519 11.346 3.868 1.00 90.31 325 SER A C 1
ATOM 2612 O O . SER A 1 325 ? -14.954 11.028 2.817 1.00 90.31 325 SER A O 1
ATOM 2614 N N . ILE A 1 326 ? -15.664 10.516 4.900 1.00 94.56 326 ILE A N 1
ATOM 2615 C CA . ILE A 1 326 ? -15.174 9.141 4.897 1.00 94.56 326 ILE A CA 1
ATOM 2616 C C . ILE A 1 326 ? -16.367 8.199 4.918 1.00 94.56 326 ILE A C 1
ATOM 2618 O O . ILE A 1 326 ? -17.182 8.249 5.833 1.00 94.56 326 ILE A O 1
ATOM 2622 N N . THR A 1 327 ? -16.407 7.320 3.923 1.00 96.75 327 THR A N 1
ATOM 2623 C CA . THR A 1 327 ? -17.322 6.177 3.862 1.00 96.75 327 THR A CA 1
ATOM 2624 C C . THR A 1 327 ? -16.522 4.904 4.098 1.00 96.75 327 THR A C 1
ATOM 2626 O O . THR A 1 327 ? -15.422 4.757 3.561 1.00 96.75 327 THR A O 1
ATOM 2629 N N . VAL A 1 328 ? -17.049 3.988 4.900 1.00 97.88 328 VAL A N 1
ATOM 2630 C CA . VAL A 1 328 ? -16.486 2.657 5.134 1.00 97.88 328 VAL A CA 1
ATOM 2631 C C . VAL A 1 328 ? -17.453 1.642 4.549 1.00 97.88 328 VAL A C 1
ATOM 2633 O O . VAL A 1 328 ? -18.639 1.641 4.869 1.00 97.88 328 VAL A O 1
ATOM 2636 N N . ARG A 1 329 ? -16.956 0.781 3.668 1.00 97.06 329 ARG A N 1
ATOM 2637 C CA . ARG A 1 329 ? -17.759 -0.217 2.961 1.00 97.06 329 ARG A CA 1
ATOM 2638 C C . ARG A 1 329 ? -17.003 -1.526 2.823 1.00 97.06 329 ARG A C 1
ATOM 2640 O O . ARG A 1 329 ? -15.784 -1.558 2.947 1.00 97.06 329 ARG A O 1
ATOM 2647 N N . ASP A 1 330 ? -17.734 -2.577 2.508 1.00 96.38 330 ASP A N 1
ATOM 2648 C CA . ASP A 1 330 ? -17.202 -3.874 2.124 1.00 96.38 330 ASP A CA 1
ATOM 2649 C C . ASP A 1 330 ? -17.710 -4.193 0.715 1.00 96.38 330 ASP A C 1
ATOM 2651 O O . ASP A 1 330 ? -18.905 -4.418 0.495 1.00 96.38 330 ASP A O 1
ATOM 2655 N N . SER A 1 331 ? -16.813 -4.145 -0.273 1.00 94.94 331 SER A N 1
ATOM 2656 C CA . SER A 1 331 ? -17.187 -4.383 -1.670 1.00 94.94 331 SER A CA 1
ATOM 2657 C C . SER A 1 331 ? -17.476 -5.840 -2.012 1.00 94.94 331 SER A C 1
ATOM 2659 O O . SER A 1 331 ? -18.185 -6.073 -2.991 1.00 94.94 331 SER A O 1
ATOM 2661 N N . ILE A 1 332 ? -16.980 -6.808 -1.233 1.00 93.75 332 ILE A N 1
ATOM 2662 C CA . ILE A 1 332 ? -17.286 -8.228 -1.450 1.00 93.75 332 ILE A CA 1
ATOM 2663 C C . ILE A 1 332 ? -18.751 -8.488 -1.102 1.00 93.75 332 ILE A C 1
ATOM 2665 O O . ILE A 1 332 ? -19.446 -9.177 -1.850 1.00 93.75 332 ILE A O 1
ATOM 2669 N N . TYR A 1 333 ? -19.235 -7.883 -0.017 1.00 91.75 333 TYR A N 1
ATOM 2670 C CA . TYR A 1 333 ? -20.624 -8.018 0.430 1.00 91.75 333 TYR A CA 1
ATOM 2671 C C . TYR A 1 333 ? -21.553 -6.900 -0.060 1.00 91.75 333 TYR A C 1
ATOM 2673 O O . TYR A 1 333 ? -22.737 -6.900 0.269 1.00 91.75 333 TYR A O 1
ATOM 2681 N N . LEU A 1 334 ? -21.042 -5.965 -0.872 1.00 92.75 334 LEU A N 1
ATOM 2682 C CA . LEU A 1 334 ? -21.793 -4.825 -1.417 1.00 92.75 334 LEU A CA 1
ATOM 2683 C C . LEU A 1 334 ? -22.529 -4.020 -0.330 1.00 92.75 334 LEU A C 1
ATOM 2685 O O . LEU A 1 334 ? -23.645 -3.544 -0.543 1.00 92.75 334 LEU A O 1
ATOM 2689 N N . CYS A 1 335 ? -21.902 -3.871 0.836 1.00 93.62 335 CYS A N 1
ATOM 2690 C CA . CYS A 1 335 ? -22.495 -3.253 2.017 1.00 93.62 335 CYS A CA 1
ATOM 2691 C C . CYS A 1 335 ? -21.731 -1.980 2.392 1.00 93.62 335 CYS A C 1
ATOM 2693 O O . CYS A 1 335 ? -20.501 -1.968 2.416 1.00 93.62 335 CYS A O 1
ATOM 2695 N N . GLU A 1 336 ? -22.457 -0.904 2.686 1.00 96.00 336 GLU A N 1
ATOM 2696 C CA . GLU A 1 336 ? -21.899 0.284 3.329 1.00 96.00 336 GLU A CA 1
ATOM 2697 C C . GLU A 1 336 ? -22.027 0.104 4.842 1.00 96.00 336 GLU A C 1
ATOM 2699 O O . GLU A 1 336 ? -23.134 -0.036 5.357 1.00 96.00 336 GLU A O 1
ATOM 2704 N N . LEU A 1 337 ? -20.891 0.043 5.537 1.00 96.56 337 LEU A N 1
ATOM 2705 C CA . LEU A 1 337 ? -20.851 -0.142 6.987 1.00 96.56 337 LEU A CA 1
ATOM 2706 C C . LEU A 1 337 ? -21.083 1.194 7.689 1.00 96.56 337 LEU A C 1
ATOM 2708 O O . LEU A 1 337 ? -21.714 1.246 8.741 1.00 96.56 337 LEU A O 1
ATOM 2712 N N . TYR A 1 338 ? -20.531 2.272 7.127 1.00 97.88 338 TYR A N 1
ATOM 2713 C CA . TYR A 1 338 ? -20.519 3.568 7.780 1.00 97.88 338 TYR A CA 1
ATOM 2714 C C . TYR A 1 338 ? -20.379 4.731 6.809 1.00 97.88 338 TYR A C 1
ATOM 2716 O O . TYR A 1 338 ? -19.520 4.703 5.928 1.00 97.88 338 TYR A O 1
ATOM 2724 N N . ASP A 1 339 ? -21.131 5.796 7.055 1.00 97.12 339 ASP A N 1
ATOM 2725 C CA . ASP A 1 339 ? -20.919 7.110 6.454 1.00 97.12 339 ASP A CA 1
ATOM 2726 C C . ASP A 1 339 ? -20.742 8.130 7.583 1.00 97.12 339 ASP A C 1
ATOM 2728 O O . ASP A 1 339 ? -21.580 8.234 8.479 1.00 97.12 339 ASP A O 1
ATOM 2732 N N . ALA A 1 340 ? -19.601 8.820 7.600 1.00 94.81 340 ALA A N 1
ATOM 2733 C CA . ALA A 1 340 ? -19.234 9.684 8.714 1.00 94.81 340 ALA A CA 1
ATOM 2734 C C . ALA A 1 340 ? -20.020 11.001 8.703 1.00 94.81 340 ALA A C 1
ATOM 2736 O O . ALA A 1 340 ? -19.892 11.810 7.774 1.00 94.81 340 ALA A O 1
ATOM 2737 N N . ASP A 1 341 ? -20.724 11.279 9.802 1.00 93.06 341 ASP A N 1
ATOM 2738 C CA . ASP A 1 341 ? -21.446 12.535 10.004 1.00 93.06 341 ASP A CA 1
ATOM 2739 C C . ASP A 1 341 ? -20.532 13.767 9.849 1.00 93.06 341 ASP A C 1
ATOM 2741 O O . ASP A 1 341 ? -19.317 13.679 10.061 1.00 93.06 341 ASP A O 1
ATOM 2745 N N . PRO A 1 342 ? -21.083 14.964 9.557 1.00 88.50 342 PRO A N 1
ATOM 2746 C CA . PRO A 1 342 ? -20.324 16.216 9.449 1.00 88.50 342 PRO A CA 1
ATOM 2747 C C . PRO A 1 342 ? -19.419 16.554 10.646 1.00 88.50 342 PRO A C 1
ATOM 2749 O O . PRO A 1 342 ? -18.392 17.212 10.468 1.00 88.50 342 PRO A O 1
ATOM 2752 N N . ASN A 1 343 ? -19.774 16.075 11.840 1.00 89.50 343 ASN A N 1
ATOM 2753 C CA . ASN A 1 343 ? -19.050 16.321 13.091 1.00 89.50 343 ASN A CA 1
ATOM 2754 C C . ASN A 1 343 ? -18.173 15.143 13.535 1.00 89.50 343 ASN A C 1
ATOM 2756 O O . ASN A 1 343 ? -17.561 15.204 14.602 1.00 89.50 343 ASN A O 1
ATOM 2760 N N . GLU A 1 344 ? -18.132 14.072 12.749 1.00 92.94 344 GLU A N 1
ATOM 2761 C CA . GLU A 1 344 ? -17.373 12.867 13.047 1.00 92.94 344 GLU A CA 1
ATOM 2762 C C . GLU A 1 344 ? -16.219 12.705 12.062 1.00 92.94 344 GLU A C 1
ATOM 2764 O O . GLU A 1 344 ? -16.326 13.012 10.871 1.00 92.94 344 GLU A O 1
ATOM 2769 N N . TYR A 1 345 ? -15.106 12.210 12.590 1.00 91.88 345 TYR A N 1
ATOM 2770 C CA . TYR A 1 345 ? -13.857 12.017 11.878 1.00 91.88 345 TYR A CA 1
ATOM 2771 C C . TYR A 1 345 ? -13.406 10.581 12.088 1.00 91.88 345 TYR A C 1
ATOM 2773 O O . TYR A 1 345 ? -13.108 10.182 13.212 1.00 91.88 345 TYR A O 1
ATOM 2781 N N . VAL A 1 346 ? -13.338 9.803 11.011 1.00 94.94 346 VAL A N 1
ATOM 2782 C CA . VAL A 1 346 ? -12.739 8.466 11.062 1.00 94.94 346 VAL A CA 1
ATOM 2783 C C . VAL A 1 346 ? -11.228 8.635 11.158 1.00 94.94 346 VAL A C 1
ATOM 2785 O O . VAL A 1 346 ? -10.599 9.157 10.238 1.00 94.94 346 VAL A O 1
ATOM 2788 N N . LEU A 1 347 ? -10.654 8.212 12.283 1.00 94.88 347 LEU A N 1
ATOM 2789 C CA . LEU A 1 347 ? -9.210 8.227 12.509 1.00 94.88 347 LEU A CA 1
ATOM 2790 C C . LEU A 1 347 ? -8.572 7.019 11.820 1.00 94.88 347 LEU A C 1
ATOM 2792 O O . LEU A 1 347 ? -7.628 7.148 11.039 1.00 94.88 347 LEU A O 1
ATOM 2796 N N . TYR A 1 348 ? -9.124 5.840 12.094 1.00 97.44 348 TYR A N 1
ATOM 2797 C CA . TYR A 1 348 ? -8.714 4.580 11.494 1.00 97.44 348 TYR A CA 1
ATOM 2798 C C . TYR A 1 348 ? -9.824 3.532 11.617 1.00 97.44 348 TYR A C 1
ATOM 2800 O O . TYR A 1 348 ? -10.729 3.643 12.447 1.00 97.44 348 TYR A O 1
ATOM 2808 N N . VAL A 1 349 ? -9.749 2.510 10.771 1.00 98.38 349 VAL A N 1
ATOM 2809 C CA . VAL A 1 349 ? -10.642 1.348 10.773 1.00 98.38 349 VAL A CA 1
ATOM 2810 C C . VAL A 1 349 ? -9.803 0.105 11.002 1.00 98.38 349 VAL A C 1
ATOM 2812 O O . VAL A 1 349 ? -8.792 -0.081 10.334 1.00 98.38 349 VAL A O 1
ATOM 2815 N N . GLU A 1 350 ? -10.215 -0.744 11.927 1.00 98.69 350 GLU A N 1
ATOM 2816 C CA . GLU A 1 350 ? -9.560 -2.009 12.236 1.00 98.69 350 GLU A CA 1
ATOM 2817 C C . GLU A 1 350 ? -10.432 -3.163 11.767 1.00 98.69 350 GLU A C 1
ATOM 2819 O O . GLU A 1 350 ? -11.654 -3.107 11.876 1.00 98.69 350 GLU A O 1
ATOM 2824 N N . VAL A 1 351 ? -9.805 -4.217 11.269 1.00 98.38 351 VAL A N 1
ATOM 2825 C CA . VAL A 1 351 ? -10.464 -5.438 10.826 1.00 98.38 351 VAL A CA 1
ATOM 2826 C C . VAL A 1 351 ? -9.779 -6.611 11.506 1.00 98.38 351 VAL A C 1
ATOM 2828 O O . VAL A 1 351 ? -8.560 -6.763 11.411 1.00 98.38 351 VAL A O 1
ATOM 2831 N N . PHE A 1 352 ? -10.567 -7.434 12.188 1.00 98.25 352 PHE A N 1
ATOM 2832 C CA . PHE A 1 352 ? -10.118 -8.656 12.842 1.00 98.25 352 PHE A CA 1
ATOM 2833 C C . PHE A 1 352 ? -10.796 -9.842 12.171 1.00 98.25 352 PHE A C 1
ATOM 2835 O O . PHE A 1 352 ? -12.014 -9.993 12.267 1.00 98.25 352 PHE A O 1
ATOM 2842 N N . ASP A 1 353 ? -10.003 -10.682 11.513 1.00 97.06 353 ASP A N 1
ATOM 2843 C CA . ASP A 1 353 ? -10.478 -11.869 10.806 1.00 97.06 353 ASP A CA 1
ATOM 2844 C C . ASP A 1 353 ? -9.951 -13.132 11.495 1.00 97.06 353 ASP A C 1
ATOM 2846 O O . ASP A 1 353 ? -8.737 -13.349 11.589 1.00 97.06 353 ASP A O 1
ATOM 2850 N N . HIS A 1 354 ? -10.854 -13.954 12.025 1.00 96.06 354 HIS A N 1
ATOM 2851 C CA . HIS A 1 354 ? -10.489 -15.207 12.674 1.00 96.06 354 HIS A CA 1
ATOM 2852 C C . HIS A 1 354 ? -10.365 -16.322 11.637 1.00 96.06 354 HIS A C 1
ATOM 2854 O O . HIS A 1 354 ? -11.330 -16.654 10.950 1.00 96.06 354 HIS A O 1
ATOM 2860 N N . ARG A 1 355 ? -9.193 -16.963 11.550 1.00 91.56 355 ARG A N 1
ATOM 2861 C CA . ARG A 1 355 ? -8.907 -17.942 10.484 1.00 91.56 355 ARG A CA 1
ATOM 2862 C C . ARG A 1 355 ? -9.761 -19.215 10.533 1.00 91.56 355 ARG A C 1
ATOM 2864 O O . ARG A 1 355 ? -9.869 -19.869 9.500 1.00 91.56 355 ARG A O 1
ATOM 2871 N N . SER A 1 356 ? -10.301 -19.607 11.692 1.00 90.56 356 SER A N 1
ATOM 2872 C CA . SER A 1 356 ? -11.038 -20.878 11.839 1.00 90.56 356 SER A CA 1
ATOM 2873 C C . SER A 1 356 ? -12.539 -20.733 12.062 1.00 90.56 356 SER A C 1
ATOM 2875 O O . SER A 1 356 ? -13.291 -21.592 11.615 1.00 90.56 356 SER A O 1
ATOM 2877 N N . ASP A 1 357 ? -12.977 -19.668 12.730 1.00 87.75 357 ASP A N 1
ATOM 2878 C CA . ASP A 1 357 ? -14.340 -19.610 13.292 1.00 87.75 357 ASP A CA 1
ATOM 2879 C C . ASP A 1 357 ? -15.251 -18.657 12.507 1.00 87.75 357 ASP A C 1
ATOM 2881 O O . ASP A 1 357 ? -16.292 -18.241 13.001 1.00 87.75 357 ASP A O 1
ATOM 2885 N N . GLU A 1 358 ? -14.826 -18.265 11.300 1.00 89.38 358 GLU A N 1
ATOM 2886 C CA . GLU A 1 358 ? -15.513 -17.327 10.394 1.00 89.38 358 GLU A CA 1
ATOM 2887 C C . GLU A 1 358 ? -15.857 -15.954 11.008 1.00 89.38 358 GLU A C 1
ATOM 2889 O O . GLU A 1 358 ? -16.497 -15.122 10.352 1.00 89.38 358 GLU A O 1
ATOM 2894 N N . PHE A 1 359 ? -15.406 -15.684 12.237 1.00 94.94 359 PHE A N 1
ATOM 2895 C CA . PHE A 1 359 ? -15.616 -14.418 12.914 1.00 94.94 359 PHE A CA 1
ATOM 2896 C C . PHE A 1 359 ? -14.870 -13.298 12.208 1.00 94.94 359 PHE A C 1
ATOM 2898 O O . PHE A 1 359 ? -13.671 -13.393 11.946 1.00 94.94 359 PHE A O 1
ATOM 2905 N N . HIS A 1 360 ? -15.593 -12.214 11.957 1.00 96.69 360 HIS A N 1
ATOM 2906 C CA . HIS A 1 360 ? -15.062 -11.048 11.286 1.00 96.69 360 HIS A CA 1
ATOM 2907 C C . HIS A 1 360 ? -15.646 -9.792 11.924 1.00 96.69 360 HIS A C 1
ATOM 2909 O O . HIS A 1 360 ? -16.867 -9.603 11.939 1.00 96.69 360 HIS A O 1
ATOM 2915 N N . TYR A 1 361 ? -14.763 -8.963 12.471 1.00 98.00 361 TYR A N 1
ATOM 2916 C CA . TYR A 1 361 ? -15.116 -7.733 13.171 1.00 98.00 361 TYR A CA 1
ATOM 2917 C C . TYR A 1 361 ? -14.490 -6.543 12.468 1.00 98.00 361 TYR A C 1
ATOM 2919 O O . TYR A 1 361 ? -13.311 -6.581 12.118 1.00 98.00 361 TYR A O 1
ATOM 2927 N N . VAL A 1 362 ? -15.260 -5.469 12.330 1.00 98.50 362 VAL A N 1
ATOM 2928 C CA . VAL A 1 362 ? -14.770 -4.174 11.857 1.00 98.50 362 VAL A CA 1
ATOM 2929 C C . VAL A 1 362 ? -14.984 -3.148 12.963 1.00 98.50 362 VAL A C 1
ATOM 2931 O O . VAL A 1 362 ? -16.108 -2.956 13.418 1.00 98.50 362 VAL A O 1
ATOM 2934 N N . ILE A 1 363 ? -13.919 -2.487 13.410 1.00 98.62 363 ILE A N 1
ATOM 2935 C CA . ILE A 1 363 ? -13.974 -1.443 14.438 1.00 98.62 363 ILE A CA 1
ATOM 2936 C C . ILE A 1 363 ? -13.629 -0.106 13.796 1.00 98.62 363 ILE A C 1
ATOM 2938 O O . ILE A 1 363 ? -12.534 0.086 13.272 1.00 98.62 363 ILE A O 1
ATOM 2942 N N . ILE A 1 364 ? -14.558 0.840 13.850 1.00 98.56 364 ILE A N 1
ATOM 2943 C CA . ILE A 1 364 ? -14.368 2.194 13.335 1.00 98.56 364 ILE A CA 1
ATOM 2944 C C . ILE A 1 364 ? -14.029 3.101 14.512 1.00 98.56 364 ILE A C 1
ATOM 2946 O O . ILE A 1 364 ? -14.862 3.329 15.391 1.00 98.56 364 ILE A O 1
ATOM 2950 N N . ASN A 1 365 ? -12.798 3.611 14.521 1.00 97.94 365 ASN A N 1
ATOM 2951 C CA . ASN A 1 365 ? -12.303 4.521 15.544 1.00 97.94 365 ASN A CA 1
ATOM 2952 C C . ASN A 1 365 ? -12.548 5.963 15.089 1.00 97.94 365 ASN A C 1
ATOM 2954 O O . ASN A 1 365 ? -12.008 6.421 14.077 1.00 97.94 365 ASN A O 1
ATOM 2958 N N . LEU A 1 366 ? -13.390 6.669 15.837 1.00 96.38 366 LEU A N 1
ATOM 2959 C CA . LEU A 1 366 ? -13.912 7.988 15.508 1.00 96.38 366 LEU A CA 1
ATOM 2960 C C . LEU A 1 366 ? -13.444 9.018 16.530 1.00 96.38 366 LEU A C 1
ATOM 2962 O O . LEU A 1 366 ? -13.372 8.739 17.726 1.00 96.38 366 LEU A O 1
ATOM 2966 N N . ALA A 1 367 ? -13.239 10.242 16.067 1.00 93.94 367 ALA A N 1
ATOM 2967 C CA . ALA A 1 367 ? -13.327 11.425 16.903 1.00 93.94 367 ALA A CA 1
ATOM 2968 C C . ALA A 1 367 ? -14.612 12.175 16.546 1.00 93.94 367 ALA A C 1
ATOM 2970 O O . ALA A 1 367 ? -14.899 12.401 15.371 1.00 93.94 367 ALA A O 1
ATOM 2971 N N . LYS A 1 368 ? -15.394 12.565 17.546 1.00 93.62 368 LYS A N 1
ATOM 2972 C CA . LYS A 1 368 ? -16.629 13.327 17.389 1.00 93.62 368 LYS A CA 1
ATOM 2973 C C . LYS A 1 368 ? -16.470 14.673 18.065 1.00 93.62 368 LYS A C 1
ATOM 2975 O O . LYS A 1 368 ? -16.096 14.752 19.231 1.00 93.62 368 LYS A O 1
ATOM 2980 N N . ARG A 1 369 ? -16.756 15.737 17.324 1.00 88.50 369 ARG A N 1
ATOM 2981 C CA . ARG A 1 369 ? -16.722 17.099 17.848 1.00 88.50 369 ARG A CA 1
ATOM 2982 C C . ARG A 1 369 ? -18.115 17.518 18.296 1.00 88.50 369 ARG A C 1
ATOM 2984 O O . ARG A 1 369 ? -19.038 17.545 17.486 1.00 88.50 369 ARG A O 1
ATOM 2991 N N . ASP A 1 370 ? -18.234 17.897 19.561 1.00 90.50 370 ASP A N 1
ATOM 2992 C CA . ASP A 1 370 ? -19.430 18.511 20.133 1.00 90.50 370 ASP A CA 1
ATOM 2993 C C . ASP A 1 370 ? -19.058 19.880 20.723 1.00 90.50 370 ASP A C 1
ATOM 2995 O O . ASP A 1 370 ? -18.537 20.012 21.833 1.00 90.50 370 ASP A O 1
ATOM 2999 N N . GLY A 1 371 ? -19.204 20.921 19.900 1.00 87.44 371 GLY A N 1
ATOM 3000 C CA . GLY A 1 371 ? -18.705 22.261 20.208 1.00 87.44 371 GLY A CA 1
ATOM 3001 C C . GLY A 1 371 ? -17.174 22.311 20.326 1.00 87.44 371 GLY A C 1
ATOM 3002 O O . GLY A 1 371 ? -16.452 22.152 19.334 1.00 87.44 371 GLY A O 1
ATOM 3003 N N . LEU A 1 372 ? -16.683 22.589 21.538 1.00 85.56 372 LEU A N 1
ATOM 3004 C CA . LEU A 1 372 ? -15.251 22.615 21.873 1.00 85.56 372 LEU A CA 1
ATOM 3005 C C . LEU A 1 372 ? -14.725 21.261 22.356 1.00 85.56 372 LEU A C 1
ATOM 3007 O O . LEU A 1 372 ? -13.514 21.084 22.449 1.00 85.56 372 LEU A O 1
ATOM 3011 N N . TYR A 1 373 ? -15.614 20.318 22.658 1.00 90.62 373 TYR A N 1
ATOM 3012 C CA . TYR A 1 373 ? -15.233 19.015 23.174 1.00 90.62 373 TYR A CA 1
ATOM 3013 C C . TYR A 1 373 ? -15.025 18.035 22.027 1.00 90.62 373 TYR A C 1
ATOM 3015 O O . TYR A 1 373 ? -15.790 18.003 21.059 1.00 90.62 373 TYR A O 1
ATOM 3023 N N . ILE A 1 374 ? -13.979 17.227 22.152 1.00 91.12 374 ILE A N 1
ATOM 3024 C CA . ILE A 1 374 ? -13.702 16.113 21.253 1.00 91.12 374 ILE A CA 1
ATOM 3025 C C . ILE A 1 374 ? -13.844 14.847 22.081 1.00 91.12 374 ILE A C 1
ATOM 3027 O O . ILE A 1 374 ? -13.140 14.668 23.072 1.00 91.12 374 ILE A O 1
ATOM 3031 N N . SER A 1 375 ? -14.775 13.986 21.688 1.00 95.12 375 SER A N 1
ATOM 3032 C CA . SER A 1 375 ? -14.930 12.653 22.255 1.00 95.12 375 SER A CA 1
ATOM 3033 C C . SER A 1 375 ? -14.416 11.611 21.273 1.00 95.12 375 SER A C 1
ATOM 3035 O O . SER A 1 375 ? -14.529 11.769 20.057 1.00 95.12 375 SER A O 1
ATOM 3037 N N . TYR A 1 376 ? -13.838 10.538 21.799 1.00 95.50 376 TYR A N 1
ATOM 3038 C CA . TYR A 1 376 ? -13.390 9.406 21.000 1.00 95.50 376 TYR A CA 1
ATOM 3039 C C . TYR A 1 376 ? -14.402 8.279 21.142 1.00 95.50 376 TYR A C 1
ATOM 3041 O O . TYR A 1 376 ? -14.770 7.903 22.253 1.00 95.50 376 TYR A O 1
ATOM 3049 N N . ILE A 1 377 ? -14.885 7.778 20.011 1.00 97.00 377 ILE A N 1
ATOM 3050 C CA . ILE A 1 377 ? -15.966 6.795 19.947 1.00 97.00 377 ILE A CA 1
ATOM 3051 C C . ILE A 1 377 ? -15.477 5.616 19.119 1.00 97.00 377 ILE A C 1
ATOM 3053 O O . ILE A 1 377 ? -14.795 5.795 18.111 1.00 97.00 377 ILE A O 1
ATOM 3057 N N . LYS A 1 378 ? -15.846 4.404 19.527 1.00 98.12 378 LYS A N 1
ATOM 3058 C CA . LYS A 1 378 ? -15.607 3.189 18.751 1.00 98.12 378 LYS A CA 1
ATOM 3059 C C . LYS A 1 378 ? -16.943 2.579 18.369 1.00 98.12 378 LYS A C 1
ATOM 3061 O O . LYS A 1 378 ? -17.785 2.365 19.237 1.00 98.12 378 LYS A O 1
ATOM 3066 N N . LYS A 1 379 ? -17.130 2.306 17.079 1.00 98.31 379 LYS A N 1
ATOM 3067 C CA . LYS A 1 379 ? -18.276 1.542 16.569 1.00 98.31 379 LYS A CA 1
ATOM 3068 C C . LYS A 1 379 ? -17.787 0.177 16.124 1.00 98.31 379 LYS A C 1
ATOM 3070 O O . LYS A 1 379 ? -16.806 0.098 15.389 1.00 98.31 379 LYS A O 1
ATOM 3075 N N . VAL A 1 380 ? -18.441 -0.881 16.589 1.00 98.50 380 VAL A N 1
ATOM 3076 C CA . VAL A 1 380 ? -18.070 -2.266 16.281 1.00 98.50 380 VAL A CA 1
ATOM 3077 C C . VAL A 1 380 ? -19.133 -2.852 15.373 1.00 98.50 380 VAL A C 1
ATOM 3079 O O . VAL A 1 380 ? -20.314 -2.792 15.691 1.00 98.50 380 VAL A O 1
ATOM 3082 N N . PHE A 1 381 ? -18.709 -3.443 14.267 1.00 98.25 381 PHE A N 1
ATOM 3083 C CA . PHE A 1 381 ? -19.566 -4.139 13.323 1.00 98.25 381 PHE A CA 1
ATOM 3084 C C . PHE A 1 381 ? -19.175 -5.609 13.296 1.00 98.25 381 PHE A C 1
ATOM 3086 O O . PHE A 1 381 ? -17.998 -5.940 13.133 1.00 98.25 381 PHE A O 1
ATOM 3093 N N . THR A 1 382 ? -20.157 -6.491 13.442 1.00 97.12 382 THR A N 1
ATOM 3094 C CA . THR A 1 382 ? -19.968 -7.939 13.350 1.00 97.12 382 THR A CA 1
ATOM 3095 C C . THR A 1 382 ? -20.545 -8.445 12.037 1.00 97.12 382 THR A C 1
ATOM 3097 O O . THR A 1 382 ? -21.597 -7.986 11.584 1.00 97.12 382 THR A O 1
ATOM 3100 N N . ARG A 1 383 ? -19.844 -9.378 11.391 1.00 95.19 383 ARG A N 1
ATOM 3101 C CA . ARG A 1 383 ? -20.354 -10.027 10.182 1.00 95.19 383 ARG A CA 1
ATOM 3102 C C . ARG A 1 383 ? -21.342 -11.128 10.558 1.00 95.19 383 ARG A C 1
ATOM 3104 O O . ARG A 1 383 ? -20.955 -12.119 11.172 1.00 95.19 383 ARG A O 1
ATOM 3111 N N . GLU A 1 384 ? -22.587 -10.995 10.117 1.00 91.00 384 GLU A N 1
ATOM 3112 C CA . GLU A 1 384 ? -23.564 -12.080 10.138 1.00 91.00 384 GLU A CA 1
ATOM 3113 C C . GLU A 1 384 ? -23.609 -12.770 8.776 1.00 91.00 384 GLU A C 1
ATOM 3115 O O . GLU A 1 384 ? -23.879 -12.150 7.744 1.00 91.00 384 GLU A O 1
ATOM 3120 N N . ILE A 1 385 ? -23.349 -14.077 8.765 1.00 84.44 385 ILE A N 1
ATOM 3121 C CA . ILE A 1 385 ? -23.453 -14.896 7.559 1.00 84.44 385 ILE A CA 1
ATOM 3122 C C . ILE A 1 385 ? -24.912 -15.331 7.421 1.00 84.44 385 ILE A C 1
ATOM 3124 O O . ILE A 1 385 ? -25.358 -16.275 8.073 1.00 84.44 385 ILE A O 1
ATOM 3128 N N . GLN A 1 386 ? -25.674 -14.632 6.580 1.00 82.56 386 GLN A N 1
ATOM 3129 C CA . GLN A 1 386 ? -27.006 -15.076 6.175 1.00 82.56 386 GLN A CA 1
ATOM 3130 C C . GLN A 1 386 ? -26.912 -15.897 4.881 1.00 82.56 386 GLN A C 1
ATOM 3132 O O . GLN A 1 386 ? -26.019 -15.693 4.058 1.00 82.56 386 GLN A O 1
ATOM 3137 N N . ASN A 1 387 ? -27.858 -16.820 4.677 1.00 77.19 387 ASN A N 1
ATOM 3138 C CA . ASN A 1 387 ? -27.855 -17.776 3.557 1.00 77.19 387 ASN A CA 1
ATOM 3139 C C . ASN A 1 387 ? -27.820 -17.131 2.149 1.00 77.19 387 ASN A C 1
ATOM 3141 O O . ASN A 1 387 ? -27.544 -17.836 1.181 1.00 77.19 387 ASN A O 1
ATOM 3145 N N . GLU A 1 388 ? -28.098 -15.827 2.017 1.00 71.81 388 GLU A N 1
ATOM 3146 C CA . GLU A 1 388 ? -28.169 -15.103 0.733 1.00 71.81 388 GLU A CA 1
ATOM 3147 C C . GLU A 1 388 ? -27.243 -13.868 0.652 1.00 71.81 388 GLU A C 1
ATOM 3149 O O . GLU A 1 388 ? -27.325 -13.097 -0.304 1.00 71.81 388 GLU A O 1
ATOM 3154 N N . GLY A 1 389 ? -26.329 -13.690 1.612 1.00 74.75 389 GLY A N 1
ATOM 3155 C CA . GLY A 1 389 ? -25.360 -12.590 1.627 1.00 74.75 389 GLY A CA 1
ATOM 3156 C C . GLY A 1 389 ? -24.899 -12.258 3.045 1.00 74.75 389 GLY A C 1
ATOM 3157 O O . GLY A 1 389 ? -25.699 -12.277 3.976 1.00 74.75 389 GLY A O 1
ATOM 3158 N N . GLY A 1 390 ? -23.608 -11.977 3.226 1.00 79.25 390 GLY A N 1
ATOM 3159 C CA . GLY A 1 390 ? -23.101 -11.460 4.497 1.00 79.25 390 GLY A CA 1
ATOM 3160 C C . GLY A 1 390 ? -23.555 -10.016 4.697 1.00 79.25 390 GLY A C 1
ATOM 3161 O O . GLY A 1 390 ? -23.427 -9.206 3.781 1.00 79.25 390 GLY A O 1
ATOM 3162 N N . CYS A 1 391 ? -24.080 -9.686 5.873 1.00 87.50 391 CYS A N 1
ATOM 3163 C CA . CYS A 1 391 ? -24.332 -8.302 6.269 1.00 87.50 391 CYS A CA 1
ATOM 3164 C C . CYS A 1 391 ? -23.539 -7.967 7.529 1.00 87.50 391 CYS A C 1
ATOM 3166 O O . CYS A 1 391 ? -23.267 -8.837 8.356 1.00 87.50 391 CYS A O 1
ATOM 3168 N N . TYR A 1 392 ? -23.179 -6.697 7.677 1.00 95.25 392 TYR A N 1
ATOM 3169 C CA . TYR A 1 392 ? -22.599 -6.188 8.910 1.00 95.25 392 TYR A CA 1
ATOM 3170 C C . TYR A 1 392 ? -23.694 -5.583 9.773 1.00 95.25 392 TYR A C 1
ATOM 3172 O O . TYR A 1 392 ? -24.481 -4.773 9.283 1.00 95.25 392 TYR A O 1
ATOM 3180 N N . LEU A 1 393 ? -23.729 -5.958 11.049 1.00 96.25 393 LEU A N 1
ATOM 3181 C CA . LEU A 1 393 ? -24.587 -5.321 12.042 1.00 96.25 393 LEU A CA 1
ATOM 3182 C C . LEU A 1 393 ? -23.729 -4.538 13.031 1.00 96.25 393 LEU A C 1
ATOM 3184 O O . LEU A 1 393 ? -22.741 -5.058 13.550 1.00 96.25 393 LEU A O 1
ATOM 3188 N N . GLU A 1 394 ? -24.110 -3.287 13.290 1.00 97.81 394 GLU A N 1
ATOM 3189 C CA . GLU A 1 394 ? -23.513 -2.495 14.365 1.00 97.81 394 GLU A CA 1
ATOM 3190 C C . GLU A 1 394 ? -23.902 -3.116 15.713 1.00 97.81 394 GLU A C 1
ATOM 3192 O O . GLU A 1 394 ? -25.085 -3.297 16.018 1.00 97.81 394 GLU A O 1
ATOM 3197 N N . ALA A 1 395 ? -22.901 -3.470 16.515 1.00 97.50 395 ALA A N 1
ATOM 3198 C CA . ALA A 1 395 ? -23.108 -4.002 17.848 1.00 97.50 395 ALA A CA 1
ATOM 3199 C C . ALA A 1 395 ? -23.635 -2.891 18.778 1.00 97.50 395 ALA A C 1
ATOM 3201 O O . ALA A 1 395 ? -23.096 -1.779 18.767 1.00 97.50 395 ALA A O 1
ATOM 3202 N N . PRO A 1 396 ? -24.640 -3.176 19.628 1.00 97.44 396 PRO A N 1
ATOM 3203 C CA . PRO A 1 396 ? -25.050 -2.268 20.696 1.00 97.44 396 PRO A CA 1
ATOM 3204 C C . PRO A 1 396 ? -23.862 -1.873 21.581 1.00 97.44 396 PRO A C 1
ATOM 3206 O O . PRO A 1 396 ? -22.955 -2.678 21.784 1.00 97.44 396 PRO A O 1
ATOM 3209 N N . SER A 1 397 ? -23.856 -0.649 22.117 1.00 94.75 397 SER A N 1
ATOM 3210 C CA . SER A 1 397 ? -22.688 -0.093 22.822 1.00 94.75 397 SER A CA 1
ATOM 3211 C C . SER A 1 397 ? -22.201 -0.948 24.000 1.00 94.75 397 SER A C 1
ATOM 3213 O O . SER A 1 397 ? -20.998 -1.106 24.173 1.00 94.75 397 SER A O 1
ATOM 3215 N N . ASP A 1 398 ? -23.114 -1.552 24.761 1.00 93.88 398 ASP A N 1
ATOM 3216 C CA . ASP A 1 398 ? -22.811 -2.457 25.879 1.00 93.88 398 ASP A CA 1
ATOM 3217 C C . ASP A 1 398 ? -22.139 -3.764 25.427 1.00 93.88 398 ASP A C 1
ATOM 3219 O O . ASP A 1 398 ? -21.266 -4.298 26.109 1.00 93.88 398 ASP A O 1
ATOM 3223 N N . VAL A 1 399 ? -22.505 -4.266 24.248 1.00 96.94 399 VAL A N 1
ATOM 3224 C CA . VAL A 1 399 ? -21.891 -5.459 23.647 1.00 96.94 399 VAL A CA 1
ATOM 3225 C C . VAL A 1 399 ? -20.565 -5.107 22.963 1.00 96.94 399 VAL A C 1
ATOM 3227 O O . VAL A 1 399 ? -19.599 -5.868 23.038 1.00 96.94 399 VAL A O 1
ATOM 3230 N N . ALA A 1 400 ? -20.498 -3.939 22.321 1.00 96.88 400 ALA A N 1
ATOM 3231 C CA . ALA A 1 400 ? -19.321 -3.445 21.618 1.00 96.88 400 ALA A CA 1
ATOM 3232 C C . ALA A 1 400 ? -18.102 -3.328 22.546 1.00 96.88 400 ALA A C 1
ATOM 3234 O O . ALA A 1 400 ? -17.006 -3.729 22.156 1.00 96.88 400 ALA A O 1
ATOM 3235 N N . GLU A 1 401 ? -18.290 -2.848 23.780 1.00 97.06 401 GLU A N 1
ATOM 3236 C CA . GLU A 1 401 ? -17.225 -2.777 24.788 1.00 97.06 401 GLU A CA 1
ATOM 3237 C C . GLU A 1 401 ? -16.629 -4.155 25.097 1.00 97.06 401 GLU A C 1
ATOM 3239 O O . GLU A 1 401 ? -15.407 -4.298 25.122 1.00 97.06 401 GLU A O 1
ATOM 3244 N N . SER A 1 402 ? -17.467 -5.189 25.231 1.00 97.25 402 SER A N 1
ATOM 3245 C CA . SER A 1 402 ? -16.992 -6.557 25.467 1.00 97.25 402 SER A CA 1
ATOM 3246 C C . SER A 1 402 ? -16.197 -7.108 24.280 1.00 97.25 402 SER A C 1
ATOM 3248 O O . SER A 1 402 ? -15.158 -7.741 24.475 1.00 97.25 402 SER A O 1
ATOM 3250 N N . TYR A 1 403 ? -16.633 -6.840 23.043 1.00 97.44 403 TYR A N 1
ATOM 3251 C CA . TYR A 1 403 ? -15.864 -7.229 21.858 1.00 97.44 403 TYR A CA 1
ATOM 3252 C C . TYR A 1 403 ? -14.518 -6.509 21.788 1.00 97.44 403 TYR A C 1
ATOM 3254 O O . TYR A 1 403 ? -13.505 -7.145 21.503 1.00 97.44 403 TYR A O 1
ATOM 3262 N N . ILE A 1 404 ? -14.485 -5.206 22.077 1.00 97.69 404 ILE A N 1
ATOM 3263 C CA . ILE A 1 404 ? -13.239 -4.433 22.110 1.00 97.69 404 ILE A CA 1
ATOM 3264 C C . ILE A 1 404 ? -12.302 -5.000 23.174 1.00 97.69 404 ILE A C 1
ATOM 3266 O O . ILE A 1 404 ? -11.137 -5.243 22.874 1.00 97.69 404 ILE A O 1
ATOM 3270 N N . GLU A 1 405 ? -12.798 -5.262 24.384 1.00 97.31 405 GLU A N 1
ATOM 3271 C CA . GLU A 1 405 ? -11.996 -5.836 25.463 1.00 97.31 405 GLU A CA 1
ATOM 3272 C C . GLU A 1 405 ? -11.386 -7.182 25.049 1.00 97.31 405 GLU A C 1
ATOM 3274 O O . GLU A 1 405 ? -10.188 -7.388 25.228 1.00 97.31 405 GLU A O 1
ATOM 3279 N N . GLN A 1 406 ? -12.159 -8.067 24.419 1.00 96.50 406 GLN A N 1
ATOM 3280 C CA . GLN A 1 406 ? -11.650 -9.355 23.938 1.00 96.50 406 GLN A CA 1
ATOM 3281 C C . GLN A 1 406 ? -10.594 -9.188 22.832 1.00 96.50 406 GLN A C 1
ATOM 3283 O O . GLN A 1 406 ? -9.509 -9.768 22.912 1.00 96.50 406 GLN A O 1
ATOM 3288 N N . LEU A 1 407 ? -10.874 -8.366 21.816 1.00 97.06 407 LEU A N 1
ATOM 3289 C CA . LEU A 1 407 ? -9.994 -8.174 20.655 1.00 97.06 407 LEU A CA 1
ATOM 3290 C C . LEU A 1 407 ? -8.707 -7.399 20.998 1.00 97.06 407 LEU A C 1
ATOM 3292 O O . LEU A 1 407 ? -7.680 -7.585 20.345 1.00 97.06 407 LEU A O 1
ATOM 3296 N N . TYR A 1 408 ? -8.734 -6.556 22.032 1.00 97.44 408 TYR A N 1
ATOM 3297 C CA . TYR A 1 408 ? -7.581 -5.770 22.497 1.00 97.44 408 TYR A CA 1
ATOM 3298 C C . TYR A 1 408 ? -6.785 -6.464 23.613 1.00 97.44 408 TYR A C 1
ATOM 3300 O O . TYR A 1 408 ? -5.821 -5.900 24.145 1.00 97.44 408 TYR A O 1
ATOM 3308 N N . ASN A 1 409 ? -7.194 -7.679 23.987 1.00 96.38 409 ASN A N 1
ATOM 3309 C CA . ASN A 1 409 ? -6.515 -8.529 24.958 1.00 96.38 409 ASN A CA 1
ATOM 3310 C C . ASN A 1 409 ? -6.283 -9.951 24.411 1.00 96.38 409 ASN A C 1
ATOM 3312 O O . ASN A 1 409 ? -6.274 -10.915 25.175 1.00 96.38 409 ASN A O 1
ATOM 3316 N N . LEU A 1 410 ? -6.070 -10.106 23.098 1.00 95.25 410 LEU A N 1
ATOM 3317 C CA . LEU A 1 410 ? -5.811 -11.420 22.501 1.00 95.25 410 LEU A CA 1
ATOM 3318 C C . LEU A 1 410 ? -4.521 -12.033 23.066 1.00 95.25 410 LEU A C 1
ATOM 3320 O O . LEU A 1 410 ? -3.417 -11.544 22.803 1.00 95.25 410 LEU A O 1
ATOM 3324 N N . ASN A 1 411 ? -4.664 -13.119 23.828 1.00 93.31 411 ASN A N 1
ATOM 3325 C CA . ASN A 1 411 ? -3.552 -13.852 24.419 1.00 93.31 411 ASN A CA 1
ATOM 3326 C C . ASN A 1 411 ? -2.927 -14.809 23.394 1.00 93.31 411 ASN A C 1
ATOM 3328 O O . ASN A 1 411 ? -3.506 -15.825 23.008 1.00 93.31 411 ASN A O 1
ATOM 3332 N N . LEU A 1 412 ? -1.708 -14.502 22.962 1.00 89.88 412 LEU A N 1
ATOM 3333 C CA . LEU A 1 412 ? -0.996 -15.276 21.946 1.00 89.88 412 LEU A CA 1
ATOM 3334 C C . LEU A 1 412 ? -0.356 -16.552 22.498 1.00 89.88 412 LEU A C 1
ATOM 3336 O O . LEU A 1 412 ? -0.009 -17.448 21.726 1.00 89.88 412 LEU A O 1
ATOM 3340 N N . ASN A 1 413 ? -0.207 -16.653 23.821 1.00 86.19 413 ASN A N 1
ATOM 3341 C CA . ASN A 1 413 ? 0.387 -17.822 24.462 1.00 86.19 413 ASN A CA 1
ATOM 3342 C C . ASN A 1 413 ? -0.597 -18.995 24.538 1.00 86.19 413 ASN A C 1
ATOM 3344 O O . ASN A 1 413 ? -0.181 -20.144 24.416 1.00 86.19 413 ASN A O 1
ATOM 3348 N N . GLU A 1 414 ? -1.895 -18.721 24.68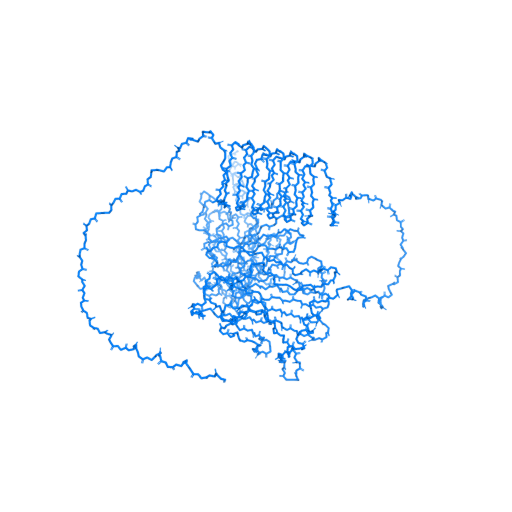1 1.00 75.69 414 GLU A N 1
ATOM 3349 C CA . GLU A 1 414 ? -2.938 -19.757 24.709 1.00 75.69 414 GLU A CA 1
ATOM 3350 C C . GLU A 1 414 ? -3.004 -20.526 23.386 1.00 75.69 414 GLU A C 1
ATOM 3352 O O . GLU A 1 414 ? -3.065 -21.753 23.378 1.00 75.69 414 GLU A O 1
ATOM 3357 N N . ALA A 1 415 ? -2.847 -19.822 22.263 1.00 62.22 415 ALA A N 1
ATOM 3358 C CA . ALA A 1 415 ? -2.862 -20.424 20.934 1.00 62.22 415 ALA A CA 1
ATOM 3359 C C . ALA A 1 415 ? -1.718 -21.430 20.683 1.00 62.22 415 ALA A C 1
ATOM 3361 O O . ALA A 1 415 ? -1.811 -22.229 19.751 1.00 62.22 415 ALA A O 1
ATOM 3362 N N . ARG A 1 416 ? -0.638 -21.411 21.482 1.00 60.34 416 ARG A N 1
ATOM 3363 C CA . ARG A 1 416 ? 0.473 -22.373 21.354 1.00 60.34 416 ARG A CA 1
ATOM 3364 C C . ARG A 1 416 ? 0.172 -23.728 21.996 1.00 60.34 416 ARG A C 1
ATOM 3366 O O . ARG A 1 416 ? 0.738 -24.721 21.549 1.00 60.34 416 ARG A O 1
ATOM 3373 N N . ASN A 1 417 ? -0.713 -23.785 22.991 1.00 58.28 417 ASN A N 1
ATOM 3374 C CA . ASN A 1 417 ? -0.986 -25.017 23.737 1.00 58.28 417 ASN A CA 1
ATOM 3375 C C . ASN A 1 417 ? -1.978 -25.952 23.019 1.00 58.28 417 ASN A C 1
ATOM 3377 O O . ASN A 1 417 ? -1.922 -27.160 23.222 1.00 58.28 417 ASN A O 1
ATOM 3381 N N . ASP A 1 418 ? -2.810 -25.437 22.109 1.00 54.91 418 ASP A N 1
ATOM 3382 C CA . ASP A 1 418 ? -3.739 -26.265 21.316 1.00 54.91 418 ASP A CA 1
ATOM 3383 C C . ASP A 1 418 ? -3.025 -27.228 20.343 1.00 54.91 418 ASP A C 1
ATOM 3385 O O . ASP A 1 418 ? -3.609 -28.215 19.903 1.00 54.91 418 ASP A O 1
ATOM 3389 N N . PHE A 1 419 ? -1.760 -26.966 19.989 1.00 55.12 419 PHE A N 1
ATOM 3390 C CA . PHE A 1 419 ? -1.001 -27.799 19.047 1.00 55.12 419 PHE A CA 1
ATOM 3391 C C . PHE A 1 419 ? -0.174 -28.909 19.713 1.00 55.12 419 PHE A C 1
ATOM 3393 O O . PHE A 1 419 ? 0.401 -29.738 19.005 1.00 55.12 419 PHE A O 1
ATOM 3400 N N . SER A 1 420 ? -0.090 -28.953 21.048 1.00 52.38 420 SER A N 1
ATOM 3401 C CA . SER A 1 420 ? 0.737 -29.949 21.747 1.00 52.38 420 SER A CA 1
ATOM 3402 C C . SER A 1 420 ? 0.051 -31.289 22.032 1.00 52.38 420 SER A C 1
ATOM 3404 O O . SER A 1 420 ? 0.753 -32.226 22.407 1.00 52.38 420 SER A O 1
ATOM 3406 N N . ASP A 1 421 ? -1.258 -31.431 21.804 1.00 47.34 421 ASP A N 1
ATOM 3407 C CA . ASP A 1 421 ? -1.996 -32.614 22.277 1.00 47.34 421 ASP A CA 1
ATOM 3408 C C . ASP A 1 421 ? -2.179 -33.767 21.267 1.00 47.34 421 ASP A C 1
ATOM 3410 O O . ASP A 1 421 ? -2.677 -34.816 21.668 1.00 47.34 421 ASP A O 1
ATOM 3414 N N . GLU A 1 422 ? -1.718 -33.686 20.005 1.00 47.19 422 GLU A N 1
ATOM 3415 C CA . GLU A 1 422 ? -1.962 -34.801 19.055 1.00 47.19 422 GLU A CA 1
ATOM 3416 C C . GLU A 1 422 ? -0.853 -35.197 18.058 1.00 47.19 422 GLU A C 1
ATOM 3418 O O . GLU A 1 422 ? -1.078 -36.059 17.209 1.00 47.19 422 GLU A O 1
ATOM 3423 N N . PHE A 1 423 ? 0.384 -34.705 18.185 1.00 40.88 423 PHE A N 1
ATOM 3424 C CA . PHE A 1 423 ? 1.509 -35.227 17.385 1.00 40.88 423 PHE A CA 1
ATOM 3425 C C . PHE A 1 423 ? 2.539 -35.974 18.242 1.00 40.88 423 PHE A C 1
ATOM 3427 O O . PHE A 1 423 ? 3.593 -35.453 18.604 1.00 40.88 423 PHE A O 1
ATOM 3434 N N . ILE A 1 424 ? 2.265 -37.257 18.513 1.00 38.53 424 ILE A N 1
ATOM 3435 C CA . ILE A 1 424 ? 3.298 -38.214 18.939 1.00 38.53 424 ILE A CA 1
ATOM 3436 C C . ILE A 1 424 ? 4.220 -38.468 17.738 1.00 38.53 424 ILE A C 1
ATOM 3438 O O . ILE A 1 424 ? 3.998 -39.370 16.930 1.00 38.53 424 ILE A O 1
ATOM 3442 N N . ILE A 1 425 ? 5.269 -37.659 17.605 1.00 39.53 425 ILE A N 1
ATOM 3443 C CA . ILE A 1 425 ? 6.382 -37.946 16.696 1.00 39.53 425 ILE A CA 1
ATOM 3444 C C . ILE A 1 425 ? 7.240 -39.044 17.357 1.00 39.53 425 ILE A C 1
ATOM 3446 O O . ILE A 1 425 ? 7.669 -38.861 18.500 1.00 39.53 425 ILE A O 1
ATOM 3450 N N . PRO A 1 426 ? 7.525 -40.182 16.693 1.00 35.41 426 PRO A N 1
ATOM 3451 C CA . PRO A 1 426 ? 8.424 -41.191 17.243 1.00 35.41 426 PRO A CA 1
ATOM 3452 C C . PRO A 1 426 ? 9.823 -40.589 17.425 1.00 35.41 426 PRO A C 1
ATOM 3454 O O . PRO A 1 426 ? 10.443 -40.144 16.459 1.00 35.41 426 PRO A O 1
ATOM 3457 N N . GLN A 1 427 ? 10.321 -40.570 18.663 1.00 31.94 427 GLN A N 1
ATOM 3458 C CA . GLN A 1 427 ? 11.665 -40.086 18.972 1.00 31.94 427 GLN A CA 1
ATOM 3459 C C . GLN A 1 427 ? 12.725 -40.935 18.255 1.00 31.94 427 GLN A C 1
ATOM 3461 O O . GLN A 1 427 ? 12.846 -42.137 18.496 1.00 31.94 427 GLN A O 1
ATOM 3466 N N . ALA A 1 428 ? 13.522 -40.293 17.400 1.00 37.09 428 ALA A N 1
ATOM 3467 C CA . ALA A 1 428 ? 14.801 -40.829 16.949 1.00 37.09 428 ALA A CA 1
ATOM 3468 C C . ALA A 1 428 ? 15.879 -40.588 18.032 1.00 37.09 428 ALA A C 1
ATOM 3470 O O . ALA A 1 428 ? 15.778 -39.606 18.774 1.00 37.09 428 ALA A O 1
ATOM 3471 N N . PRO A 1 429 ? 16.910 -41.445 18.151 1.00 34.47 429 PRO A N 1
ATOM 3472 C CA . PRO A 1 429 ? 17.874 -41.372 19.245 1.00 34.47 429 PRO A CA 1
ATOM 3473 C C . PRO A 1 429 ? 18.777 -40.144 19.087 1.00 34.47 429 PRO A C 1
ATOM 3475 O O . PRO A 1 429 ? 19.440 -39.994 18.062 1.00 34.47 429 PRO A O 1
ATOM 3478 N N . GLN A 1 430 ? 18.822 -39.279 20.102 1.00 31.91 430 GLN A N 1
ATOM 3479 C CA . GLN A 1 430 ? 19.759 -38.157 20.148 1.00 31.91 430 GLN A CA 1
ATOM 3480 C C . GLN A 1 430 ? 21.093 -38.583 20.773 1.00 31.91 430 GLN A C 1
ATOM 3482 O O . GLN A 1 430 ? 21.159 -38.938 21.948 1.00 31.91 430 GLN A O 1
ATOM 3487 N N . GLU A 1 431 ? 22.164 -38.509 19.981 1.00 32.19 431 GLU A N 1
ATOM 3488 C CA . GLU A 1 431 ? 23.546 -38.443 20.462 1.00 32.19 431 GLU A CA 1
ATOM 3489 C C . GLU A 1 431 ? 23.863 -37.002 20.885 1.00 32.19 431 GLU A C 1
ATOM 3491 O O . GLU A 1 431 ? 23.787 -36.067 20.089 1.00 32.19 431 GLU A O 1
ATOM 3496 N N . THR A 1 432 ? 24.224 -36.816 22.153 1.00 31.20 432 THR A N 1
ATOM 3497 C CA . THR A 1 432 ? 24.624 -35.522 22.717 1.00 31.20 432 THR A CA 1
ATOM 3498 C C . THR A 1 432 ? 26.135 -35.313 22.599 1.00 31.20 432 THR A C 1
ATOM 3500 O O . THR A 1 432 ? 26.908 -36.078 23.177 1.00 31.20 432 THR A O 1
ATOM 3503 N N . VAL A 1 433 ? 26.558 -34.225 21.948 1.00 29.11 433 VAL A N 1
ATOM 3504 C CA . VAL A 1 433 ? 27.912 -33.652 22.066 1.00 29.11 433 VAL A CA 1
ATOM 3505 C C . VAL A 1 433 ? 27.778 -32.222 22.612 1.00 29.11 433 VAL A C 1
ATOM 3507 O O . VAL A 1 433 ? 27.002 -31.449 22.052 1.00 29.11 433 VAL A O 1
ATOM 3510 N N . PRO A 1 434 ? 28.486 -31.832 23.690 1.00 29.59 434 PRO A N 1
ATOM 3511 C CA . PRO A 1 434 ? 28.322 -30.514 24.292 1.00 29.59 434 PRO A CA 1
ATOM 3512 C C . PRO A 1 434 ? 29.226 -29.471 23.619 1.00 29.59 434 PRO A C 1
ATOM 3514 O O . PRO A 1 434 ? 30.449 -29.609 23.617 1.00 29.59 434 PRO A O 1
ATOM 3517 N N . ILE A 1 435 ? 28.634 -28.381 23.124 1.00 27.06 435 ILE A N 1
ATOM 3518 C CA . ILE A 1 435 ? 29.354 -27.153 22.763 1.00 27.06 435 ILE A CA 1
ATOM 3519 C C . ILE A 1 435 ? 29.042 -26.103 23.833 1.00 27.06 435 ILE A C 1
ATOM 3521 O O . ILE A 1 435 ? 27.899 -25.691 24.011 1.00 27.06 435 ILE A O 1
ATOM 3525 N N . LYS A 1 436 ? 30.079 -25.696 24.574 1.00 28.75 436 LYS A N 1
ATOM 3526 C CA . LYS A 1 436 ? 30.064 -24.521 25.451 1.00 28.75 436 LYS A CA 1
ATOM 3527 C C . LYS A 1 436 ? 30.287 -23.276 24.596 1.00 28.75 436 LYS A C 1
ATOM 3529 O O . LYS A 1 436 ? 31.357 -23.135 24.008 1.00 28.75 436 LYS A O 1
ATOM 3534 N N . THR A 1 437 ? 29.342 -22.345 24.613 1.00 27.78 437 THR A N 1
ATOM 3535 C CA . THR A 1 437 ? 29.567 -20.973 24.146 1.00 27.78 437 THR A CA 1
ATOM 3536 C C . THR A 1 437 ? 29.021 -20.023 25.202 1.00 27.78 437 THR A C 1
ATOM 3538 O O . THR A 1 437 ? 27.842 -20.069 25.541 1.00 27.78 437 THR A O 1
ATOM 3541 N N . ALA A 1 438 ? 29.919 -19.231 25.785 1.00 27.59 438 ALA A N 1
ATOM 3542 C CA . ALA A 1 438 ? 29.598 -18.162 26.717 1.00 27.59 438 ALA A CA 1
ATOM 3543 C C . ALA A 1 438 ? 29.207 -16.911 25.918 1.00 27.59 438 ALA A C 1
ATOM 3545 O O . ALA A 1 438 ? 29.912 -16.540 24.982 1.00 27.59 438 ALA A O 1
ATOM 3546 N N . VAL A 1 439 ? 28.098 -16.282 26.299 1.00 28.70 439 VAL A N 1
ATOM 3547 C CA . VAL A 1 439 ? 27.641 -14.977 25.800 1.00 28.70 439 VAL A CA 1
ATOM 3548 C C . VAL A 1 439 ? 27.826 -13.970 26.944 1.00 28.70 439 VAL A C 1
ATOM 3550 O O . VAL A 1 439 ? 27.457 -14.305 28.074 1.00 28.70 439 VAL A O 1
ATOM 3553 N N . PRO A 1 440 ? 28.417 -12.780 26.718 1.00 29.22 440 PRO A N 1
ATOM 3554 C CA . PRO A 1 440 ? 28.516 -11.754 27.746 1.00 29.22 440 PRO A CA 1
ATOM 3555 C C . PRO A 1 440 ? 27.153 -11.085 27.963 1.00 29.22 440 PRO A C 1
ATOM 3557 O O . PRO A 1 440 ? 26.386 -10.850 27.032 1.00 29.22 440 PRO A O 1
ATOM 3560 N N . LYS A 1 441 ? 26.855 -10.835 29.235 1.00 27.38 441 LYS A N 1
ATOM 3561 C CA . LYS A 1 441 ? 25.598 -10.309 29.761 1.00 27.38 441 LYS A CA 1
ATOM 3562 C C . LYS A 1 441 ? 25.608 -8.779 29.628 1.00 27.38 441 LYS A C 1
ATOM 3564 O O . LYS A 1 441 ? 26.392 -8.137 30.314 1.00 27.38 441 LYS A O 1
ATOM 3569 N N . ILE A 1 442 ? 24.765 -8.223 28.759 1.00 29.50 442 ILE A N 1
ATOM 3570 C CA . ILE A 1 442 ? 24.425 -6.791 28.743 1.00 29.50 442 ILE A CA 1
ATOM 3571 C C . ILE A 1 442 ? 23.329 -6.600 29.797 1.00 29.50 442 ILE A C 1
ATOM 3573 O O . ILE A 1 442 ? 22.345 -7.343 29.800 1.00 29.50 442 ILE A O 1
ATOM 3577 N N . ALA A 1 443 ? 23.548 -5.695 30.747 1.00 31.52 443 ALA A N 1
ATOM 3578 C CA . ALA A 1 443 ? 22.581 -5.371 31.787 1.00 31.52 443 ALA A CA 1
ATOM 3579 C C . ALA A 1 443 ? 21.619 -4.305 31.252 1.00 31.52 443 ALA A C 1
ATOM 3581 O O . ALA A 1 443 ? 22.045 -3.198 30.957 1.00 31.52 443 ALA A O 1
ATOM 3582 N N . ALA A 1 444 ? 20.342 -4.656 31.120 1.00 32.34 444 ALA A N 1
ATOM 3583 C CA . ALA A 1 444 ? 19.250 -3.692 31.103 1.00 32.34 444 ALA A CA 1
ATOM 3584 C C . ALA A 1 444 ? 18.717 -3.628 32.540 1.00 32.34 444 ALA A C 1
ATOM 3586 O O . ALA A 1 444 ? 18.317 -4.665 33.083 1.00 32.34 444 ALA A O 1
ATOM 3587 N N . ALA A 1 445 ? 18.808 -2.461 33.174 1.00 39.62 445 ALA A N 1
ATOM 3588 C CA . ALA A 1 445 ? 18.136 -2.186 34.435 1.00 39.62 445 ALA A CA 1
ATOM 3589 C C . ALA A 1 445 ? 16.767 -1.597 34.087 1.00 39.62 445 ALA A C 1
ATOM 3591 O O . ALA A 1 445 ? 16.690 -0.585 33.405 1.00 39.62 445 ALA A O 1
ATOM 3592 N N . ASP A 1 446 ? 15.709 -2.290 34.488 1.00 35.03 446 ASP A N 1
ATOM 3593 C CA . ASP A 1 446 ? 14.329 -1.841 34.351 1.00 35.03 446 ASP A CA 1
ATOM 3594 C C . ASP A 1 446 ? 13.836 -1.604 35.782 1.00 35.03 446 ASP A C 1
ATOM 3596 O O . ASP A 1 446 ? 13.820 -2.546 36.581 1.00 35.03 446 ASP A O 1
ATOM 3600 N N . SER A 1 447 ? 13.531 -0.343 36.103 1.00 45.50 447 SER A N 1
ATOM 3601 C CA . SER A 1 447 ? 13.055 0.159 37.401 1.00 45.50 447 SER A CA 1
ATOM 3602 C C . SER A 1 447 ? 13.992 -0.080 38.602 1.00 45.50 447 SER A C 1
ATOM 3604 O O . SER A 1 447 ? 13.977 -1.124 39.262 1.00 45.50 447 SER A O 1
ATOM 3606 N N . THR A 1 448 ? 14.769 0.947 38.947 1.00 42.56 448 THR A N 1
ATOM 3607 C CA . THR A 1 448 ? 15.537 1.037 40.200 1.00 42.56 448 THR A CA 1
ATOM 3608 C C . THR A 1 448 ? 15.431 2.446 40.764 1.00 42.56 448 THR A C 1
ATOM 3610 O O . THR A 1 448 ? 15.551 3.398 40.007 1.00 42.56 448 THR A O 1
ATOM 3613 N N . GLN A 1 449 ? 15.207 2.552 42.076 1.00 53.09 449 GLN A N 1
ATOM 3614 C CA . GLN A 1 449 ? 14.902 3.816 42.755 1.00 53.09 449 GLN A CA 1
ATOM 3615 C C . GLN A 1 449 ? 16.097 4.769 42.914 1.00 53.09 449 GLN A C 1
ATOM 3617 O O . GLN A 1 449 ? 15.878 5.954 43.038 1.00 53.09 449 GLN A O 1
ATOM 3622 N N . GLU A 1 450 ? 17.341 4.286 42.880 1.00 51.53 450 GLU A N 1
ATOM 3623 C CA . GLU A 1 450 ? 18.549 5.128 42.891 1.00 51.53 450 GLU A CA 1
ATOM 3624 C C . GLU A 1 450 ? 19.685 4.328 42.229 1.00 51.53 450 GLU A C 1
ATOM 3626 O O . GLU A 1 450 ? 19.883 3.150 42.566 1.00 51.53 450 GLU A O 1
ATOM 3631 N N . VAL A 1 451 ? 20.439 4.919 41.294 1.00 54.91 451 VAL A N 1
ATOM 3632 C CA . VAL A 1 451 ? 21.562 4.229 40.627 1.00 54.91 451 VAL A CA 1
ATOM 3633 C C . VAL A 1 451 ? 22.831 5.089 40.636 1.00 54.91 451 VAL A C 1
ATOM 3635 O O . VAL A 1 451 ? 22.931 6.025 39.849 1.00 54.91 451 VAL A O 1
ATOM 3638 N N . PRO A 1 452 ? 23.841 4.760 41.465 1.00 53.41 452 PRO A N 1
ATOM 3639 C CA . PRO A 1 452 ? 25.170 5.346 41.330 1.00 53.41 452 PRO A CA 1
ATOM 3640 C C . PRO A 1 452 ? 25.946 4.631 40.218 1.00 53.41 452 PRO A C 1
ATOM 3642 O O . PRO A 1 452 ? 26.124 3.406 40.259 1.00 53.41 452 PRO A O 1
ATOM 3645 N N . ILE A 1 453 ? 26.429 5.387 39.232 1.00 59.03 453 ILE A N 1
ATOM 3646 C CA . ILE A 1 453 ? 27.174 4.856 38.086 1.00 59.03 453 ILE A CA 1
ATOM 3647 C C . ILE A 1 453 ? 28.495 5.619 37.936 1.00 59.03 453 ILE A C 1
ATOM 3649 O O . ILE A 1 453 ? 28.500 6.837 37.814 1.00 59.03 453 ILE A O 1
ATOM 3653 N N . GLY A 1 454 ? 29.623 4.898 37.931 1.00 44.91 454 GLY A N 1
ATOM 3654 C CA . GLY A 1 454 ? 30.953 5.496 37.760 1.00 44.91 454 GLY A CA 1
ATOM 3655 C C . GLY A 1 454 ? 31.593 5.158 36.413 1.00 44.91 454 GLY A C 1
ATOM 3656 O O . GLY A 1 454 ? 31.611 3.984 36.037 1.00 44.91 454 GLY A O 1
ATOM 3657 N N . ASN A 1 455 ? 32.167 6.175 35.756 1.00 51.03 455 ASN A N 1
ATOM 3658 C CA . ASN A 1 455 ? 33.003 6.143 34.546 1.00 51.03 455 ASN A CA 1
ATOM 3659 C C . ASN A 1 455 ? 32.509 5.204 33.427 1.00 51.03 455 ASN A C 1
ATOM 3661 O O . ASN A 1 455 ? 32.925 4.040 33.342 1.00 51.03 455 ASN A O 1
ATOM 3665 N N . LEU A 1 456 ? 31.696 5.734 32.514 1.00 55.72 456 LEU A N 1
ATOM 3666 C CA . LEU A 1 456 ? 31.253 5.054 31.292 1.00 55.72 456 LEU A CA 1
ATOM 3667 C C . LEU A 1 456 ? 31.401 5.982 30.077 1.00 55.72 456 LEU A C 1
ATOM 3669 O O . LEU A 1 456 ? 31.384 7.197 30.233 1.00 55.72 456 LEU A O 1
ATOM 3673 N N . GLU A 1 457 ? 31.593 5.396 28.888 1.00 52.28 457 GLU A N 1
ATOM 3674 C CA . GLU A 1 457 ? 31.675 6.155 27.624 1.00 52.28 457 GLU A CA 1
ATOM 3675 C C . GLU A 1 457 ? 30.272 6.594 27.160 1.00 52.28 457 GLU A C 1
ATOM 3677 O O . GLU A 1 457 ? 30.062 7.790 27.020 1.00 52.28 457 GLU A O 1
ATOM 3682 N N . ASP A 1 458 ? 29.301 5.667 27.055 1.00 58.38 458 ASP A N 1
ATOM 3683 C CA . ASP A 1 458 ? 27.928 5.963 26.597 1.00 58.38 458 ASP A CA 1
ATOM 3684 C C . ASP A 1 458 ? 26.859 5.253 27.455 1.00 58.38 458 ASP A C 1
ATOM 3686 O O . ASP A 1 458 ? 26.974 4.049 27.734 1.00 58.38 458 ASP A O 1
ATOM 3690 N N . ILE A 1 459 ? 25.769 5.947 27.811 1.00 67.19 459 ILE A N 1
ATOM 3691 C CA . ILE A 1 459 ? 24.585 5.375 28.489 1.00 67.19 459 ILE A CA 1
ATOM 3692 C C . ILE A 1 459 ? 23.302 5.991 27.918 1.00 67.19 459 ILE A C 1
ATOM 3694 O O . ILE A 1 459 ? 23.275 7.170 27.601 1.00 67.19 459 ILE A O 1
ATOM 3698 N N . TYR A 1 460 ? 22.227 5.199 27.832 1.00 64.56 460 TYR A N 1
ATOM 3699 C CA . TYR A 1 460 ? 20.867 5.688 27.575 1.00 64.56 460 TYR A CA 1
ATOM 3700 C C . TYR A 1 460 ? 19.976 5.365 28.773 1.00 64.56 460 TYR A C 1
ATOM 3702 O O . TYR A 1 460 ? 19.908 4.196 29.172 1.00 64.56 460 TYR A O 1
ATOM 3710 N N . LEU A 1 461 ? 19.291 6.372 29.313 1.00 69.56 461 LEU A N 1
ATOM 3711 C CA . LEU A 1 461 ? 18.306 6.222 30.386 1.00 69.56 461 LEU A CA 1
ATOM 3712 C C . LEU A 1 461 ? 16.952 6.790 29.952 1.00 69.56 461 LEU A C 1
ATOM 3714 O O . LEU A 1 461 ? 16.898 7.773 29.222 1.00 69.56 461 LEU A O 1
ATOM 3718 N N . ASP A 1 462 ? 15.881 6.135 30.396 1.00 60.22 462 ASP A N 1
ATOM 3719 C CA . ASP A 1 462 ? 14.490 6.500 30.110 1.00 60.22 462 ASP A CA 1
ATOM 3720 C C . ASP A 1 462 ? 13.631 6.106 31.325 1.00 60.22 462 ASP A C 1
ATOM 3722 O O . ASP A 1 462 ? 13.698 4.955 31.772 1.00 60.22 462 ASP A O 1
ATOM 3726 N N . ASN A 1 463 ? 12.836 7.041 31.857 1.00 69.31 463 ASN A N 1
ATOM 3727 C CA . ASN A 1 463 ? 11.945 6.870 33.019 1.00 69.31 463 ASN A CA 1
ATOM 3728 C C . ASN A 1 463 ? 12.652 6.441 34.323 1.00 69.31 463 ASN A C 1
ATOM 3730 O O . ASN A 1 463 ? 12.331 5.395 34.904 1.00 69.31 463 ASN A O 1
ATOM 3734 N N . VAL A 1 464 ? 13.611 7.239 34.793 1.00 69.69 464 VAL A N 1
ATOM 3735 C CA . VAL A 1 464 ? 14.276 7.040 36.097 1.00 69.69 464 VAL A CA 1
ATOM 3736 C C . VAL A 1 464 ? 13.881 8.172 37.051 1.00 69.69 464 VAL A C 1
ATOM 3738 O O . VAL A 1 464 ? 13.614 9.274 36.598 1.00 69.69 464 VAL A O 1
ATOM 3741 N N . GLU A 1 465 ? 13.792 7.879 38.350 1.00 69.38 465 GLU A N 1
ATOM 3742 C CA . GLU A 1 465 ? 13.452 8.865 39.394 1.00 69.38 465 GLU A CA 1
ATOM 3743 C C . GLU A 1 465 ? 14.696 9.724 39.697 1.00 69.38 465 GLU A C 1
ATOM 3745 O O . GLU A 1 465 ? 14.736 10.881 39.297 1.00 69.38 465 GLU A O 1
ATOM 3750 N N . ASP A 1 466 ? 15.770 9.105 40.217 1.00 70.69 466 ASP A N 1
ATOM 3751 C CA . ASP A 1 466 ? 17.023 9.791 40.577 1.00 70.69 466 ASP A CA 1
ATOM 3752 C C . ASP A 1 466 ? 18.270 9.127 39.966 1.00 70.69 466 ASP A C 1
ATOM 3754 O O . ASP A 1 466 ? 18.459 7.900 40.061 1.00 70.69 466 ASP A O 1
ATOM 3758 N N . VAL A 1 467 ? 19.191 9.929 39.412 1.00 73.75 467 VAL A N 1
ATOM 3759 C CA . VAL A 1 467 ? 20.480 9.431 38.887 1.00 73.75 467 VAL A CA 1
ATOM 3760 C C . VAL A 1 467 ? 21.664 10.314 39.277 1.00 73.75 467 VAL A C 1
ATOM 3762 O O . VAL A 1 467 ? 21.608 11.540 39.195 1.00 73.75 467 VAL A O 1
ATOM 3765 N N . HIS A 1 468 ? 22.773 9.666 39.650 1.00 78.81 468 HIS A N 1
ATOM 3766 C CA . HIS A 1 468 ? 24.039 10.326 39.964 1.00 78.81 468 HIS A CA 1
ATOM 3767 C C . HIS A 1 468 ? 25.189 9.757 39.124 1.00 78.81 468 HIS A C 1
ATOM 3769 O O . HIS A 1 468 ? 25.405 8.535 39.096 1.00 78.81 468 HIS A O 1
ATOM 3775 N N . PHE A 1 469 ? 25.926 10.650 38.461 1.00 75.25 469 PHE A N 1
ATOM 3776 C CA . PHE A 1 469 ? 26.990 10.305 37.524 1.00 75.25 469 PHE A CA 1
ATOM 3777 C C . PHE A 1 469 ? 28.338 10.938 37.883 1.00 75.25 469 PHE A C 1
ATOM 3779 O O . PHE A 1 469 ? 28.460 12.161 37.954 1.00 75.25 469 PHE A O 1
ATOM 3786 N N . ASP A 1 470 ? 29.371 10.091 37.957 1.00 68.19 470 ASP A N 1
ATOM 3787 C CA . ASP A 1 470 ? 30.769 10.516 38.071 1.00 68.19 470 ASP A CA 1
ATOM 3788 C C . ASP A 1 470 ? 31.478 10.380 36.707 1.00 68.19 470 ASP A C 1
ATOM 3790 O O . ASP A 1 470 ? 31.736 9.255 36.265 1.00 68.19 470 ASP A O 1
ATOM 3794 N N . ASN A 1 471 ? 31.855 11.510 36.092 1.00 64.81 471 ASN A N 1
ATOM 3795 C CA . ASN A 1 471 ? 32.639 11.646 34.846 1.00 64.81 471 ASN A CA 1
ATOM 3796 C C . ASN A 1 471 ? 32.135 10.801 33.656 1.00 64.81 471 ASN A C 1
ATOM 3798 O O . ASN A 1 471 ? 32.558 9.652 33.473 1.00 64.81 471 ASN A O 1
ATOM 3802 N N . ILE A 1 472 ? 31.296 11.389 32.801 1.00 67.44 472 ILE A N 1
ATOM 3803 C CA . ILE A 1 472 ? 30.803 10.743 31.572 1.00 67.44 472 ILE A CA 1
ATOM 3804 C C . ILE A 1 472 ? 31.098 11.609 30.348 1.00 67.44 472 ILE A C 1
ATOM 3806 O O . ILE A 1 472 ? 31.208 12.822 30.457 1.00 67.44 472 ILE A O 1
ATOM 3810 N N . GLN A 1 473 ? 31.271 10.967 29.191 1.00 68.44 473 GLN A N 1
ATOM 3811 C CA . GLN A 1 473 ? 31.482 11.655 27.924 1.00 68.44 473 GLN A CA 1
ATOM 3812 C C . GLN A 1 473 ? 30.155 12.048 27.255 1.00 68.44 473 GLN A C 1
ATOM 3814 O O . GLN A 1 473 ? 29.942 13.235 27.045 1.00 68.44 473 GLN A O 1
ATOM 3819 N N . GLU A 1 474 ? 29.245 11.093 27.004 1.00 64.88 474 GLU A N 1
ATOM 3820 C CA . GLU A 1 474 ? 27.940 11.363 26.372 1.00 64.88 474 GLU A CA 1
ATOM 3821 C C . GLU A 1 474 ? 26.771 10.635 27.077 1.00 64.88 474 GLU A C 1
ATOM 3823 O O . GLU A 1 474 ? 26.808 9.415 27.283 1.00 64.88 474 GLU A O 1
ATOM 3828 N N . VAL A 1 475 ? 25.685 11.358 27.405 1.00 67.94 475 VAL A N 1
ATOM 3829 C CA . VAL A 1 475 ? 24.429 10.755 27.915 1.00 67.94 475 VAL A CA 1
ATOM 3830 C C . VAL A 1 475 ? 23.189 11.416 27.308 1.00 67.94 475 VAL A C 1
ATOM 3832 O O . VAL A 1 475 ? 22.845 12.534 27.670 1.00 67.94 475 VAL A O 1
ATOM 3835 N N . PRO A 1 476 ? 22.435 10.728 26.442 1.00 69.00 476 PRO A N 1
ATOM 3836 C CA . PRO A 1 476 ? 21.090 11.162 26.087 1.00 69.00 476 PRO A CA 1
ATOM 3837 C C . PRO A 1 476 ? 20.111 10.783 27.201 1.00 69.00 476 PRO A C 1
ATOM 3839 O O . PRO A 1 476 ? 20.001 9.601 27.551 1.00 69.00 476 PRO A O 1
ATOM 3842 N N . VAL A 1 477 ? 19.393 11.774 27.730 1.00 68.88 477 VAL A N 1
ATOM 3843 C CA . VAL A 1 477 ? 18.414 11.587 28.810 1.00 68.88 477 VAL A CA 1
ATOM 3844 C C . VAL A 1 477 ? 17.041 12.111 28.394 1.00 68.88 477 VAL A C 1
ATOM 3846 O O . VAL A 1 477 ? 16.941 13.212 27.855 1.00 68.88 477 VAL A O 1
ATOM 3849 N N . ASP A 1 478 ? 15.996 11.328 28.676 1.00 63.41 478 ASP A N 1
ATOM 3850 C CA . ASP A 1 478 ? 14.592 11.714 28.487 1.00 63.41 478 ASP A CA 1
ATOM 3851 C C . ASP A 1 478 ? 13.745 11.241 29.689 1.00 63.41 478 ASP A C 1
ATOM 3853 O O . ASP A 1 478 ? 13.891 10.102 30.147 1.00 63.41 478 ASP A O 1
ATOM 3857 N N . ASN A 1 479 ? 12.853 12.105 30.184 1.00 71.88 479 ASN A N 1
ATOM 3858 C CA . ASN A 1 479 ? 11.886 11.844 31.265 1.00 71.88 479 ASN A CA 1
ATOM 3859 C C . ASN A 1 479 ? 12.505 11.348 32.593 1.00 71.88 479 ASN A C 1
ATOM 3861 O O . ASN A 1 479 ? 12.225 10.225 33.028 1.00 71.88 479 ASN A O 1
ATOM 3865 N N . ILE A 1 480 ? 13.330 12.171 33.247 1.00 69.44 480 ILE A N 1
ATOM 3866 C CA . ILE A 1 480 ? 13.834 11.911 34.609 1.00 69.44 480 ILE A CA 1
ATOM 3867 C C . ILE A 1 480 ? 13.411 13.054 35.546 1.00 69.44 480 ILE A C 1
ATOM 3869 O O . ILE A 1 480 ? 13.328 14.203 35.113 1.00 69.44 480 ILE A O 1
ATOM 3873 N N . GLU A 1 481 ? 13.096 12.731 36.805 1.00 71.31 481 GLU A N 1
ATOM 3874 C CA . GLU A 1 481 ? 12.730 13.740 37.812 1.00 71.31 481 GLU A CA 1
ATOM 3875 C C . GLU A 1 481 ? 13.974 14.553 38.213 1.00 71.31 481 GLU A C 1
ATOM 3877 O O . GLU A 1 481 ? 14.039 15.733 37.864 1.00 71.31 481 GLU A O 1
ATOM 3882 N N . ASP A 1 482 ? 15.003 13.909 38.789 1.00 72.25 482 ASP A N 1
ATOM 3883 C CA . ASP A 1 482 ? 16.225 14.587 39.252 1.00 72.25 482 ASP A CA 1
ATOM 3884 C C . ASP A 1 482 ? 17.527 13.969 38.690 1.00 72.25 482 ASP A C 1
ATOM 3886 O O . ASP A 1 482 ? 17.780 12.757 38.756 1.00 72.25 482 ASP A O 1
ATOM 3890 N N . ILE A 1 483 ? 18.435 14.824 38.196 1.00 76.81 483 ILE A N 1
ATOM 3891 C CA . ILE A 1 483 ? 19.803 14.437 37.796 1.00 76.81 483 ILE A CA 1
ATOM 3892 C C . ILE A 1 483 ? 20.879 15.247 38.520 1.00 76.81 483 ILE A C 1
ATOM 3894 O O . ILE A 1 483 ? 20.800 16.472 38.625 1.00 76.81 483 ILE A O 1
ATOM 3898 N N . HIS A 1 484 ? 21.958 14.563 38.918 1.00 80.06 484 HIS A N 1
ATOM 3899 C CA . HIS A 1 484 ? 23.200 15.199 39.361 1.00 80.06 484 HIS A CA 1
ATOM 3900 C C . HIS A 1 484 ? 24.425 14.643 38.622 1.00 80.06 484 HIS A C 1
ATOM 3902 O O . HIS A 1 484 ? 24.689 13.436 38.678 1.00 80.06 484 HIS A O 1
ATOM 3908 N N . VAL A 1 485 ? 25.184 15.522 37.961 1.00 75.44 485 VAL A N 1
ATOM 3909 C CA . VAL A 1 485 ? 26.368 15.160 37.163 1.00 75.44 485 VAL A CA 1
ATOM 3910 C C . VAL A 1 485 ? 27.571 16.018 37.541 1.00 75.44 485 VAL A C 1
ATOM 3912 O O . VAL A 1 485 ? 27.530 17.243 37.427 1.00 75.44 485 VAL A O 1
ATOM 3915 N N . ASP A 1 486 ? 28.672 15.367 37.917 1.00 70.94 486 ASP A N 1
ATOM 3916 C CA . ASP A 1 486 ? 29.877 16.072 38.367 1.00 70.94 486 ASP A CA 1
ATOM 3917 C C . ASP A 1 486 ? 30.705 16.650 37.194 1.00 70.94 486 ASP A C 1
ATOM 3919 O O . ASP A 1 486 ? 31.188 17.776 37.261 1.00 70.94 486 ASP A O 1
ATOM 3923 N N . ASN A 1 487 ? 30.894 15.897 36.101 1.00 71.62 487 ASN A N 1
ATOM 3924 C CA . ASN A 1 487 ? 31.602 16.360 34.895 1.00 71.62 487 ASN A CA 1
ATOM 3925 C C . ASN A 1 487 ? 31.042 15.668 33.647 1.00 71.62 487 ASN A C 1
ATOM 3927 O O . ASN A 1 487 ? 31.022 14.429 33.606 1.00 71.62 487 ASN A O 1
ATOM 3931 N N . ILE A 1 488 ? 30.662 16.447 32.631 1.00 69.19 488 ILE A N 1
ATOM 3932 C CA . ILE A 1 488 ? 30.209 15.922 31.338 1.00 69.19 488 ILE A CA 1
ATOM 3933 C C . ILE A 1 488 ? 30.671 16.784 30.155 1.00 69.19 488 ILE A C 1
ATOM 3935 O O . ILE A 1 488 ? 30.760 18.002 30.283 1.00 69.19 488 ILE A O 1
ATOM 3939 N N . GLU A 1 489 ? 31.026 16.138 29.038 1.00 66.88 489 GLU A N 1
ATOM 3940 C CA . GLU A 1 489 ? 31.500 16.818 27.817 1.00 66.88 489 GLU A CA 1
ATOM 3941 C C . GLU A 1 489 ? 30.360 17.143 26.837 1.00 66.88 489 GLU A C 1
ATOM 3943 O O . GLU A 1 489 ? 30.442 18.169 26.185 1.00 66.88 489 GLU A O 1
ATOM 3948 N N . ASP A 1 490 ? 29.322 16.304 26.721 1.00 66.50 490 ASP A N 1
ATOM 3949 C CA . ASP A 1 490 ? 28.210 16.514 25.779 1.00 66.50 490 ASP A CA 1
ATOM 3950 C C . ASP A 1 490 ? 26.915 15.839 26.288 1.00 66.50 490 ASP A C 1
ATOM 3952 O O . ASP A 1 490 ? 26.844 14.613 26.435 1.00 66.50 490 ASP A O 1
ATOM 3956 N N . THR A 1 491 ? 25.842 16.608 26.524 1.00 67.50 491 THR A N 1
ATOM 3957 C CA . THR A 1 491 ? 24.577 16.049 27.065 1.00 67.50 491 THR A CA 1
ATOM 3958 C C . THR A 1 491 ? 23.331 16.696 26.462 1.00 67.50 491 THR A C 1
ATOM 3960 O O . THR A 1 491 ? 22.962 17.801 26.854 1.00 67.50 491 THR A O 1
ATOM 3963 N N . PRO A 1 492 ? 22.614 16.042 25.534 1.00 70.19 492 PRO A N 1
ATOM 3964 C CA . PRO A 1 492 ? 21.271 16.476 25.181 1.00 70.19 492 PRO A CA 1
ATOM 3965 C C . PRO A 1 492 ? 20.283 16.039 26.267 1.00 70.19 492 PRO A C 1
ATOM 3967 O O . PRO A 1 492 ? 20.139 14.841 26.531 1.00 70.19 492 PRO A O 1
ATOM 3970 N N . VAL A 1 493 ? 19.590 17.008 26.869 1.00 69.44 493 VAL A N 1
ATOM 3971 C CA . VAL A 1 493 ? 18.598 16.756 27.925 1.00 69.44 493 VAL A CA 1
ATOM 3972 C C . VAL A 1 493 ? 17.236 17.314 27.538 1.00 69.44 493 VAL A C 1
ATOM 3974 O O . VAL A 1 493 ? 17.112 18.498 27.216 1.00 69.44 493 VAL A O 1
ATOM 3977 N N . GLU A 1 494 ? 16.211 16.461 27.588 1.00 68.44 494 GLU A N 1
ATOM 3978 C CA . GLU A 1 494 ? 14.825 16.829 27.297 1.00 68.44 494 GLU A CA 1
ATOM 3979 C C . GLU A 1 494 ? 13.871 16.380 28.425 1.00 68.44 494 GLU A C 1
ATOM 3981 O O . GLU A 1 494 ? 13.962 15.254 28.907 1.00 68.44 494 GLU A O 1
ATOM 3986 N N . ASN A 1 495 ? 12.919 17.247 28.801 1.00 72.50 495 ASN A N 1
ATOM 3987 C CA . ASN A 1 495 ? 11.785 16.964 29.703 1.00 72.50 495 ASN A CA 1
ATOM 3988 C C . ASN A 1 495 ? 12.182 16.511 31.129 1.00 72.50 495 ASN A C 1
ATOM 3990 O O . ASN A 1 495 ? 11.929 15.367 31.510 1.00 72.50 495 ASN A O 1
ATOM 3994 N N . MET A 1 496 ? 12.763 17.419 31.920 1.00 70.25 496 MET A N 1
ATOM 3995 C CA . MET A 1 496 ? 13.212 17.154 33.302 1.00 70.25 496 MET A CA 1
ATOM 3996 C C . MET A 1 496 ? 12.575 18.118 34.309 1.00 70.25 496 MET A C 1
ATOM 3998 O O . MET A 1 496 ? 12.267 19.250 33.939 1.00 70.25 496 MET A O 1
ATOM 4002 N N . GLU A 1 497 ? 12.444 17.709 35.577 1.00 72.25 497 GLU A N 1
ATOM 4003 C CA . GLU A 1 497 ? 12.050 18.627 36.661 1.00 72.25 497 GLU A CA 1
ATOM 4004 C C . GLU A 1 497 ? 13.273 19.399 37.201 1.00 72.25 497 GLU A C 1
ATOM 4006 O O . GLU A 1 497 ? 13.315 20.621 37.055 1.00 72.25 497 GLU A O 1
ATOM 4011 N N . GLU A 1 498 ? 14.307 18.725 37.728 1.00 74.75 498 GLU A N 1
ATOM 4012 C CA . GLU A 1 498 ? 15.530 19.383 38.227 1.00 74.75 498 GLU A CA 1
ATOM 4013 C C . GLU A 1 498 ? 16.821 18.767 37.653 1.00 74.75 498 GLU A C 1
ATOM 4015 O O . GLU A 1 498 ? 17.034 17.551 37.644 1.00 74.75 498 GLU A O 1
ATOM 4020 N N . VAL A 1 499 ? 17.753 19.620 37.209 1.00 74.44 499 VAL A N 1
ATOM 4021 C CA . VAL A 1 499 ? 19.085 19.175 36.765 1.00 74.44 499 VAL A CA 1
ATOM 4022 C C . VAL A 1 499 ? 20.200 19.963 37.438 1.00 74.44 499 VAL A C 1
ATOM 4024 O O . VAL A 1 499 ? 20.209 21.194 37.436 1.00 74.44 499 VAL A O 1
ATOM 4027 N N . ARG A 1 500 ? 21.188 19.247 37.989 1.00 78.69 500 ARG A N 1
ATOM 4028 C CA . ARG A 1 500 ? 22.389 19.838 38.584 1.00 78.69 500 ARG A CA 1
ATOM 4029 C C . ARG A 1 500 ? 23.663 19.378 37.888 1.00 78.69 500 ARG A C 1
ATOM 4031 O O . ARG A 1 500 ? 23.936 18.179 37.832 1.00 78.69 500 ARG A O 1
ATOM 4038 N N . TYR A 1 501 ? 24.457 20.344 37.440 1.00 77.31 501 TYR A N 1
ATOM 4039 C CA . TYR A 1 501 ? 25.779 20.123 36.860 1.00 77.31 501 TYR A CA 1
ATOM 4040 C C . TYR A 1 501 ? 26.847 20.858 37.671 1.00 77.31 501 TYR A C 1
ATOM 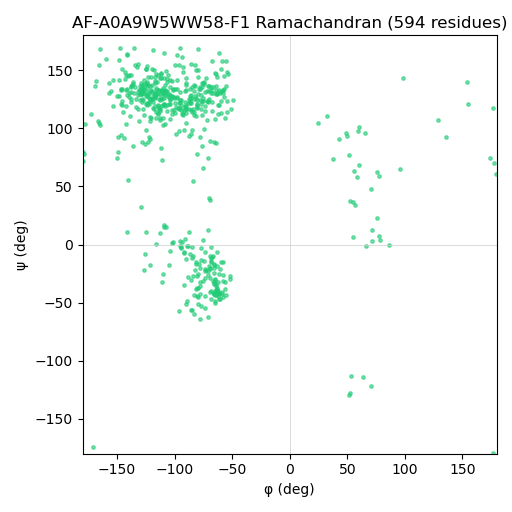4042 O O . TYR A 1 501 ? 26.718 22.058 37.920 1.00 77.31 501 TYR A O 1
ATOM 4050 N N . ASP A 1 502 ? 27.940 20.184 38.016 1.00 75.31 502 ASP A N 1
ATOM 4051 C CA . ASP A 1 502 ? 29.104 20.879 38.579 1.00 75.31 502 ASP A CA 1
ATOM 4052 C C . ASP A 1 502 ? 29.948 21.513 37.450 1.00 75.31 502 ASP A C 1
ATOM 4054 O O . ASP A 1 502 ? 30.357 22.674 37.546 1.00 75.31 502 ASP A O 1
ATOM 4058 N N . THR A 1 503 ? 30.191 20.784 36.349 1.00 69.56 503 THR A N 1
ATOM 4059 C CA . THR A 1 503 ? 30.883 21.285 35.141 1.00 69.56 503 THR A CA 1
ATOM 4060 C C . THR A 1 503 ? 30.319 20.655 33.861 1.00 69.56 503 THR A C 1
ATOM 4062 O O . THR A 1 503 ? 30.176 19.432 33.801 1.00 69.56 503 THR A O 1
ATOM 4065 N N . THR A 1 504 ? 30.048 21.470 32.831 1.00 71.25 504 THR A N 1
ATOM 4066 C CA . THR A 1 504 ? 29.594 20.986 31.513 1.00 71.25 504 THR A CA 1
ATOM 4067 C C . THR A 1 504 ? 30.172 21.776 30.326 1.00 71.25 504 THR A C 1
ATOM 4069 O O . THR A 1 504 ? 30.361 22.995 30.419 1.00 71.25 504 THR A O 1
ATOM 4072 N N . GLU A 1 505 ? 30.427 21.079 29.216 1.00 70.81 505 GLU A N 1
ATOM 4073 C CA . GLU A 1 505 ? 30.767 21.614 27.885 1.00 70.81 505 GLU A CA 1
ATOM 4074 C C . GLU A 1 505 ? 29.576 21.298 26.936 1.00 70.81 505 GLU A C 1
ATOM 4076 O O . GLU A 1 505 ? 28.866 20.318 27.143 1.00 70.81 505 GLU A O 1
ATOM 4081 N N . ASP A 1 506 ? 29.231 22.198 26.007 1.00 67.19 506 ASP A N 1
ATOM 4082 C CA . ASP A 1 506 ? 28.204 22.026 24.952 1.00 67.19 506 ASP A CA 1
ATOM 4083 C C . ASP A 1 506 ? 26.905 21.245 25.309 1.00 67.19 506 ASP A C 1
ATOM 4085 O O . ASP A 1 506 ? 26.637 20.129 24.860 1.00 67.19 506 ASP A O 1
ATOM 4089 N N . THR A 1 507 ? 26.002 21.862 26.081 1.00 69.44 507 THR A N 1
ATOM 4090 C CA . THR A 1 507 ? 24.749 21.201 26.522 1.00 69.44 507 THR A CA 1
ATOM 4091 C C . THR A 1 507 ? 23.491 21.826 25.900 1.00 69.44 507 THR A C 1
ATOM 4093 O O . THR A 1 507 ? 23.085 22.918 26.312 1.00 69.44 507 THR A O 1
ATOM 4096 N N . PRO A 1 508 ? 22.821 21.162 24.935 1.00 72.44 508 PRO A N 1
ATOM 4097 C CA . PRO A 1 508 ? 21.495 21.565 24.487 1.00 72.44 508 PRO A CA 1
ATOM 4098 C C . PRO A 1 508 ? 20.419 21.044 25.445 1.00 72.44 508 PRO A C 1
ATOM 4100 O O . PRO A 1 508 ? 20.316 19.843 25.707 1.00 72.44 508 PRO A O 1
ATOM 4103 N N . VAL A 1 509 ? 19.580 21.955 25.932 1.00 70.12 509 VAL A N 1
ATOM 4104 C CA . VAL A 1 509 ? 18.560 21.668 26.941 1.00 70.12 509 VAL A CA 1
ATOM 4105 C C . VAL A 1 509 ? 17.162 22.064 26.458 1.00 70.12 509 VAL A C 1
ATOM 4107 O O . VAL A 1 509 ? 16.954 23.185 25.984 1.00 70.12 509 VAL A O 1
ATOM 4110 N N . GLY A 1 510 ? 16.183 21.164 26.595 1.00 61.75 510 GLY A N 1
ATOM 4111 C CA . GLY A 1 510 ? 14.782 21.402 26.232 1.00 61.75 510 GLY A CA 1
ATOM 4112 C C . GLY A 1 510 ? 13.787 21.058 27.344 1.00 61.75 510 GLY A C 1
ATOM 4113 O O . GLY A 1 510 ? 13.789 19.940 27.841 1.00 61.75 510 GLY A O 1
ATOM 4114 N N . ASN A 1 511 ? 12.878 21.989 27.664 1.00 73.25 511 ASN A N 1
ATOM 4115 C CA . ASN A 1 511 ? 11.799 21.841 28.658 1.00 73.25 511 ASN A CA 1
ATOM 4116 C C . ASN A 1 511 ? 12.293 21.341 30.033 1.00 73.25 511 ASN A C 1
ATOM 4118 O O . ASN A 1 511 ? 12.108 20.168 30.364 1.00 73.25 511 ASN A O 1
ATOM 4122 N N . ILE A 1 512 ? 12.906 22.228 30.820 1.00 69.69 512 ILE A N 1
ATOM 4123 C CA . ILE A 1 512 ? 13.295 21.942 32.209 1.00 69.69 512 ILE A CA 1
ATOM 4124 C C . ILE A 1 512 ? 12.724 23.015 33.136 1.00 69.69 512 ILE A C 1
ATOM 4126 O O . ILE A 1 512 ? 12.769 24.199 32.782 1.00 69.69 512 ILE A O 1
ATOM 4130 N N . ASP A 1 513 ? 12.210 22.599 34.295 1.00 73.19 513 ASP A N 1
ATOM 4131 C CA . ASP A 1 513 ? 11.668 23.517 35.300 1.00 73.19 513 ASP A CA 1
ATOM 4132 C C . ASP A 1 513 ? 12.815 24.267 36.012 1.00 73.19 513 ASP A C 1
ATOM 4134 O O . ASP A 1 513 ? 12.872 25.498 35.934 1.00 73.19 513 ASP A O 1
ATOM 4138 N N . ASP A 1 514 ? 13.788 23.542 36.585 1.00 73.62 514 ASP A N 1
ATOM 4139 C CA . ASP A 1 514 ? 14.944 24.105 37.301 1.00 73.62 514 ASP A CA 1
ATOM 4140 C C . ASP A 1 514 ? 16.296 23.520 36.832 1.00 73.62 514 ASP A C 1
ATOM 4142 O O . ASP A 1 514 ? 16.495 22.305 36.763 1.00 73.62 514 ASP A O 1
ATOM 4146 N N . ILE A 1 515 ? 17.291 24.381 36.573 1.00 74.38 515 ILE A N 1
ATOM 4147 C CA . ILE A 1 515 ? 18.689 23.950 36.360 1.00 74.38 515 ILE A CA 1
ATOM 4148 C C . ILE A 1 515 ? 19.619 24.736 37.271 1.00 74.38 515 ILE A C 1
ATOM 4150 O O . ILE A 1 515 ? 19.617 25.966 37.266 1.00 74.38 515 ILE A O 1
ATOM 4154 N N . ASN A 1 516 ? 20.491 24.030 37.985 1.00 75.88 516 ASN A N 1
ATOM 4155 C CA . ASN A 1 516 ? 21.594 24.632 38.720 1.00 75.88 516 ASN A CA 1
ATOM 4156 C C . ASN A 1 516 ? 22.926 24.181 38.118 1.00 75.88 516 ASN A C 1
ATOM 4158 O O . ASN A 1 516 ? 23.222 22.986 38.101 1.00 75.88 516 ASN A O 1
ATOM 4162 N N . VAL A 1 517 ? 23.729 25.133 37.642 1.00 72.94 517 VAL A N 1
ATOM 4163 C CA . VAL A 1 517 ? 25.069 24.832 37.130 1.00 72.94 517 VAL A CA 1
ATOM 4164 C C . VAL A 1 517 ? 26.124 25.714 37.770 1.00 72.94 517 VAL A C 1
ATOM 4166 O O . VAL A 1 517 ? 25.999 26.943 37.797 1.00 72.94 517 VAL A O 1
ATOM 4169 N N . ASP A 1 518 ? 27.197 25.079 38.235 1.00 73.31 518 ASP A N 1
ATOM 4170 C CA . ASP A 1 518 ? 28.327 25.782 38.833 1.00 73.31 518 ASP A CA 1
ATOM 4171 C C . ASP A 1 518 ? 29.265 26.387 37.771 1.00 73.31 518 ASP A C 1
ATOM 4173 O O . ASP A 1 518 ? 29.647 27.554 37.908 1.00 73.31 518 ASP A O 1
ATOM 4177 N N . THR A 1 519 ? 29.614 25.638 36.711 1.00 68.88 519 THR A N 1
ATOM 4178 C CA . THR A 1 519 ? 30.486 26.094 35.603 1.00 68.88 519 THR A CA 1
ATOM 4179 C C . THR A 1 519 ? 29.986 25.614 34.228 1.00 68.88 519 THR A C 1
ATOM 4181 O O . THR A 1 519 ? 29.803 24.415 34.031 1.00 68.88 519 THR A O 1
ATOM 4184 N N . ILE A 1 520 ? 29.813 26.536 33.265 1.00 69.81 520 ILE A N 1
ATOM 4185 C CA . ILE A 1 520 ? 29.382 26.258 31.873 1.00 69.81 520 ILE A CA 1
ATOM 4186 C C . ILE A 1 520 ? 30.317 26.959 30.881 1.00 69.81 520 ILE A C 1
ATOM 4188 O O . ILE A 1 520 ? 30.546 28.167 31.025 1.00 69.81 520 ILE A O 1
ATOM 4192 N N . GLU A 1 521 ? 30.772 26.235 29.853 1.00 70.50 521 GLU A N 1
ATOM 4193 C CA . GLU A 1 521 ? 31.448 26.829 28.687 1.00 70.50 521 GLU A CA 1
ATOM 4194 C C . GLU A 1 521 ? 30.434 27.309 27.629 1.00 70.50 521 GLU A C 1
ATOM 4196 O O . GLU A 1 521 ? 30.375 28.511 27.366 1.00 70.50 521 GLU A O 1
ATOM 4201 N N . ASP A 1 522 ? 29.556 26.420 27.143 1.00 66.88 522 ASP A N 1
ATOM 4202 C CA . ASP A 1 522 ? 28.505 26.719 26.157 1.00 66.88 522 ASP A CA 1
ATOM 4203 C C . ASP A 1 522 ? 27.187 25.967 26.479 1.00 66.88 522 ASP A C 1
ATOM 4205 O O . ASP A 1 522 ? 27.168 24.753 26.696 1.00 66.88 522 ASP A O 1
ATOM 4209 N 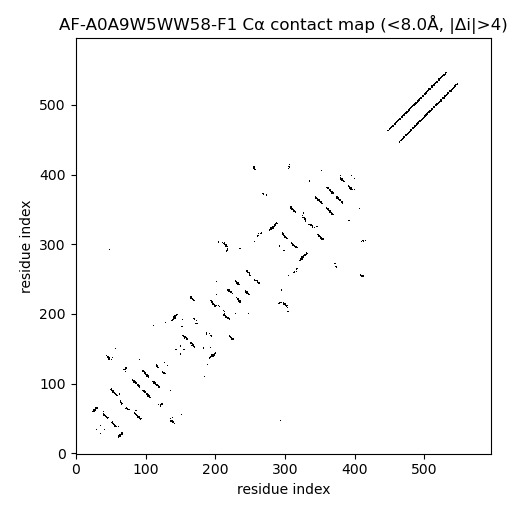N . MET A 1 523 ? 26.055 26.685 26.524 1.00 71.00 523 MET A N 1
ATOM 4210 C CA . MET A 1 523 ? 24.721 26.101 26.763 1.00 71.00 523 MET A CA 1
ATOM 4211 C C . MET A 1 523 ? 23.638 26.767 25.898 1.00 71.00 523 MET A C 1
ATOM 4213 O O . MET A 1 523 ? 23.542 27.998 25.833 1.00 71.00 523 MET A O 1
ATOM 4217 N N . GLU A 1 524 ? 22.786 25.943 25.281 1.00 72.19 524 GLU A N 1
ATOM 4218 C CA . GLU A 1 524 ? 21.611 26.367 24.505 1.00 72.19 524 GLU A CA 1
ATOM 4219 C C . GLU A 1 524 ? 20.334 25.901 25.219 1.00 72.19 524 GLU A C 1
ATOM 4221 O O . GLU A 1 524 ? 20.114 24.700 25.373 1.00 72.19 524 GLU A O 1
ATOM 4226 N N . VAL A 1 525 ? 19.481 26.837 25.656 1.00 68.19 525 VAL A N 1
ATOM 4227 C CA . VAL A 1 525 ? 18.282 26.512 26.455 1.00 68.19 525 VAL A CA 1
ATOM 4228 C C . VAL A 1 525 ? 16.989 26.882 25.731 1.00 68.19 525 VAL A C 1
ATOM 4230 O O . VAL A 1 525 ? 16.755 28.040 25.366 1.00 68.19 525 VAL A O 1
ATOM 4233 N N . ASN A 1 526 ? 16.094 25.900 25.605 1.00 62.88 526 ASN A N 1
ATOM 4234 C CA . ASN A 1 526 ? 14.778 26.040 24.990 1.00 62.88 526 ASN A CA 1
ATOM 4235 C C . ASN A 1 526 ? 13.643 25.795 26.002 1.00 62.88 526 ASN A C 1
ATOM 4237 O O . ASN A 1 526 ? 13.356 24.654 26.347 1.00 62.88 526 ASN A O 1
ATOM 4241 N N . ASN A 1 527 ? 12.934 26.873 26.372 1.00 63.59 527 ASN A N 1
ATOM 4242 C CA . ASN A 1 527 ? 11.842 26.923 27.364 1.00 63.59 527 ASN A CA 1
ATOM 4243 C C . ASN A 1 527 ? 12.281 26.495 28.776 1.00 63.59 527 ASN A C 1
ATOM 4245 O O . ASN A 1 527 ? 12.368 25.306 29.068 1.00 63.59 527 ASN A O 1
ATOM 4249 N N . MET A 1 528 ? 12.504 27.483 29.641 1.00 64.12 528 MET A N 1
ATOM 4250 C CA . MET A 1 528 ? 12.932 27.287 31.024 1.00 64.12 528 MET A CA 1
ATOM 4251 C C . MET A 1 528 ? 12.210 28.263 31.955 1.00 64.12 528 MET A C 1
ATOM 4253 O O . MET A 1 528 ? 11.953 29.406 31.544 1.00 64.12 528 MET A O 1
ATOM 4257 N N . ASP A 1 529 ? 11.925 27.815 33.179 1.00 64.50 529 ASP A N 1
ATOM 4258 C CA . ASP A 1 529 ? 11.250 28.618 34.197 1.00 64.50 529 ASP A CA 1
ATOM 4259 C C . ASP A 1 529 ? 12.246 29.403 35.081 1.00 64.50 529 ASP A C 1
ATOM 4261 O O . ASP A 1 529 ? 12.123 30.627 35.119 1.00 64.50 529 ASP A O 1
ATOM 4265 N N . ASP A 1 530 ? 13.284 28.784 35.674 1.00 68.38 530 ASP A N 1
ATOM 4266 C CA . ASP A 1 530 ? 14.253 29.481 36.554 1.00 68.38 530 ASP A CA 1
ATOM 4267 C C . ASP A 1 530 ? 15.732 29.042 36.366 1.00 68.38 530 ASP A C 1
ATOM 4269 O O . ASP A 1 530 ? 16.060 27.865 36.445 1.00 68.38 530 ASP A O 1
ATOM 4273 N N . LEU A 1 531 ? 16.675 29.995 36.196 1.00 69.06 531 LEU A N 1
ATOM 4274 C CA . LEU A 1 531 ? 18.129 29.723 36.048 1.00 69.06 531 LEU A CA 1
ATOM 4275 C C . LEU A 1 531 ? 19.003 30.476 37.077 1.00 69.06 531 LEU A C 1
ATOM 4277 O O . LEU A 1 531 ? 19.354 31.645 36.862 1.00 69.06 531 LEU A O 1
ATOM 4281 N N . PRO A 1 532 ? 19.427 29.833 38.175 1.00 61.22 532 PRO A N 1
ATOM 4282 C CA . PRO A 1 532 ? 20.520 30.310 39.021 1.00 61.22 532 PRO A CA 1
ATOM 4283 C C . PRO A 1 532 ? 21.896 29.806 38.534 1.00 61.22 532 PRO A C 1
ATOM 4285 O O . PRO A 1 532 ? 22.129 28.609 38.438 1.00 61.22 532 PRO A O 1
ATOM 4288 N N . GLY A 1 533 ? 22.847 30.716 38.284 1.00 55.31 533 GLY A N 1
ATOM 4289 C CA . GLY A 1 533 ? 24.235 30.367 37.932 1.00 55.31 533 GLY A CA 1
ATOM 4290 C C . GLY A 1 533 ? 25.258 31.330 38.540 1.00 55.31 533 GLY A C 1
ATOM 4291 O O . GLY A 1 533 ? 24.958 32.509 38.757 1.00 55.31 533 GLY A O 1
ATOM 4292 N N . SER A 1 534 ? 26.461 30.832 38.857 1.00 45.78 534 SER A N 1
ATOM 4293 C CA . SER A 1 534 ? 27.498 31.599 39.573 1.00 45.78 534 SER A CA 1
ATOM 4294 C C . SER A 1 534 ? 28.663 32.091 38.694 1.00 45.78 534 SER A C 1
ATOM 4296 O O . SER A 1 534 ? 29.352 33.039 39.089 1.00 45.78 534 SER A O 1
ATOM 4298 N N . SER A 1 535 ? 28.853 31.523 37.494 1.00 50.72 535 SER A N 1
ATOM 4299 C CA . SER A 1 535 ? 29.885 31.923 36.524 1.00 50.72 535 SER A CA 1
ATOM 4300 C C . SER A 1 535 ? 29.629 31.304 35.139 1.00 50.72 535 SER A C 1
ATOM 4302 O O . SER A 1 535 ? 29.912 30.126 34.948 1.00 50.72 535 SER A O 1
ATOM 4304 N N . ASN A 1 536 ? 29.174 32.096 34.159 1.00 54.16 536 ASN A N 1
ATOM 4305 C CA . ASN A 1 536 ? 28.867 31.604 32.804 1.00 54.16 536 ASN A CA 1
ATOM 4306 C C . ASN A 1 536 ? 29.675 32.383 31.750 1.00 54.16 536 ASN A C 1
ATOM 4308 O O . ASN A 1 536 ? 29.754 33.613 31.848 1.00 54.16 536 ASN A O 1
ATOM 4312 N N . GLU A 1 537 ? 30.244 31.695 30.751 1.00 51.12 537 GLU A N 1
ATOM 4313 C CA . GLU A 1 537 ? 30.988 32.328 29.646 1.00 51.12 537 GLU A CA 1
ATOM 4314 C C . GLU A 1 537 ? 30.069 32.693 28.462 1.00 51.12 537 GLU A C 1
ATOM 4316 O O . GLU A 1 537 ? 30.058 33.858 28.055 1.00 51.12 537 GLU A O 1
ATOM 4321 N N . TYR A 1 538 ? 29.219 31.766 27.993 1.00 53.59 538 TYR A N 1
ATOM 4322 C CA . TYR A 1 538 ? 28.187 32.011 26.973 1.00 53.59 538 TYR A CA 1
ATOM 4323 C C . TYR A 1 538 ? 26.884 31.240 27.263 1.00 53.59 538 TYR A C 1
ATOM 4325 O O . TYR A 1 538 ? 26.894 30.051 27.558 1.00 53.59 538 TYR A O 1
ATOM 4333 N N . VAL A 1 539 ? 25.737 31.927 27.176 1.00 59.34 539 VAL A N 1
ATOM 4334 C CA . VAL A 1 539 ? 24.397 31.312 27.259 1.00 59.34 539 VAL A CA 1
ATOM 4335 C C . VAL A 1 539 ? 23.499 31.956 26.202 1.00 59.34 539 VAL A C 1
ATOM 4337 O O . VAL A 1 539 ? 23.324 33.180 26.220 1.00 59.34 539 VAL A O 1
ATOM 4340 N N . ASP A 1 540 ? 22.926 31.155 25.301 1.00 55.03 540 ASP A N 1
ATOM 4341 C CA . ASP A 1 540 ? 21.893 31.596 24.350 1.00 55.03 540 ASP A CA 1
ATOM 4342 C C . ASP A 1 540 ? 20.519 31.078 24.803 1.00 55.03 540 ASP A C 1
ATOM 4344 O O . ASP A 1 540 ? 20.352 29.889 25.086 1.00 55.03 540 ASP A O 1
ATOM 4348 N N . VAL A 1 541 ? 19.534 31.976 24.927 1.00 60.22 541 VAL A N 1
ATOM 4349 C CA . VAL A 1 541 ? 18.218 31.646 25.500 1.00 60.22 541 VAL A CA 1
ATOM 4350 C C . VAL A 1 541 ? 17.089 32.205 24.646 1.00 60.22 541 VAL A C 1
ATOM 4352 O O . VAL A 1 541 ? 16.932 33.423 24.513 1.00 60.22 541 VAL A O 1
ATOM 4355 N N . GLU A 1 542 ? 16.239 31.324 24.108 1.00 46.62 542 GLU A N 1
ATOM 4356 C CA . GLU A 1 542 ? 15.144 31.747 23.228 1.00 46.62 542 GLU A CA 1
ATOM 4357 C C . GLU A 1 542 ? 13.907 32.276 23.992 1.00 46.62 542 GLU A C 1
ATOM 4359 O O . GLU A 1 542 ? 13.171 33.101 23.433 1.00 46.62 542 GLU A O 1
ATOM 4364 N N . ARG A 1 543 ? 13.650 31.851 25.251 1.00 43.22 543 ARG A N 1
ATOM 4365 C CA . ARG A 1 543 ? 12.505 32.290 26.101 1.00 43.22 543 ARG A CA 1
ATOM 4366 C C . ARG A 1 543 ? 12.760 32.093 27.610 1.00 43.22 543 ARG A C 1
ATOM 4368 O O . ARG A 1 543 ? 13.080 30.982 28.004 1.00 43.22 543 ARG A O 1
ATOM 4375 N N . LEU A 1 544 ? 12.527 33.128 28.432 1.00 44.72 544 LEU A N 1
ATOM 4376 C CA . LEU A 1 544 ? 12.622 33.100 29.911 1.00 44.72 544 LEU A CA 1
ATOM 4377 C C . LEU A 1 544 ? 11.458 33.852 30.575 1.00 44.72 544 LEU A C 1
ATOM 4379 O O . LEU A 1 544 ? 11.032 34.896 30.061 1.00 44.72 544 LEU A O 1
ATOM 4383 N N . TYR A 1 545 ? 11.008 33.377 31.742 1.00 42.69 545 TYR A N 1
ATOM 4384 C CA . TYR A 1 545 ? 9.951 33.996 32.547 1.00 42.69 545 TYR A CA 1
ATOM 4385 C C . TYR A 1 545 ? 10.419 34.265 33.993 1.00 42.69 545 TYR A C 1
ATOM 4387 O O . TYR A 1 545 ? 10.105 33.514 34.894 1.00 42.69 545 TYR A O 1
ATOM 4395 N N . GLU A 1 546 ? 11.053 35.433 34.189 1.00 34.94 546 GLU A N 1
ATOM 4396 C CA . GLU A 1 546 ? 11.501 36.051 35.466 1.00 34.94 546 GLU A CA 1
ATOM 4397 C C . GLU A 1 546 ? 12.994 35.865 35.844 1.00 34.94 546 GLU A C 1
ATOM 4399 O O . GLU A 1 546 ? 13.626 34.874 35.526 1.00 34.94 546 GLU A O 1
ATOM 4404 N N . LEU A 1 547 ? 13.599 36.906 36.451 1.00 33.66 547 LEU A N 1
ATOM 4405 C CA . LEU A 1 547 ? 14.966 36.909 37.014 1.00 33.66 547 LEU A CA 1
ATOM 4406 C C . LEU A 1 547 ? 15.080 37.943 38.158 1.00 33.66 547 LEU A C 1
ATOM 4408 O O . LEU A 1 547 ? 14.621 39.082 37.992 1.00 33.66 547 LEU A O 1
ATOM 4412 N N . PRO A 1 548 ? 15.810 37.661 39.257 1.00 31.39 548 PRO A N 1
ATOM 4413 C CA . PRO A 1 548 ? 16.470 38.673 40.074 1.00 31.39 548 PRO A CA 1
ATOM 4414 C C . PRO A 1 548 ? 17.915 38.925 39.592 1.00 31.39 548 PRO A C 1
ATOM 4416 O O . PRO A 1 548 ? 18.706 38.015 39.383 1.00 31.39 548 PRO A O 1
ATOM 4419 N N . ILE A 1 549 ? 18.268 40.202 39.433 1.00 31.56 549 ILE A N 1
ATOM 4420 C CA . ILE A 1 549 ? 19.520 40.697 38.826 1.00 31.56 549 ILE A CA 1
ATOM 4421 C C . ILE A 1 549 ? 20.741 40.509 39.745 1.00 31.56 549 ILE A C 1
ATOM 4423 O O . ILE A 1 549 ? 20.720 41.086 40.829 1.00 31.56 549 ILE A O 1
ATOM 4427 N N . PHE A 1 550 ? 21.860 39.954 39.244 1.00 30.00 550 PHE A N 1
ATOM 4428 C CA . PHE A 1 550 ? 23.218 40.412 39.608 1.00 30.00 550 PHE A CA 1
ATOM 4429 C C . PHE A 1 550 ? 24.262 40.300 38.466 1.00 30.00 550 PHE A C 1
ATOM 4431 O O . PHE A 1 550 ? 24.568 39.227 37.978 1.00 30.00 550 PHE A O 1
ATOM 4438 N N . ASN A 1 551 ? 24.824 41.471 38.125 1.00 27.08 551 ASN A N 1
ATOM 4439 C CA . ASN A 1 551 ? 26.143 41.810 37.551 1.00 27.08 551 ASN A CA 1
ATOM 4440 C C . ASN A 1 551 ? 26.704 41.060 36.311 1.00 27.08 551 ASN A C 1
ATOM 4442 O O . ASN A 1 551 ? 27.450 40.098 36.448 1.00 27.08 551 ASN A O 1
ATOM 4446 N N . PHE A 1 552 ? 26.508 41.640 35.118 1.00 32.75 552 PHE A N 1
ATOM 4447 C CA . PHE A 1 552 ? 27.212 41.280 33.876 1.00 32.75 552 PHE A CA 1
ATOM 4448 C C . PHE A 1 552 ? 28.359 42.259 33.574 1.00 32.75 552 PHE A C 1
ATOM 4450 O O . PHE A 1 552 ? 28.150 43.476 33.603 1.00 32.75 552 PHE A O 1
ATOM 4457 N N . ASN A 1 553 ? 29.538 41.745 33.212 1.00 31.25 553 ASN A N 1
ATOM 4458 C CA . ASN A 1 553 ? 30.569 42.510 32.508 1.00 31.25 553 ASN A CA 1
ATOM 4459 C C . ASN A 1 553 ? 30.657 42.031 31.051 1.00 31.25 553 ASN A C 1
ATOM 4461 O O . ASN A 1 553 ? 30.744 40.840 30.804 1.00 31.25 553 ASN A O 1
ATOM 4465 N N . GLU A 1 554 ? 30.688 43.014 30.146 1.00 33.34 554 GLU A N 1
ATOM 4466 C CA . GLU A 1 554 ? 31.080 42.952 28.726 1.00 33.34 554 GLU A CA 1
ATOM 4467 C C . GLU A 1 554 ? 30.212 42.125 27.753 1.00 33.34 554 GLU A C 1
ATOM 4469 O O . GLU A 1 554 ? 30.444 40.953 27.505 1.00 33.34 554 GLU A O 1
ATOM 4474 N N . LEU A 1 555 ? 29.298 42.822 27.060 1.00 31.38 555 LEU A N 1
ATOM 4475 C CA . LEU A 1 555 ? 28.826 42.451 25.718 1.00 31.38 555 LEU A CA 1
ATOM 4476 C C . LEU A 1 555 ? 29.157 43.591 24.737 1.00 31.38 555 LEU A C 1
ATOM 4478 O O . LEU A 1 555 ? 28.761 44.741 24.951 1.00 31.38 555 LEU A O 1
ATOM 4482 N N . GLU A 1 556 ? 29.870 43.283 23.651 1.00 32.78 556 GLU A N 1
ATOM 4483 C CA . GLU A 1 556 ? 30.037 44.166 22.484 1.00 32.78 556 GLU A CA 1
ATOM 4484 C C . GLU A 1 556 ? 28.829 44.014 21.535 1.00 32.78 556 GLU A C 1
ATOM 4486 O O . GLU A 1 556 ? 28.408 42.891 21.253 1.00 32.78 556 GLU A O 1
ATOM 4491 N N . PRO A 1 557 ? 28.262 45.103 20.977 1.00 32.91 557 PRO A N 1
ATOM 4492 C CA . PRO A 1 557 ? 27.103 45.009 20.103 1.00 32.91 557 PRO A CA 1
ATOM 4493 C C . PRO A 1 557 ? 27.520 44.969 18.629 1.00 32.91 557 PRO A C 1
ATOM 4495 O O . PRO A 1 557 ? 28.099 45.929 18.117 1.00 32.91 557 PRO A O 1
ATOM 4498 N N . THR A 1 558 ? 27.103 43.946 17.879 1.00 31.61 558 THR A N 1
ATOM 4499 C CA . THR A 1 558 ? 26.986 44.091 16.419 1.00 31.61 558 THR A CA 1
ATOM 4500 C C . THR A 1 558 ? 25.656 43.589 15.860 1.00 31.61 558 THR A C 1
ATOM 4502 O O . THR A 1 558 ? 25.234 42.464 16.088 1.00 31.61 558 THR A O 1
ATOM 4505 N N . SER A 1 559 ? 25.069 44.463 15.029 1.00 30.42 559 SER A N 1
ATOM 4506 C CA . SER A 1 559 ? 24.160 44.171 13.908 1.00 30.42 559 SER A CA 1
ATOM 4507 C C . SER A 1 559 ? 22.640 44.236 14.128 1.00 30.42 559 SER A C 1
ATOM 4509 O O . SER A 1 559 ? 21.920 43.288 13.846 1.00 30.42 559 SER A O 1
ATOM 4511 N N . ILE A 1 560 ? 22.121 45.439 14.420 1.00 32.00 560 ILE A N 1
ATOM 4512 C CA . ILE A 1 560 ? 20.799 45.874 13.920 1.00 32.00 560 ILE A CA 1
ATOM 4513 C C . ILE A 1 560 ? 20.941 47.249 13.250 1.00 32.00 560 ILE A C 1
ATOM 4515 O O . ILE A 1 560 ? 20.773 48.296 13.870 1.00 32.00 560 ILE A O 1
ATOM 4519 N N . MET A 1 561 ? 21.244 47.260 11.953 1.00 32.72 561 MET A N 1
ATOM 4520 C CA . MET A 1 561 ? 20.950 48.392 11.070 1.00 32.72 561 MET A CA 1
ATOM 4521 C C . MET A 1 561 ? 20.697 47.875 9.659 1.00 32.72 561 MET A C 1
ATOM 4523 O O . MET A 1 561 ? 21.623 47.743 8.874 1.00 32.72 561 MET A O 1
ATOM 4527 N N . GLU A 1 562 ? 19.433 47.614 9.342 1.00 34.53 562 GLU A N 1
ATOM 4528 C CA . GLU A 1 562 ? 18.816 47.934 8.051 1.00 34.53 562 GLU A CA 1
ATOM 4529 C C . GLU A 1 562 ? 17.346 47.511 8.110 1.00 34.53 562 GLU A C 1
ATOM 4531 O O . GLU A 1 562 ? 17.054 46.327 8.069 1.00 34.53 562 GLU A O 1
ATOM 4536 N N . LEU A 1 563 ? 16.433 48.479 8.263 1.00 31.28 563 LEU A N 1
ATOM 4537 C CA . LEU A 1 563 ? 15.080 48.519 7.675 1.00 31.28 563 LEU A CA 1
ATOM 4538 C C . LEU A 1 563 ? 14.327 49.733 8.246 1.00 31.28 563 LEU A C 1
ATOM 4540 O O . LEU A 1 563 ? 13.435 49.651 9.083 1.00 31.28 563 LEU A O 1
ATOM 4544 N N . SER A 1 564 ? 14.705 50.916 7.774 1.00 32.62 564 SER A N 1
ATOM 4545 C CA . SER A 1 564 ? 13.857 52.106 7.849 1.00 32.62 564 SER A CA 1
ATOM 4546 C C . SER A 1 564 ? 14.127 52.960 6.622 1.00 32.62 564 SER A C 1
ATOM 4548 O O . SER A 1 564 ? 15.064 53.754 6.579 1.00 32.62 564 SER A O 1
ATOM 4550 N N . ARG A 1 565 ? 13.305 52.777 5.585 1.00 36.81 565 ARG A N 1
ATOM 4551 C CA . ARG A 1 565 ? 13.123 53.779 4.533 1.00 36.81 565 ARG A CA 1
ATOM 4552 C C . ARG A 1 565 ? 11.627 54.067 4.366 1.00 36.81 565 ARG A C 1
ATOM 4554 O O . ARG A 1 565 ? 10.845 53.120 4.309 1.00 36.81 565 ARG A O 1
ATOM 4561 N N . PRO A 1 566 ? 11.226 55.346 4.289 1.00 36.34 566 PRO A N 1
ATOM 4562 C CA . PRO A 1 566 ? 9.830 55.747 4.158 1.00 36.34 566 PRO A CA 1
ATOM 4563 C C . PRO A 1 566 ? 9.331 55.604 2.712 1.00 36.34 566 PRO A C 1
ATOM 4565 O O . PRO A 1 566 ? 10.068 55.869 1.759 1.00 36.34 566 PRO A O 1
ATOM 4568 N N . MET A 1 567 ? 8.063 55.214 2.549 1.00 42.12 567 MET A N 1
ATOM 4569 C CA . MET A 1 567 ? 7.375 55.213 1.252 1.00 42.12 567 MET A CA 1
ATOM 4570 C C . MET A 1 567 ? 7.031 56.643 0.787 1.00 42.12 567 MET A C 1
ATOM 4572 O O . MET A 1 567 ? 6.642 57.472 1.613 1.00 42.12 567 MET A O 1
ATOM 4576 N N . PRO A 1 568 ? 7.123 56.941 -0.523 1.00 41.59 568 PRO A N 1
ATOM 4577 C CA . PRO A 1 568 ? 6.717 58.226 -1.084 1.00 41.59 568 PRO A CA 1
ATOM 4578 C C . PRO A 1 568 ? 5.196 58.298 -1.349 1.00 41.59 568 PRO A C 1
ATOM 4580 O O . PRO A 1 568 ? 4.559 57.265 -1.569 1.00 41.59 568 PRO A O 1
ATOM 4583 N N . PRO A 1 569 ? 4.600 59.508 -1.365 1.00 41.50 569 PRO A N 1
ATOM 4584 C CA . PRO A 1 569 ? 3.160 59.688 -1.491 1.00 41.50 569 PRO A CA 1
ATOM 4585 C C . PRO A 1 569 ? 2.711 59.819 -2.951 1.00 41.50 569 PRO A C 1
ATOM 4587 O O . PRO A 1 569 ? 3.336 60.515 -3.751 1.00 41.50 569 PRO A O 1
ATOM 4590 N N . GLY A 1 570 ? 1.545 59.245 -3.246 1.00 37.59 570 GLY A N 1
ATOM 4591 C CA . GLY A 1 570 ? 0.709 59.649 -4.373 1.00 37.59 570 GLY A CA 1
ATOM 4592 C C . GLY A 1 570 ? 0.294 58.498 -5.275 1.00 37.59 570 GLY A C 1
ATOM 4593 O O . GLY A 1 570 ? 1.104 58.016 -6.047 1.00 37.59 570 GLY A O 1
ATOM 4594 N N . TYR A 1 571 ? -0.982 58.117 -5.204 1.00 35.91 571 TYR A N 1
ATOM 4595 C CA . TYR A 1 571 ? -1.859 57.932 -6.365 1.00 35.91 571 TYR A CA 1
ATOM 4596 C C . TYR A 1 571 ? -3.307 57.853 -5.857 1.00 35.91 571 TYR A C 1
ATOM 4598 O O . TYR A 1 571 ? -3.731 56.865 -5.267 1.00 35.91 571 TYR A O 1
ATOM 4606 N N . MET A 1 572 ? -4.044 58.949 -6.054 1.00 40.72 572 MET A N 1
ATOM 4607 C CA . MET A 1 572 ? -5.506 58.958 -6.064 1.00 40.72 572 MET A CA 1
ATOM 4608 C C . MET A 1 572 ? -5.985 58.208 -7.311 1.00 40.72 572 MET A C 1
ATOM 4610 O O . MET A 1 572 ? -5.556 58.550 -8.412 1.00 40.72 572 MET A O 1
ATOM 4614 N N . MET A 1 573 ? -6.911 57.262 -7.147 1.00 36.25 573 MET A N 1
ATOM 4615 C CA . MET A 1 573 ? -7.916 56.938 -8.162 1.00 36.25 573 MET A CA 1
ATOM 4616 C C . MET A 1 573 ? -9.241 56.558 -7.490 1.00 36.25 573 MET A C 1
ATOM 4618 O O . MET A 1 573 ? -9.328 55.579 -6.756 1.00 36.25 573 MET A O 1
ATOM 4622 N N . ASP A 1 574 ? -10.222 57.423 -7.732 1.00 32.72 574 ASP A N 1
ATOM 4623 C CA . ASP A 1 574 ? -11.643 57.207 -8.018 1.00 32.72 574 ASP A CA 1
ATOM 4624 C C . ASP A 1 574 ? -12.388 56.011 -7.402 1.00 32.72 574 ASP A C 1
ATOM 4626 O O . ASP A 1 574 ? -12.284 54.858 -7.818 1.00 32.72 574 ASP A O 1
ATOM 4630 N N . VAL A 1 575 ? -13.282 56.368 -6.477 1.00 37.03 575 VAL A N 1
ATOM 4631 C CA . VAL A 1 575 ? -14.378 55.553 -5.945 1.00 37.03 575 VAL A CA 1
ATOM 4632 C C . VAL A 1 575 ? -15.599 55.685 -6.867 1.00 37.03 575 VAL A C 1
ATOM 4634 O O . VAL A 1 575 ? -16.041 56.813 -7.102 1.00 37.03 575 VAL A O 1
ATOM 4637 N N . PRO A 1 576 ? -16.227 54.591 -7.335 1.00 39.78 576 PRO A N 1
ATOM 4638 C CA . PRO A 1 576 ? -17.587 54.654 -7.841 1.00 39.78 576 PRO A CA 1
ATOM 4639 C C . PRO A 1 576 ? -18.603 54.497 -6.698 1.00 39.78 576 PRO A C 1
ATOM 4641 O O . PRO A 1 576 ? -18.578 53.539 -5.928 1.00 39.78 576 PRO A O 1
ATOM 4644 N N . ASN A 1 577 ? -19.515 55.467 -6.624 1.00 39.09 577 ASN A N 1
ATOM 4645 C CA . ASN A 1 577 ? -20.762 55.442 -5.858 1.00 39.09 577 ASN A CA 1
ATOM 4646 C C . ASN A 1 577 ? -21.699 54.322 -6.335 1.00 39.09 577 ASN A C 1
ATOM 4648 O O . ASN A 1 577 ? -22.013 54.311 -7.520 1.00 39.09 577 ASN A O 1
ATOM 4652 N N . THR A 1 578 ? -22.255 53.540 -5.402 1.00 32.28 578 THR A N 1
ATOM 4653 C CA . THR A 1 578 ? -23.634 52.988 -5.422 1.00 32.28 578 THR A CA 1
ATOM 4654 C C . THR A 1 578 ? -23.977 52.483 -4.007 1.00 32.28 578 THR A C 1
ATOM 4656 O O . THR A 1 578 ? -23.338 51.556 -3.524 1.00 32.28 578 THR A O 1
ATOM 4659 N N . THR A 1 579 ? -24.770 53.204 -3.205 1.00 38.84 579 THR A N 1
ATOM 4660 C CA . THR A 1 579 ? -26.187 52.899 -2.873 1.00 38.84 579 THR A CA 1
ATOM 4661 C C . THR A 1 579 ? -26.605 51.432 -2.995 1.00 38.84 579 THR A C 1
ATOM 4663 O O . THR A 1 579 ? -26.819 50.971 -4.109 1.00 38.84 579 THR A O 1
ATOM 4666 N N . ASP A 1 580 ? -26.744 50.751 -1.853 1.00 37.19 580 ASP A N 1
ATOM 4667 C CA . ASP A 1 580 ? -27.932 50.011 -1.370 1.00 37.19 580 ASP A CA 1
ATOM 4668 C C . ASP A 1 580 ? -27.493 48.918 -0.389 1.00 37.19 580 ASP A C 1
ATOM 4670 O O . ASP A 1 580 ? -26.710 48.055 -0.764 1.00 37.19 580 ASP A O 1
ATOM 4674 N N . LEU A 1 581 ? -27.995 48.964 0.854 1.00 32.56 581 LEU A N 1
ATOM 4675 C CA . LEU A 1 581 ? -28.238 47.814 1.748 1.00 32.56 581 LEU A CA 1
ATOM 4676 C C . LEU A 1 581 ? -28.752 48.329 3.106 1.00 32.56 581 LEU A C 1
ATOM 4678 O O . LEU A 1 581 ? -28.082 48.291 4.134 1.00 32.56 581 LEU A O 1
ATOM 4682 N N . GLN A 1 582 ? -29.988 48.831 3.099 1.00 32.62 582 GLN A N 1
ATOM 4683 C CA . GLN A 1 582 ? -30.861 48.793 4.270 1.00 32.62 582 GLN A CA 1
ATOM 4684 C C . GLN A 1 582 ? -31.814 47.616 4.098 1.00 32.62 582 GLN A C 1
ATOM 4686 O O . GLN A 1 582 ? -32.844 47.771 3.459 1.00 32.62 582 GLN A O 1
ATOM 4691 N N . THR A 1 583 ? -31.498 46.450 4.654 1.00 34.97 583 THR A N 1
ATOM 4692 C CA . THR A 1 583 ? -32.467 45.451 5.145 1.00 34.97 583 THR A CA 1
ATOM 4693 C C . THR A 1 583 ? -31.681 44.456 6.012 1.00 34.97 583 THR A C 1
ATOM 4695 O O . THR A 1 583 ? -30.482 44.303 5.824 1.00 34.97 583 THR A O 1
ATOM 4698 N N . THR A 1 584 ? -32.350 43.804 6.966 1.00 30.73 584 THR A N 1
ATOM 4699 C CA . THR A 1 584 ? -31.855 42.724 7.849 1.00 30.73 584 THR A CA 1
ATOM 4700 C C . THR A 1 584 ? -30.938 43.113 9.016 1.00 30.73 584 THR A C 1
ATOM 4702 O O . THR A 1 584 ? -29.833 42.610 9.160 1.00 30.73 584 THR A O 1
ATOM 4705 N N . ALA A 1 585 ? -31.467 43.926 9.937 1.00 31.42 585 ALA A N 1
ATOM 4706 C CA . ALA A 1 585 ? -31.064 43.919 11.350 1.00 31.42 585 ALA A CA 1
ATOM 4707 C C . ALA A 1 585 ? -32.291 44.115 12.264 1.00 31.42 585 ALA A C 1
ATOM 4709 O O . ALA A 1 585 ? -32.366 45.045 13.062 1.00 31.42 585 ALA A O 1
ATOM 4710 N N . ALA A 1 586 ? -33.298 43.255 12.099 1.00 37.19 586 ALA A N 1
ATOM 4711 C CA . ALA A 1 586 ? -34.480 43.212 12.957 1.00 37.19 586 ALA A CA 1
ATOM 4712 C C . ALA A 1 586 ? -35.023 41.781 13.013 1.00 37.19 586 ALA A C 1
ATOM 4714 O O . ALA A 1 586 ? -35.999 41.474 12.345 1.00 37.19 586 ALA A O 1
ATOM 4715 N N . LEU A 1 587 ? -34.328 40.904 13.743 1.00 34.19 587 LEU A N 1
ATOM 4716 C CA . LEU A 1 587 ? -34.804 39.604 14.240 1.00 34.19 587 LEU A CA 1
ATOM 4717 C C . LEU A 1 587 ? -33.657 38.975 15.041 1.00 34.19 587 LEU A C 1
ATOM 4719 O O . LEU A 1 587 ? -32.891 38.200 14.491 1.00 34.19 587 LEU A O 1
ATOM 4723 N N . LEU A 1 588 ? -33.477 39.409 16.295 1.00 32.41 588 LEU A N 1
ATOM 4724 C CA . LEU A 1 588 ? -32.779 38.690 17.383 1.00 32.41 588 LEU A CA 1
ATOM 4725 C C . LEU A 1 588 ? -32.786 39.561 18.657 1.00 32.41 588 LEU A C 1
ATOM 4727 O O . LEU A 1 588 ? -31.758 39.985 19.172 1.00 32.41 588 LEU A O 1
ATOM 4731 N N . ARG A 1 589 ? -33.989 39.882 19.145 1.00 34.94 589 ARG A N 1
ATOM 4732 C CA . ARG A 1 589 ? -34.247 40.312 20.531 1.00 34.94 589 ARG A CA 1
ATOM 4733 C C . ARG A 1 589 ? -35.653 39.862 20.911 1.00 34.94 589 ARG A C 1
ATOM 4735 O O . ARG A 1 589 ? -36.594 40.635 20.788 1.00 34.94 589 ARG A O 1
ATOM 4742 N N . SER A 1 590 ? -35.793 38.588 21.266 1.00 33.47 590 SER A N 1
ATOM 4743 C CA . SER A 1 590 ? -36.990 38.025 21.905 1.00 33.47 590 SER A CA 1
ATOM 4744 C C . SER A 1 590 ? -36.757 36.537 22.198 1.00 33.47 590 SER A C 1
ATOM 4746 O O . SER A 1 590 ? -37.241 35.704 21.441 1.00 33.47 590 SER A O 1
ATOM 4748 N N . SER A 1 591 ? -36.008 36.204 23.255 1.00 30.52 591 SER A N 1
ATOM 4749 C CA . SER A 1 591 ? -36.200 34.950 24.016 1.00 30.52 591 SER A CA 1
ATOM 4750 C C . SER A 1 591 ? -35.203 34.851 25.178 1.00 30.52 591 SER A C 1
ATOM 4752 O O . SER A 1 591 ? -34.265 34.060 25.146 1.00 30.52 591 SER A O 1
ATOM 4754 N N . THR A 1 592 ? -35.402 35.658 26.213 1.00 35.56 592 THR A N 1
ATOM 4755 C CA . THR A 1 592 ? -34.902 35.374 27.565 1.00 35.56 592 THR A CA 1
ATOM 4756 C C . THR A 1 592 ? -35.956 35.894 28.519 1.00 35.56 592 THR A C 1
ATOM 4758 O O . THR A 1 592 ? -35.961 37.084 28.804 1.00 35.56 592 THR A O 1
ATOM 4761 N N . GLU A 1 593 ? -36.892 35.024 28.891 1.00 35.75 593 GLU A N 1
ATOM 4762 C CA . GLU A 1 593 ? -37.674 35.052 30.133 1.00 35.75 593 GLU A CA 1
ATOM 4763 C C . GLU A 1 593 ? -38.677 33.893 30.077 1.00 35.75 593 GLU A C 1
ATOM 4765 O O . GLU A 1 593 ? -39.510 33.871 29.173 1.00 35.75 593 GLU A O 1
ATOM 4770 N N . LEU A 1 594 ? -38.540 32.950 31.022 1.00 36.22 594 LEU A N 1
ATOM 4771 C CA . LEU A 1 594 ? -39.529 32.001 31.578 1.00 36.22 594 LEU A CA 1
ATOM 4772 C C . LEU A 1 594 ? -38.983 30.575 31.716 1.00 36.22 594 LEU A C 1
ATOM 4774 O O . LEU A 1 594 ? -39.067 29.804 30.772 1.00 36.22 594 LEU A O 1
ATOM 4778 N N . PHE A 1 595 ? -38.445 30.296 32.905 1.00 39.69 595 PHE A N 1
ATOM 4779 C CA . PHE A 1 595 ? -38.516 29.083 33.750 1.00 39.69 595 PHE A CA 1
ATOM 4780 C C . PHE A 1 595 ? -37.817 29.551 35.056 1.00 39.69 595 PHE A C 1
ATOM 4782 O O . PHE A 1 595 ? -36.678 30.009 34.968 1.00 39.69 595 PHE A O 1
ATOM 4789 N N . ASP A 1 596 ? -38.418 29.725 36.241 1.00 41.00 596 ASP A N 1
ATOM 4790 C CA . ASP A 1 596 ? -39.320 28.870 37.042 1.00 41.00 596 ASP A CA 1
ATOM 4791 C C . ASP A 1 596 ? -39.271 27.371 36.750 1.00 41.00 596 ASP A C 1
ATOM 4793 O O . ASP A 1 596 ? -39.824 26.946 35.711 1.00 41.00 596 ASP A O 1
#

Mean predicted aligned error: 16.0 Å

pLDDT: mean 76.83, std 21.35, range [27.06, 98.69]

Nearest PDB structures (foldseek):
  4nck-assembly1_A  TM=7.739E-01  e=2.083E+00  Pyrococcus furiosus DSM 3638
  3qks-assembly1_A  TM=7.705E-01  e=4.860E+00  Pyrococcus furiosus
  4nch-assembly2_B  TM=8.467E-01  e=5.643E+00  Pyrococcus furiosus DSM 3638
  4nch-assembly1_A  TM=7.860E-01  e=6.888E+00  Pyrococcus furiosus DSM 3638
  4ncj-assembly3_C  TM=6.784E-01  e=3.603E+00  Pyrococcus furiosus DSM 3638

Sequence (596 aa):
MASIRRILRFVIFALALVMNIVQIDAITIDLEAPNLPEGIEAFDGTFSGGGKFRLFHSKHIVITAIKYKNCHHKFAITAKARPAINYMQIYIKDDMVIVELNSFVEGSFRRHYNNICQIIEDKCMKINRKTKKDMVNSVRIPVDLYAPKTHPLAMTPEETSSGNLLTMQAIPVVQRFSSMNKTNYFTYTMNPILLSPILGLDIDSKDVDGPETMLVCQCRKLRYIRGTNYITIFLKNFKHKRHHLVEIPPCVKGIFRPTNILHNPYDLASLPPSITIVRNVQISIDVASIDADHPHIVILFNLKRGKWLYTQYTVVALNYPDYPSITVRDSIYLCELYDADPNEYVLYVEVFDHRSDEFHYVIINLAKRDGLYISYIKKVFTREIQNEGGCYLEAPSDVAESYIEQLYNLNLNEARNDFSDEFIIPQAPQETVPIKTAVPKIAAADSTQEVPIGNLEDIYLDNVEDVHFDNIQEVPVDNIEDIHVDNIEDTPVENMEEVRYDTTEDTPVGNIDDINVDTIEDMEVNNMDDLPGSSNEYVDVERLYELPIFNFNELEPTSIMELSRPMPPGYMMDVPNTTDLQTTAALLRSSTELFD

Solvent-accessible surface area (backbone atoms only — not comparable to full-atom values): 35341 Å² total; per-residue (Å²): 113,73,68,60,58,52,54,52,52,51,50,52,49,49,49,52,47,48,62,63,65,53,77,72,57,64,38,68,48,54,75,78,52,94,67,73,60,90,71,52,47,77,43,67,34,32,30,73,88,83,20,41,31,39,40,37,41,24,76,84,45,41,72,40,30,41,30,46,90,82,19,72,47,72,60,86,77,86,61,97,52,66,62,61,41,35,39,37,38,38,40,39,42,92,88,47,35,37,41,34,43,40,37,33,28,69,59,101,65,75,45,79,46,77,49,43,28,32,44,56,90,56,42,74,42,79,54,57,71,64,65,50,47,76,71,46,63,40,38,27,31,58,40,54,79,78,53,96,68,73,51,90,60,42,41,64,87,51,66,48,98,82,66,40,44,48,36,40,29,30,65,66,74,60,96,71,88,83,67,92,57,83,68,64,66,54,32,84,79,54,51,56,55,24,50,19,44,34,33,67,68,56,73,92,56,73,49,95,90,52,76,73,34,31,39,28,32,35,21,36,32,38,38,35,44,70,93,51,54,46,36,38,37,26,52,52,89,54,90,57,92,63,66,44,52,34,43,58,62,50,63,61,96,47,24,35,42,80,60,80,40,50,80,70,63,68,71,71,82,80,53,72,85,81,64,83,69,52,60,82,40,79,44,76,47,42,81,70,56,79,78,46,81,48,63,49,34,40,31,44,37,42,42,61,57,66,67,30,32,34,29,36,44,34,52,54,64,68,97,54,80,53,45,62,42,44,34,35,28,29,71,85,57,74,39,77,79,43,72,52,52,98,51,41,40,75,48,32,38,38,36,42,38,35,78,83,76,76,46,38,40,40,37,41,35,30,41,36,54,60,82,91,45,74,47,78,45,78,48,35,28,40,59,44,84,46,101,88,52,54,46,76,45,75,46,56,71,81,57,28,52,55,52,49,55,52,68,47,50,40,56,42,63,64,64,60,60,76,69,71,80,78,73,88,70,83,83,74,90,83,84,88,78,92,81,90,79,90,77,88,85,80,85,82,88,78,87,64,80,67,50,86,50,75,65,54,66,75,54,81,55,72,71,42,54,40,44,42,41,49,50,39,47,41,43,52,42,42,47,36,46,40,42,41,36,54,36,38,54,36,39,50,40,40,48,36,46,39,41,37,35,50,31,42,34,58,31,47,37,36,44,36,48,36,44,42,42,53,35,43,56,39,40,41,43,44,51,44,49,46,80,60,70,82,50,76,76,48,77,51,72,84,49,79,65,80,83,87,89,81,89,88,82,90,83,86,90,83,88,90,86,88,91,85,79,86,84,84,89,86,82,92,78,87,82,84,88,76,94,85,85,92,77,91,91,85,87,90,86,86,88,88,87,91,76,134

Foldseek 3Di:
DVVVVVVVVVVVVVVVVVVVVPDLQEDEFEPPDPDTPPQKDKFWWAFPPGKIKIKIWGQRHHHAWYHYPLATDGHDPVDPADFRIKMWMWIDDDPKIKIKIWTWGDDPDTDIDIFIFIDDPRDTHTDDLVVVCVRGAEIEGEAEPPDPDGDLQWDQPDQPPVNQKTKTFGQELDPDPPDDDPSNVVNVRDHHYFHPWYFDLCVPPDDVPADTWTKGARFGMKMGGPPAQWIWTQFPPDPDRDIWIFGDQDQDPQWTADDQRTPDFAPPLPDDLPDPAAQPAEEEAAPQDPDNVDNQWMKGWQPDRQQKGKIKIAGHHDPDSNAYFYWYHHVVQPGTPDTADPQKHFGMKMWIAGNPPRKIKIKTWIWGDDRSDTDIDIWIWTWDDDPVGIDTDTDDPVVVVVVCVCVRGRRRVVSVVVPPPPDPDPDDDDDDDDDDDDDDDDDDDDDDQEDEDEDDAEDEDDQYAEYEYEDYEEYEYDDYAEYEYEEYEEYEEEDYAEYEYAEYEHYEYYDYAYYEYAEYAEYEYHDYEDDDYDDYDDYDYPDYDDDDDDDDDDDDDDDDDDDDDDDDDDDDDDDDDDDDDPDDPPPDDDDDDDDD

Secondary structure (DSSP, 8-state):
-HHHHHHHHHHHHHHHHHHHHTT--EEEEETT-SSPPTTEEEEEEEETTTEEEEEEEESSSEEEEEEETTEEEE-----SS-EEEEEEEEEEETTEEEEEEEEEE-SSS-EEEEEEEEEETTEEEE--HHHHHHH---EEEEEETT-SS--TTEE---B-TTS-EEEEEEPP--S---S--GGGGGGGTPPPEEEEEEE---STT--TTSPPPEEES-EEEEEEETTSSEEEEEETT-SS---EEEEPPPEETTEE----SBSS---STTS-TT------EEEEEETT-----STTEEEEEEEEETTEEEEEEEE---SSS-PEEEEEEETTTTEEEEE--TTEEEEEEEEEEETTT--EEEEEEEEEEETTEEEEEEEEEEEEEETTEEEEEEPPHHHHHHHHHHHTT-BTTHHHHTTSSS--PPPPPPPP----------------SEEEEEEEEE--EEEEEEEEEEEEEE--EEEEEEEEES-EEE--EEEEEEEEEEEESSEEEEEEEEEEEEEEEEEEEEEEEE--BS-EEEEEES-B---------------------PPPP-----PPP---------S---------